Protein AF-G2PHG5-F1 (afdb_monomer)

Solvent-accessible surface area (backbone atoms only — not comparable to full-atom values): 25635 Å² total; per-residue (Å²): 132,86,84,82,72,95,63,92,80,79,92,68,84,72,85,82,79,73,80,70,70,53,15,63,80,49,73,31,52,73,45,79,48,82,84,57,83,51,69,86,28,47,76,48,70,49,76,40,62,56,67,80,79,71,64,86,60,50,88,65,85,71,80,89,68,95,76,78,71,47,42,38,40,36,40,37,44,73,57,60,76,47,76,95,77,80,67,75,68,56,78,60,88,79,82,64,101,77,73,62,36,24,29,33,27,42,44,31,25,28,57,64,47,84,80,53,63,94,77,62,32,43,31,37,27,50,70,92,53,62,76,32,78,38,70,70,26,41,68,65,54,37,53,50,27,60,76,70,70,64,44,46,74,55,47,36,40,43,51,92,42,79,43,46,31,44,38,29,41,68,76,94,53,68,75,47,78,43,82,41,52,62,83,50,98,52,51,77,49,78,41,75,49,75,81,55,62,59,66,59,54,40,50,70,57,83,78,80,75,77,83,57,59,74,43,66,14,66,51,47,76,50,72,36,67,29,72,47,70,62,52,100,59,40,80,75,46,24,52,63,48,6,45,52,49,35,75,70,44,46,66,42,55,52,36,31,50,49,46,52,51,51,24,71,63,70,47,46,67,53,91,51,98,78,44,92,78,68,73,84,67,92,62,79,77,62,45,61,62,58,47,52,51,49,43,52,51,52,39,32,70,53,35,75,44,73,33,34,36,45,36,25,45,87,53,49,65,58,40,42,76,71,64,52,32,50,71,65,98,62,34,37,23,32,89,87,63,37,42,43,23,44,22,85,28,41,61,35,57,62,46,38,81,89,45,92,57,52,88,57,26,36,36,35,38,29,32,17,53,40,40,34,42,34,45,60,80,48,73,50,73,49,73,43,79,89,79,54,28,38,35,13,37,20,35,32,46,35,30,52,35,58,41,60,58,53,34,30,38,76,22,48,48,63,82,80,53,72,78,76,76,64,81,80,73,56,76,79,67,79,72,78,80,77,85,77,135

Organism: Streptomyces violaceusniger (strain Tu 4113) (NCBI:txid653045)

Radius of gyration: 40.37 Å; Cα contacts (8 Å, |Δi|>4): 803; chains: 1; bounding box: 112×62×119 Å

Nearest PDB structures (foldseek):
  8e16-assembly1_I  TM=4.177E-01  e=1.264E-05  Mycobacterium virus Che8
  8f2n-assembly1_AK  TM=4.919E-01  e=1.113E-03  Bacillus phage phi29
  8tew-assembly1_1  TM=6.245E-01  e=6.193E-02  Human herpesvirus 5 strain AD169
  8hey-assembly1_A  TM=6.138E-01  e=6.947E-02  Human betaherpesvirus 5
  6pph-assembly1_S  TM=5.798E-01  e=6.559E-02  Human herpesvirus 8 strain GK18

pLDDT: mean 80.51, std 14.41, range [37.5, 98.0]

Secondary structure (DSSP, 8-state):
------SPPPP-PPPPPPPPSSSGGGTSEEEE-SS-TTTT-EEEE-SSS-----PSSP--------PPPPEEEEEEEEEEEPPSSSPPB--PSSPPTT--EEEEEEEEEEETGGGS-TT--EEEEETTS--EEEPEEPHHHHHHHHHTT-PEEEEEEETTS-EEEEEEETTT--EEEEEE-TTSS-EEEEEE--S-HHHHHHHH--PPPPPPPEEEE-EEEEEEEEEE---TTHHHHHHHHHHHHHHHHHHHHHHHHHHHHHHHS-PEESS-TT-TTS------TT-HHHHHHHHHHHHHHHHSS--EEEEEGGGHHHHHHTTS-EE-SS-EE-TT--EEEEESS--TT---TTS---TTEEEEEEES-EEEEE---EEEEEEETTTTEEEEEEEEEEEEEEPS-EEEEEEE-GGGSPPPP-TTS------PPP---

Structure (mmCIF, N/CA/C/O backbone):
data_AF-G2PHG5-F1
#
_entry.id   AF-G2PHG5-F1
#
loop_
_atom_site.group_PDB
_atom_site.id
_atom_site.type_symbol
_atom_site.label_atom_id
_atom_site.label_alt_id
_atom_site.label_comp_id
_atom_site.label_asym_id
_atom_site.label_entity_id
_atom_site.label_seq_id
_atom_site.pdbx_PDB_ins_code
_atom_site.Cartn_x
_atom_site.Cartn_y
_atom_site.Cartn_z
_atom_site.occupancy
_atom_site.B_iso_or_equiv
_atom_site.auth_seq_id
_atom_site.auth_comp_id
_atom_site.auth_asym_id
_atom_site.auth_atom_id
_atom_site.pdbx_PDB_model_num
ATOM 1 N N . MET A 1 1 ? 33.806 11.564 -27.398 1.00 37.59 1 MET A N 1
ATOM 2 C CA . MET A 1 1 ? 35.126 11.072 -27.854 1.00 37.59 1 MET A CA 1
ATOM 3 C C . MET A 1 1 ? 34.897 10.100 -28.999 1.00 37.59 1 MET A C 1
ATOM 5 O O . MET A 1 1 ? 34.222 9.101 -28.792 1.00 37.59 1 MET A O 1
ATOM 9 N N . VAL A 1 2 ? 35.372 10.404 -30.207 1.00 39.50 2 VAL A N 1
ATOM 10 C CA . VAL A 1 2 ? 35.265 9.484 -31.351 1.00 39.50 2 VAL A CA 1
ATOM 11 C C . VAL A 1 2 ? 36.387 8.458 -31.210 1.00 39.50 2 VAL A C 1
ATOM 13 O O . VAL A 1 2 ? 37.556 8.792 -31.360 1.00 39.50 2 VAL A O 1
ATOM 16 N N . SER A 1 3 ? 36.043 7.227 -30.832 1.00 44.28 3 SER A N 1
ATOM 17 C CA . SER A 1 3 ? 37.006 6.132 -30.698 1.00 44.28 3 SER A CA 1
ATOM 18 C C . SER A 1 3 ? 37.469 5.674 -32.087 1.00 44.28 3 SER A C 1
ATOM 20 O O . SER A 1 3 ? 36.765 4.955 -32.801 1.00 44.28 3 SER A O 1
ATOM 22 N N . THR A 1 4 ? 38.658 6.115 -32.495 1.00 53.31 4 THR A N 1
ATOM 23 C CA . THR A 1 4 ? 39.342 5.654 -33.709 1.00 53.31 4 THR A CA 1
ATOM 24 C C . THR A 1 4 ? 40.198 4.432 -33.388 1.00 53.31 4 THR A C 1
ATOM 26 O O . THR A 1 4 ? 41.410 4.537 -33.230 1.00 53.31 4 THR A O 1
ATOM 29 N N . CYS A 1 5 ? 39.572 3.261 -33.275 1.00 44.88 5 CYS A N 1
ATOM 30 C CA . CYS A 1 5 ? 40.294 1.984 -33.296 1.00 44.88 5 CYS A CA 1
ATOM 31 C C . CYS A 1 5 ? 40.610 1.597 -34.760 1.00 44.88 5 CYS A C 1
ATOM 33 O O . CYS A 1 5 ? 39.657 1.387 -35.517 1.00 44.88 5 CYS A O 1
ATOM 35 N N . PRO A 1 6 ? 41.893 1.497 -35.173 1.00 59.59 6 PRO A N 1
ATOM 36 C CA . PRO A 1 6 ? 42.312 1.425 -36.580 1.00 59.59 6 PRO A CA 1
ATOM 37 C C . PRO A 1 6 ? 42.378 -0.000 -37.178 1.00 59.59 6 PRO A C 1
ATOM 39 O O . PRO A 1 6 ? 43.135 -0.234 -38.114 1.00 59.59 6 PRO A O 1
ATOM 42 N N . GLY A 1 7 ? 41.609 -0.966 -36.665 1.00 65.25 7 GLY A N 1
ATOM 43 C CA . GLY A 1 7 ? 41.652 -2.366 -37.122 1.00 65.25 7 GLY A CA 1
ATOM 44 C C . GLY A 1 7 ? 40.301 -2.923 -37.596 1.00 65.25 7 GLY A C 1
ATOM 45 O O . GLY A 1 7 ? 39.259 -2.358 -37.246 1.00 65.25 7 GLY A O 1
ATOM 46 N N . PRO A 1 8 ? 40.299 -4.036 -38.365 1.00 63.03 8 PRO A N 1
ATOM 47 C CA . PRO A 1 8 ? 39.083 -4.782 -38.687 1.00 63.03 8 PRO A CA 1
ATOM 48 C C . PRO A 1 8 ? 38.378 -5.207 -37.394 1.00 63.03 8 PRO A C 1
ATOM 50 O O . PRO A 1 8 ? 39.015 -5.682 -36.453 1.00 63.03 8 PRO A O 1
ATOM 53 N N . ARG A 1 9 ? 37.063 -4.987 -37.330 1.00 71.06 9 ARG A N 1
ATOM 54 C CA . ARG A 1 9 ? 36.259 -5.216 -36.125 1.00 71.06 9 ARG A CA 1
ATOM 55 C C . ARG A 1 9 ? 35.535 -6.551 -36.238 1.00 71.06 9 ARG A C 1
ATOM 57 O O . ARG A 1 9 ? 34.919 -6.827 -37.261 1.00 71.06 9 ARG A O 1
ATOM 64 N N . VAL A 1 10 ? 35.597 -7.345 -35.175 1.00 76.94 10 VAL A N 1
ATOM 65 C CA . VAL A 1 10 ? 34.716 -8.498 -34.981 1.00 76.94 10 VAL A CA 1
ATOM 66 C C . VAL A 1 10 ? 33.582 -8.033 -34.084 1.00 76.94 10 VAL A C 1
ATOM 68 O O . VAL A 1 10 ? 33.828 -7.517 -32.993 1.00 76.94 10 VAL A O 1
ATOM 71 N N . GLU A 1 11 ? 32.351 -8.175 -34.557 1.00 72.44 11 GLU A N 1
ATOM 72 C CA . GLU A 1 11 ? 31.181 -7.957 -33.720 1.00 72.44 11 GLU A CA 1
ATOM 73 C C . GLU A 1 11 ? 31.101 -9.082 -32.684 1.00 72.44 11 GLU A C 1
ATOM 75 O O . GLU A 1 11 ? 31.099 -10.265 -33.022 1.00 72.44 11 GLU A O 1
ATOM 80 N N . VAL A 1 12 ? 31.096 -8.710 -31.406 1.00 82.50 12 VAL A N 1
ATOM 81 C CA . VAL A 1 12 ? 30.922 -9.639 -30.287 1.00 82.50 12 VAL A CA 1
ATOM 82 C C . VAL A 1 12 ? 29.611 -9.320 -29.589 1.00 82.50 12 VAL A C 1
ATOM 84 O O . VAL A 1 12 ? 29.216 -8.157 -29.491 1.00 82.50 12 VAL A O 1
ATOM 87 N N . THR A 1 13 ? 28.930 -10.345 -29.079 1.00 77.50 13 THR A N 1
ATOM 88 C CA . THR A 1 13 ? 27.711 -10.137 -28.296 1.00 77.50 13 THR A CA 1
ATOM 89 C C . THR A 1 13 ? 28.033 -9.286 -27.068 1.00 77.50 13 THR A C 1
ATOM 91 O O . THR A 1 13 ? 28.943 -9.611 -26.303 1.00 77.50 13 THR A O 1
ATOM 94 N N . GLY A 1 14 ? 27.280 -8.200 -26.873 1.00 80.25 14 GLY A N 1
ATOM 95 C CA . GLY A 1 14 ? 27.412 -7.363 -25.685 1.00 80.25 14 GLY A CA 1
ATOM 96 C C . GLY A 1 14 ? 27.190 -8.161 -24.390 1.00 80.25 14 GLY A C 1
ATOM 97 O O . GLY A 1 14 ? 26.506 -9.192 -24.402 1.00 80.25 14 GLY A O 1
ATOM 98 N N . PRO A 1 15 ? 27.753 -7.708 -23.257 1.00 85.25 15 PRO A N 1
ATOM 99 C CA . PRO A 1 15 ? 27.531 -8.360 -21.973 1.00 85.25 15 PRO A CA 1
ATOM 100 C C . PRO A 1 15 ? 26.033 -8.393 -21.647 1.00 85.25 15 PRO A C 1
ATOM 102 O O . PRO A 1 15 ? 25.316 -7.414 -21.854 1.00 85.25 15 PRO A O 1
ATOM 105 N N . ARG A 1 16 ? 25.553 -9.524 -21.119 1.00 82.12 16 ARG A N 1
ATOM 106 C CA . ARG A 1 16 ? 24.167 -9.637 -20.652 1.00 82.12 16 ARG A CA 1
ATOM 107 C C . ARG A 1 16 ? 24.016 -8.850 -19.355 1.00 82.12 16 ARG A C 1
ATOM 109 O O . ARG A 1 16 ? 24.663 -9.182 -18.360 1.00 82.12 16 ARG A O 1
ATOM 116 N N . ILE A 1 17 ? 23.158 -7.835 -19.364 1.00 83.75 17 ILE A N 1
ATOM 117 C CA . ILE A 1 17 ? 22.737 -7.156 -18.139 1.00 83.75 17 ILE A CA 1
ATOM 118 C C . ILE A 1 17 ? 21.904 -8.164 -17.348 1.00 83.75 17 ILE A C 1
ATOM 120 O O . ILE A 1 17 ? 20.949 -8.740 -17.865 1.00 83.75 17 ILE A O 1
ATOM 124 N N . ARG A 1 18 ? 22.323 -8.451 -16.114 1.00 84.25 18 ARG A N 1
ATOM 125 C CA . ARG A 1 18 ? 21.536 -9.303 -15.222 1.00 84.25 18 ARG A CA 1
ATOM 126 C C . ARG A 1 18 ? 20.337 -8.492 -14.727 1.00 84.25 18 ARG A C 1
ATOM 128 O O . ARG A 1 18 ? 20.539 -7.319 -14.408 1.00 84.25 18 ARG A O 1
ATOM 135 N N . PRO A 1 19 ? 19.141 -9.096 -14.616 1.00 81.50 19 PRO A N 1
ATOM 136 C CA . PRO A 1 19 ? 18.024 -8.458 -13.935 1.00 81.50 19 PRO A CA 1
ATOM 137 C C . PRO A 1 19 ? 18.459 -7.974 -12.552 1.00 81.50 19 PRO A C 1
ATOM 139 O O . PRO A 1 19 ? 19.256 -8.641 -11.876 1.00 81.50 19 PRO A O 1
ATOM 142 N N . ALA A 1 20 ? 17.969 -6.804 -12.150 1.00 84.56 20 ALA A N 1
ATOM 143 C CA . ALA A 1 20 ? 18.219 -6.305 -10.812 1.00 84.56 20 ALA A CA 1
ATOM 144 C C . ALA A 1 20 ? 17.655 -7.315 -9.801 1.00 84.56 20 ALA A C 1
ATOM 146 O O . ALA A 1 20 ? 16.546 -7.815 -9.953 1.00 84.56 20 ALA A O 1
ATOM 147 N N . ARG A 1 21 ? 18.430 -7.630 -8.758 1.00 87.50 21 ARG A N 1
ATOM 148 C CA . ARG A 1 21 ? 17.946 -8.448 -7.626 1.00 87.50 21 ARG A CA 1
ATOM 149 C C . ARG A 1 21 ? 17.003 -7.670 -6.703 1.00 87.50 21 ARG A C 1
ATOM 151 O O . ARG A 1 21 ? 16.581 -8.179 -5.677 1.00 87.50 21 ARG A O 1
ATOM 158 N N . PHE A 1 22 ? 16.767 -6.414 -7.044 1.00 89.12 22 PHE A N 1
ATOM 159 C CA . PHE A 1 22 ? 15.978 -5.452 -6.311 1.00 89.12 22 PHE A CA 1
ATOM 160 C C . PHE A 1 22 ? 15.019 -4.774 -7.288 1.00 89.12 22 PHE A C 1
ATOM 162 O O . PHE A 1 22 ? 15.276 -4.712 -8.494 1.00 89.12 22 PHE A O 1
ATOM 169 N N . GLY A 1 23 ? 13.929 -4.250 -6.746 1.00 93.94 23 GLY A N 1
ATOM 170 C CA . GLY A 1 23 ? 12.897 -3.555 -7.501 1.00 93.94 23 GLY A CA 1
ATOM 171 C C . GLY A 1 23 ? 11.597 -4.357 -7.549 1.00 93.94 23 GLY A C 1
ATOM 172 O O . GLY A 1 23 ? 11.412 -5.302 -6.788 1.00 93.94 23 GLY A O 1
ATOM 173 N N . LEU A 1 24 ? 10.635 -3.925 -8.357 1.00 96.75 24 LEU A N 1
ATOM 174 C CA . LEU A 1 24 ? 9.248 -4.354 -8.175 1.00 96.75 24 LEU A CA 1
ATOM 175 C C . LEU A 1 24 ? 9.058 -5.862 -8.384 1.00 96.75 24 LEU A C 1
ATOM 177 O O . LEU A 1 24 ? 8.359 -6.512 -7.614 1.00 96.75 24 LEU A O 1
ATOM 181 N N . PHE A 1 25 ? 9.724 -6.438 -9.385 1.00 95.94 25 PHE A N 1
ATOM 182 C CA . PHE A 1 25 ? 9.590 -7.862 -9.705 1.00 95.94 25 PHE A CA 1
ATOM 183 C C . PHE A 1 25 ? 10.239 -8.792 -8.675 1.00 95.94 25 PHE A C 1
ATOM 185 O O . PHE A 1 25 ? 9.988 -9.992 -8.729 1.00 95.94 25 PHE A O 1
ATOM 192 N N . SER A 1 26 ? 11.054 -8.278 -7.744 1.00 94.25 26 SER A N 1
ATOM 193 C CA . SER A 1 26 ? 11.590 -9.099 -6.651 1.00 94.25 26 SER A CA 1
ATOM 194 C C . SER A 1 26 ? 10.610 -9.254 -5.487 1.00 94.25 26 SER A C 1
ATOM 196 O O . SER A 1 26 ? 10.830 -10.109 -4.639 1.00 94.25 26 SER A O 1
ATOM 198 N N . VAL A 1 27 ? 9.557 -8.430 -5.419 1.00 95.94 27 VAL A N 1
ATOM 199 C CA . VAL A 1 27 ? 8.577 -8.470 -4.317 1.00 95.94 27 VAL A CA 1
ATOM 200 C C . VAL A 1 27 ? 7.152 -8.753 -4.780 1.00 95.94 27 VAL A C 1
ATOM 202 O O . VAL A 1 27 ? 6.351 -9.245 -3.993 1.00 95.94 27 VAL A O 1
ATOM 205 N N . ALA A 1 28 ? 6.820 -8.408 -6.026 1.00 96.19 28 ALA A N 1
ATOM 206 C CA . ALA A 1 28 ? 5.480 -8.574 -6.560 1.00 96.19 28 ALA A CA 1
ATOM 207 C C . ALA A 1 28 ? 5.208 -10.031 -6.943 1.00 96.19 28 ALA A C 1
ATOM 209 O O . ALA A 1 28 ? 6.098 -10.755 -7.397 1.00 96.19 28 ALA A O 1
ATOM 210 N N . GLU A 1 29 ? 3.946 -10.434 -6.851 1.00 96.44 29 GLU A N 1
ATOM 211 C CA . GLU A 1 29 ? 3.483 -11.680 -7.451 1.00 96.44 29 GLU A CA 1
ATOM 212 C C . GLU A 1 29 ? 3.372 -11.485 -8.968 1.00 96.44 29 GLU A C 1
ATOM 214 O O . GLU A 1 29 ? 2.415 -10.891 -9.470 1.00 96.44 29 GLU A O 1
ATOM 219 N N . VAL A 1 30 ? 4.394 -11.928 -9.705 1.00 96.12 30 VAL A N 1
ATOM 220 C CA . VAL A 1 30 ? 4.435 -11.811 -11.167 1.00 96.12 30 VAL A CA 1
ATOM 221 C C . VAL A 1 30 ? 3.875 -13.077 -11.807 1.00 96.12 30 VAL A C 1
ATOM 223 O O . VAL A 1 30 ? 4.534 -14.117 -11.823 1.00 96.12 30 VAL A O 1
ATOM 226 N N . GLU A 1 31 ? 2.699 -12.973 -12.419 1.00 96.31 31 GLU A N 1
ATOM 227 C CA . GLU A 1 31 ? 2.103 -14.056 -13.199 1.00 96.31 31 GLU A CA 1
ATOM 228 C C . GLU A 1 31 ? 2.220 -13.755 -14.695 1.00 96.31 31 GLU A C 1
ATOM 230 O O . GLU A 1 31 ? 1.792 -12.707 -15.183 1.00 96.31 31 GLU A O 1
ATOM 235 N N . THR A 1 32 ? 2.826 -14.681 -15.441 1.00 95.69 32 THR A N 1
ATOM 236 C CA . THR A 1 32 ? 2.882 -14.588 -16.905 1.00 95.69 32 THR A CA 1
ATOM 237 C C . THR A 1 32 ? 1.675 -15.311 -17.484 1.00 95.69 32 THR A C 1
ATOM 239 O O . THR A 1 32 ? 1.516 -16.505 -17.247 1.00 95.69 32 THR A O 1
ATOM 242 N N . VAL A 1 33 ? 0.835 -14.590 -18.224 1.00 94.50 33 VAL A N 1
ATOM 243 C CA . VAL A 1 33 ? -0.440 -15.102 -18.735 1.00 94.50 33 VAL A CA 1
ATOM 244 C C . VAL A 1 33 ? -0.471 -14.942 -20.251 1.00 94.50 33 VAL A C 1
ATOM 246 O O . VAL A 1 33 ? -0.435 -13.826 -20.769 1.00 94.50 33 VAL A O 1
ATOM 249 N N . GLU A 1 34 ? -0.511 -16.069 -20.961 1.00 94.12 34 GLU A N 1
ATOM 250 C CA . GLU A 1 34 ? -0.387 -16.117 -22.425 1.00 94.12 34 GLU A CA 1
ATOM 251 C C . GLU A 1 34 ? -1.724 -15.978 -23.168 1.00 94.12 34 GLU A C 1
ATOM 253 O O . GLU A 1 34 ? -1.725 -15.671 -24.356 1.00 94.12 34 GLU A O 1
ATOM 258 N N . ASP A 1 35 ? -2.858 -16.191 -22.495 1.00 90.88 35 ASP A N 1
ATOM 259 C CA . ASP A 1 35 ? -4.181 -16.283 -23.134 1.00 90.88 35 ASP A CA 1
ATOM 260 C C . ASP A 1 35 ? -4.874 -14.931 -23.398 1.00 90.88 35 ASP A C 1
ATOM 262 O O . ASP A 1 35 ? -5.943 -14.899 -24.006 1.00 90.88 35 ASP A O 1
ATOM 266 N N . GLY A 1 36 ? -4.279 -13.823 -22.943 1.00 83.62 36 GLY A N 1
ATOM 267 C CA . GLY A 1 36 ? -4.801 -12.464 -23.122 1.00 83.62 36 GLY A CA 1
ATOM 268 C C . GLY A 1 36 ? -6.087 -12.149 -22.342 1.00 83.62 36 GLY A C 1
ATOM 269 O O . GLY A 1 36 ? -6.651 -11.071 -22.504 1.00 83.62 36 GLY A O 1
ATOM 270 N N . THR A 1 37 ? -6.573 -13.040 -21.470 1.00 85.56 37 THR A N 1
ATOM 271 C CA . THR A 1 37 ? -7.870 -12.870 -20.774 1.00 85.56 37 THR A CA 1
ATOM 272 C C . THR A 1 37 ? -7.951 -11.629 -19.882 1.00 85.56 37 THR A C 1
ATOM 274 O O . THR A 1 37 ? -9.037 -11.111 -19.631 1.00 85.56 37 THR A O 1
ATOM 277 N N . TRP A 1 38 ? -6.805 -11.129 -19.435 1.00 86.50 38 TRP A N 1
ATOM 278 C CA . TRP A 1 38 ? -6.656 -9.973 -18.556 1.00 86.50 38 TRP A CA 1
ATOM 279 C C . TRP A 1 38 ? -6.400 -8.657 -19.313 1.00 86.50 38 TRP A C 1
ATOM 281 O O . TRP A 1 38 ? -6.300 -7.608 -18.681 1.00 86.50 38 TRP A O 1
ATOM 291 N N . GLU A 1 39 ? -6.312 -8.669 -20.650 1.00 85.62 39 GLU A N 1
ATOM 292 C CA . GLU A 1 39 ? -6.052 -7.465 -21.467 1.00 85.62 39 GLU A CA 1
ATOM 293 C C . GLU A 1 39 ? -7.175 -6.417 -21.396 1.00 85.62 39 GLU A C 1
ATOM 295 O O . GLU A 1 39 ? -7.002 -5.301 -21.874 1.00 85.62 39 GLU A O 1
ATOM 300 N N . TRP A 1 40 ? -8.311 -6.754 -20.780 1.00 83.44 40 TRP A N 1
ATOM 301 C CA . TRP A 1 40 ? -9.418 -5.837 -20.482 1.00 83.44 40 TRP A CA 1
ATOM 302 C C . TRP A 1 40 ? -9.397 -5.308 -19.041 1.00 83.44 40 TRP A C 1
ATOM 304 O O . TRP A 1 40 ? -10.345 -4.653 -18.613 1.00 83.44 40 TRP A O 1
ATOM 314 N N . GLY A 1 41 ? -8.327 -5.597 -18.301 1.00 83.25 41 GLY A N 1
ATOM 315 C CA . GLY A 1 41 ? -8.148 -5.227 -16.905 1.00 83.25 41 GLY A CA 1
ATOM 316 C C . GLY A 1 41 ? -8.331 -6.391 -15.939 1.00 83.25 41 GLY A C 1
ATOM 317 O O . GLY A 1 41 ? -8.762 -7.493 -16.285 1.00 83.25 41 GLY A O 1
ATOM 318 N N . LEU A 1 42 ? -7.965 -6.122 -14.692 1.00 88.12 42 LEU A N 1
ATOM 319 C CA . LEU A 1 42 ? -8.062 -7.048 -13.574 1.00 88.12 42 LEU A CA 1
ATOM 320 C C . LEU A 1 42 ? -9.029 -6.503 -12.545 1.00 88.12 42 LEU A C 1
ATOM 322 O O . LEU A 1 42 ? -9.031 -5.306 -12.271 1.00 88.12 42 LEU A O 1
ATOM 326 N N . GLN A 1 43 ? -9.803 -7.395 -11.935 1.00 90.06 43 GLN A N 1
ATOM 327 C CA . GLN A 1 43 ? -10.621 -7.059 -10.784 1.00 90.06 43 GLN A CA 1
ATOM 328 C C . GLN A 1 43 ? -10.676 -8.236 -9.811 1.00 90.06 43 GLN A C 1
ATOM 330 O O . GLN A 1 43 ? -10.954 -9.367 -10.211 1.00 90.06 43 GLN A O 1
ATOM 335 N N . TYR A 1 44 ? -10.461 -7.970 -8.524 1.00 89.94 44 TYR A N 1
ATOM 336 C CA . TYR A 1 44 ? -10.664 -8.949 -7.456 1.00 89.94 44 TYR A CA 1
ATOM 337 C C . TYR A 1 44 ? -11.229 -8.286 -6.198 1.00 89.94 44 TYR A C 1
ATOM 339 O O . TYR A 1 44 ? -11.175 -7.068 -6.035 1.00 89.94 44 TYR A O 1
ATOM 347 N N . ARG A 1 45 ? -11.820 -9.093 -5.312 1.00 87.94 45 ARG A N 1
ATOM 348 C CA . ARG A 1 45 ? -12.262 -8.634 -3.989 1.00 87.94 45 ARG A CA 1
ATOM 349 C C . ARG A 1 45 ? -11.087 -8.694 -3.035 1.00 87.94 45 ARG A C 1
ATOM 351 O O . ARG A 1 45 ? -10.524 -9.774 -2.854 1.00 87.94 45 ARG A O 1
ATOM 358 N N . SER A 1 46 ? -10.743 -7.565 -2.432 1.00 87.00 46 SER A N 1
ATOM 359 C CA . SER A 1 46 ? -9.681 -7.556 -1.435 1.00 87.00 46 SER A CA 1
ATOM 360 C C . SER A 1 46 ? -10.119 -8.259 -0.153 1.00 87.00 46 SER A C 1
ATOM 362 O O . SER A 1 46 ? -11.298 -8.276 0.200 1.00 87.00 46 SER A O 1
ATOM 364 N N . GLN A 1 47 ? -9.148 -8.842 0.544 1.00 84.38 47 GLN A N 1
ATOM 365 C CA . GLN A 1 47 ? -9.312 -9.314 1.918 1.00 84.38 47 GLN A CA 1
ATOM 366 C C . GLN A 1 47 ? -8.596 -8.410 2.933 1.00 84.38 47 GLN A C 1
ATOM 368 O O . GLN A 1 47 ? -8.862 -8.533 4.124 1.00 84.38 47 GLN A O 1
ATOM 373 N N . GLY A 1 48 ? -7.700 -7.522 2.482 1.00 80.06 48 GLY A N 1
ATOM 374 C CA . GLY A 1 48 ? -6.904 -6.650 3.350 1.00 80.06 48 GLY A CA 1
ATOM 375 C C . GLY A 1 48 ? -7.584 -5.325 3.702 1.00 80.06 48 GLY A C 1
ATOM 376 O O . GLY A 1 48 ? -7.330 -4.779 4.769 1.00 80.06 48 GLY A O 1
ATOM 377 N N . CYS A 1 49 ? -8.463 -4.806 2.838 1.00 72.38 49 CYS A N 1
ATOM 378 C CA . CYS A 1 49 ? -9.042 -3.454 3.009 1.00 72.38 49 CYS A CA 1
ATOM 379 C C . CYS A 1 49 ? -10.128 -3.394 4.051 1.00 72.38 49 CYS A C 1
ATOM 381 O O . CYS A 1 49 ? -10.337 -2.387 4.722 1.00 72.38 49 CYS A O 1
ATOM 383 N N . ASP A 1 50 ? -10.856 -4.490 4.125 1.00 71.44 50 ASP A N 1
ATOM 384 C CA . ASP A 1 50 ? -12.032 -4.626 4.940 1.00 71.44 50 ASP A CA 1
ATOM 385 C C . ASP A 1 50 ? -11.600 -5.369 6.190 1.00 71.44 50 ASP A C 1
ATOM 387 O O . ASP A 1 50 ? -12.006 -6.512 6.404 1.00 71.44 50 ASP A O 1
ATOM 391 N N . ALA A 1 51 ? -10.708 -4.729 6.964 1.00 63.06 51 ALA A N 1
ATOM 392 C CA . ALA A 1 51 ? -10.172 -5.185 8.246 1.00 63.06 51 ALA A CA 1
ATOM 393 C C . ALA A 1 51 ? -11.297 -5.306 9.294 1.00 63.06 51 ALA A C 1
ATOM 395 O O . ALA A 1 51 ? -11.330 -4.645 10.332 1.00 63.06 51 ALA A O 1
ATOM 396 N N . ASN A 1 52 ? -12.247 -6.187 9.006 1.00 67.06 52 ASN A N 1
ATOM 397 C CA . ASN A 1 52 ? -13.507 -6.399 9.697 1.00 67.06 52 ASN A CA 1
ATOM 398 C C . ASN A 1 52 ? -13.341 -7.435 10.813 1.00 67.06 52 ASN A C 1
ATOM 400 O O . ASN A 1 52 ? -14.258 -8.186 11.151 1.00 67.06 52 ASN A O 1
ATOM 404 N N . VAL A 1 53 ? -12.137 -7.508 11.382 1.00 72.81 53 VAL A N 1
ATOM 405 C CA . VAL A 1 53 ? -11.846 -8.353 12.534 1.00 72.81 53 VAL A CA 1
ATOM 406 C C . VAL A 1 53 ? -11.909 -7.471 13.769 1.00 72.81 53 VAL A C 1
ATOM 408 O O . VAL A 1 53 ? -10.979 -6.736 14.086 1.00 72.81 53 VAL A O 1
ATOM 411 N N . TYR A 1 54 ? -13.032 -7.544 14.476 1.00 72.88 54 TYR A N 1
ATOM 412 C CA . TYR A 1 54 ? -13.255 -6.777 15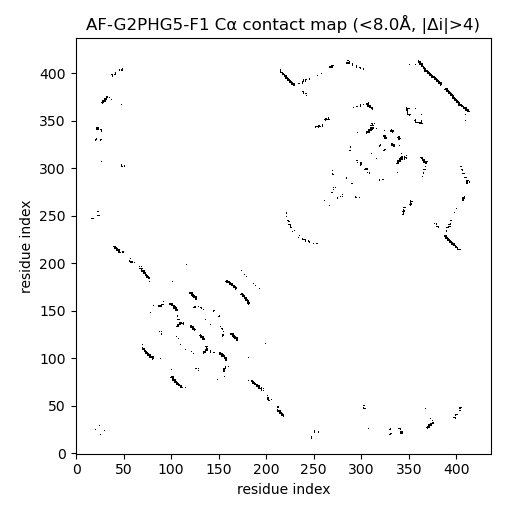.697 1.00 72.88 54 TYR A CA 1
ATOM 413 C C . TYR A 1 54 ? -13.165 -7.682 16.922 1.00 72.88 54 TYR A C 1
ATOM 415 O O . TYR A 1 54 ? -13.716 -8.786 16.939 1.00 72.88 54 TYR A O 1
ATOM 423 N N . SER A 1 55 ? -12.534 -7.188 17.986 1.00 71.12 55 SER A N 1
ATOM 424 C CA . SER A 1 55 ? -12.757 -7.739 19.320 1.00 71.12 55 SER A CA 1
ATOM 425 C C . SER A 1 55 ? -14.204 -7.479 19.729 1.00 71.12 55 SER A C 1
ATOM 427 O O . SER A 1 55 ? -14.733 -6.394 19.485 1.00 71.12 55 SER A O 1
ATOM 429 N N . TRP A 1 56 ? -14.846 -8.453 20.369 1.00 61.75 56 TRP A N 1
ATOM 430 C CA . TRP A 1 56 ? -16.159 -8.239 20.970 1.00 61.75 56 TRP A CA 1
ATOM 431 C C . TRP A 1 56 ? -16.003 -7.748 22.421 1.00 61.75 56 TRP A C 1
ATOM 433 O O . TRP A 1 56 ? -15.237 -8.371 23.163 1.00 61.75 56 TRP A O 1
ATOM 443 N N . PRO A 1 57 ? -16.724 -6.688 22.842 1.00 61.44 57 PRO A N 1
ATOM 444 C CA . PRO A 1 57 ? -17.664 -5.870 22.059 1.00 61.44 57 PRO A CA 1
ATOM 445 C C . PRO A 1 57 ? -16.962 -4.872 21.116 1.00 61.44 57 PRO A C 1
ATOM 447 O O . PRO A 1 57 ? -15.960 -4.263 21.487 1.00 61.44 57 PRO A O 1
ATOM 450 N N . ARG A 1 58 ? -17.493 -4.690 19.890 1.00 54.81 58 ARG A N 1
ATOM 451 C CA . ARG A 1 58 ? -17.022 -3.636 18.970 1.00 54.81 58 ARG A CA 1
ATOM 452 C C . ARG A 1 58 ? -17.455 -2.300 19.584 1.00 54.81 58 ARG A C 1
ATOM 454 O O . ARG A 1 58 ? -18.655 -2.136 19.798 1.00 54.81 58 ARG A O 1
ATOM 461 N N . PRO A 1 59 ? -16.546 -1.351 19.867 1.00 54.97 59 PRO A N 1
ATOM 462 C CA . PRO A 1 59 ? -16.947 -0.013 20.276 1.00 54.97 59 PRO A CA 1
ATOM 463 C C . PRO A 1 59 ? -17.674 0.628 19.090 1.00 54.97 59 PRO A C 1
ATOM 465 O O . PRO A 1 59 ? -17.050 1.062 18.122 1.00 54.97 59 PRO A O 1
ATOM 468 N N . CYS A 1 60 ? -19.003 0.586 19.095 1.00 52.94 60 CYS A N 1
ATOM 469 C CA . CYS A 1 60 ? -19.789 1.183 18.029 1.00 52.94 60 CYS A CA 1
ATOM 470 C C . CYS A 1 60 ? -19.867 2.691 18.267 1.00 52.94 60 CYS A C 1
ATOM 472 O O . CYS A 1 60 ? -20.242 3.133 19.349 1.00 52.94 60 CYS A O 1
ATOM 474 N N . ILE A 1 61 ? -19.591 3.472 17.227 1.00 52.34 61 ILE A N 1
ATOM 475 C CA . ILE A 1 61 ? -20.154 4.814 17.092 1.00 52.34 61 ILE A CA 1
ATOM 476 C C . ILE A 1 61 ? -21.423 4.606 16.269 1.00 52.34 61 ILE A C 1
ATOM 478 O O . ILE A 1 61 ? -21.363 4.571 15.040 1.00 52.34 61 ILE A O 1
ATOM 482 N N . ALA A 1 62 ? -22.550 4.318 16.918 1.00 50.94 62 ALA A N 1
ATOM 483 C CA . ALA A 1 62 ? -23.800 4.192 16.181 1.00 50.94 62 ALA A CA 1
ATOM 484 C C . ALA A 1 62 ? -24.303 5.583 15.766 1.00 50.94 62 ALA A C 1
ATOM 486 O O . ALA A 1 62 ? -24.151 6.539 16.529 1.00 50.94 62 ALA A O 1
ATOM 487 N N . PRO A 1 63 ? -24.903 5.724 14.573 1.00 47.97 63 PRO A N 1
ATOM 488 C CA . PRO A 1 63 ? -25.719 6.891 14.283 1.00 47.97 63 PRO A CA 1
ATOM 489 C C . PRO A 1 63 ? -26.911 6.917 15.257 1.00 47.97 63 PRO A C 1
ATOM 491 O O . PRO A 1 63 ? -27.500 5.855 15.483 1.00 47.97 63 PRO A O 1
ATOM 494 N N . PRO A 1 64 ? -27.282 8.091 15.800 1.00 47.94 64 PRO A N 1
ATOM 495 C CA . PRO A 1 64 ? -28.364 8.194 16.765 1.00 47.94 64 PRO A CA 1
ATOM 496 C C . PRO A 1 64 ? -29.677 7.769 16.104 1.00 47.94 64 PRO A C 1
ATOM 498 O O . PRO A 1 64 ? -30.155 8.398 15.155 1.00 47.94 64 PRO A O 1
ATOM 501 N N . LEU A 1 65 ? -30.250 6.672 16.575 1.00 51.62 65 LEU A N 1
ATOM 502 C CA . LEU A 1 65 ? -31.603 6.258 16.264 1.00 51.62 65 LEU A CA 1
ATOM 503 C C . LEU A 1 65 ? -32.572 7.014 17.189 1.00 51.62 65 LEU A C 1
ATOM 505 O O . LEU A 1 65 ? -32.244 7.341 18.327 1.00 51.62 65 LEU A O 1
ATOM 509 N N . PRO A 1 66 ? -33.803 7.302 16.738 1.00 53.91 66 PRO A N 1
ATOM 510 C CA . PRO A 1 66 ? -34.823 7.857 17.616 1.00 53.91 66 PRO A CA 1
ATOM 511 C C . PRO A 1 66 ? -35.264 6.770 18.599 1.00 53.91 66 PRO A C 1
ATOM 513 O O . PRO A 1 66 ? -36.114 5.943 18.264 1.00 53.91 66 PRO A O 1
ATOM 516 N N . VAL A 1 67 ? -34.675 6.735 19.796 1.00 58.31 67 VAL A N 1
ATOM 517 C CA . VAL A 1 67 ? -35.050 5.739 20.801 1.00 58.31 67 VAL A CA 1
ATOM 518 C C . VAL A 1 67 ? -36.130 6.274 21.731 1.00 58.31 67 VAL A C 1
ATOM 520 O O . VAL A 1 67 ? -36.045 7.393 22.235 1.00 58.31 67 VAL A O 1
ATOM 523 N N . GLN A 1 68 ? -37.178 5.474 21.931 1.00 61.50 68 GLN A N 1
ATOM 524 C CA . GLN A 1 68 ? -38.196 5.762 22.934 1.00 61.50 68 GLN A CA 1
ATOM 525 C C . GLN A 1 68 ? -37.683 5.299 24.305 1.00 61.50 68 GLN A C 1
ATOM 527 O O . GLN A 1 68 ? -37.175 4.178 24.400 1.00 61.50 68 GLN A O 1
ATOM 532 N N . PRO A 1 69 ? -37.785 6.133 25.354 1.00 64.62 69 PRO A N 1
ATOM 533 C CA . PRO A 1 69 ? -37.386 5.741 26.699 1.00 64.62 69 PRO A CA 1
ATOM 534 C C . PRO A 1 69 ? -38.222 4.544 27.162 1.00 64.62 69 PRO A C 1
ATOM 536 O O . PRO A 1 69 ? -39.436 4.515 26.963 1.00 64.62 69 PRO A O 1
ATOM 539 N N . VAL A 1 70 ? -37.564 3.558 27.772 1.00 69.94 70 VAL A N 1
ATOM 540 C CA . VAL A 1 70 ? -38.237 2.406 28.380 1.00 69.94 70 VAL A CA 1
ATOM 541 C C . VAL A 1 70 ? -38.453 2.709 29.851 1.00 69.94 70 VAL A C 1
ATOM 543 O O . VAL A 1 70 ? 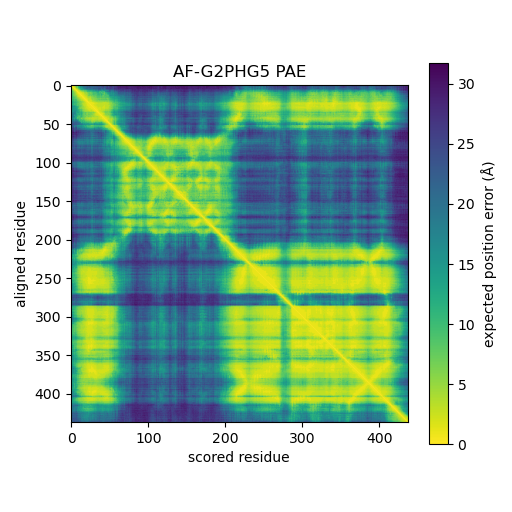-37.501 2.920 30.605 1.00 69.94 70 VAL A O 1
ATOM 546 N N . THR A 1 71 ? -39.712 2.700 30.266 1.00 77.31 71 THR A N 1
ATOM 547 C CA . THR A 1 71 ? -40.083 2.905 31.661 1.00 77.31 71 THR A CA 1
ATOM 548 C C . THR A 1 71 ? -40.295 1.550 32.332 1.00 77.31 71 THR A C 1
ATOM 550 O O . THR A 1 71 ? -41.139 0.761 31.901 1.00 77.31 71 THR A O 1
ATOM 553 N N . ILE A 1 72 ? -39.540 1.276 33.400 1.00 80.62 72 ILE A N 1
ATOM 554 C CA . ILE A 1 72 ? -39.795 0.138 34.290 1.00 80.62 72 ILE A CA 1
ATOM 555 C C . ILE A 1 72 ? -40.676 0.620 35.438 1.00 80.62 72 ILE A C 1
ATOM 557 O O . ILE A 1 72 ? -40.350 1.584 36.132 1.00 80.62 72 ILE A O 1
ATOM 561 N N . ARG A 1 73 ? -41.776 -0.083 35.689 1.00 83.94 73 ARG A N 1
ATOM 562 C CA . ARG A 1 73 ? -42.659 0.150 36.830 1.00 83.94 73 ARG A CA 1
ATOM 563 C C . ARG A 1 73 ? -42.564 -1.024 37.792 1.00 83.94 73 ARG A C 1
ATOM 565 O O . ARG A 1 73 ? -42.845 -2.156 37.413 1.00 83.94 73 ARG A O 1
ATOM 572 N N . VAL A 1 74 ? -42.178 -0.747 39.033 1.00 84.94 74 VAL A N 1
ATOM 573 C CA . VAL A 1 74 ? -42.146 -1.733 40.117 1.00 84.94 74 VAL A CA 1
ATOM 574 C C . VAL A 1 74 ? -43.292 -1.439 41.067 1.00 84.94 74 VAL A C 1
ATOM 576 O O . VAL A 1 74 ? -43.380 -0.344 41.620 1.00 84.94 74 VAL A O 1
ATOM 579 N N . GLU A 1 75 ? -44.176 -2.407 41.243 1.00 85.69 75 GLU A N 1
ATOM 580 C CA . GLU A 1 75 ? -45.332 -2.316 42.124 1.00 85.69 75 GLU A CA 1
ATOM 581 C C . GLU A 1 75 ? -45.117 -3.186 43.352 1.00 85.69 75 GLU A C 1
ATOM 583 O O . GLU A 1 75 ? -44.655 -4.323 43.258 1.00 85.69 75 GLU A O 1
ATOM 588 N N . LEU A 1 76 ? -45.418 -2.610 44.511 1.00 84.50 76 LEU A N 1
ATOM 589 C CA . LEU A 1 76 ? -45.256 -3.210 45.823 1.00 84.50 76 LEU A CA 1
ATOM 590 C C . LEU A 1 76 ? -46.633 -3.383 46.451 1.00 84.50 76 LEU A C 1
ATOM 592 O O . LEU A 1 76 ? -47.390 -2.412 46.562 1.00 84.50 76 LEU A O 1
ATOM 596 N N . PHE A 1 77 ? -46.935 -4.596 46.900 1.00 84.69 77 PHE A N 1
ATOM 597 C CA . PHE A 1 77 ? -48.213 -4.913 47.529 1.00 84.69 77 PHE A CA 1
ATOM 598 C C . PHE A 1 77 ? -48.048 -5.803 48.758 1.00 84.69 77 PHE A C 1
ATOM 600 O O . PHE A 1 77 ? -47.097 -6.575 48.893 1.00 84.69 77 PHE A O 1
ATOM 607 N N . VAL A 1 78 ? -48.996 -5.653 49.682 1.00 82.94 78 VAL A N 1
ATOM 608 C CA . VAL A 1 78 ? -49.035 -6.366 50.959 1.00 82.94 78 VAL A CA 1
ATOM 609 C C . VAL A 1 78 ? -50.014 -7.524 50.855 1.00 82.94 78 VAL A C 1
ATOM 611 O O . VAL A 1 78 ? -51.183 -7.330 50.535 1.00 82.94 78 VAL A O 1
ATOM 614 N N . GLY A 1 79 ? -49.534 -8.727 51.141 1.00 82.06 79 GLY A N 1
ATOM 615 C CA . GLY A 1 79 ? -50.340 -9.940 51.143 1.00 82.06 79 GLY A CA 1
ATOM 616 C C . GLY A 1 79 ? -50.894 -10.328 52.512 1.00 82.06 79 GLY A C 1
ATOM 617 O O . GLY A 1 79 ? -51.093 -9.512 53.417 1.00 82.06 79 GLY A O 1
ATOM 618 N N . ALA A 1 80 ? -51.169 -11.624 52.652 1.00 83.50 80 ALA A N 1
ATOM 619 C CA . ALA A 1 80 ? -51.673 -12.219 53.881 1.00 83.50 80 ALA A CA 1
ATOM 620 C C . ALA A 1 80 ? -50.658 -12.127 55.043 1.00 83.50 80 ALA A C 1
ATOM 622 O O . ALA A 1 80 ? -49.537 -11.629 54.902 1.00 83.50 80 ALA A O 1
ATOM 623 N N . ALA A 1 81 ? -51.076 -12.590 56.223 1.00 82.06 81 ALA A N 1
ATOM 624 C CA . ALA A 1 81 ? -50.182 -12.717 57.369 1.00 82.06 81 ALA A CA 1
ATOM 625 C C . ALA A 1 81 ? -48.994 -13.626 57.010 1.00 82.06 81 ALA A C 1
ATOM 627 O O . ALA A 1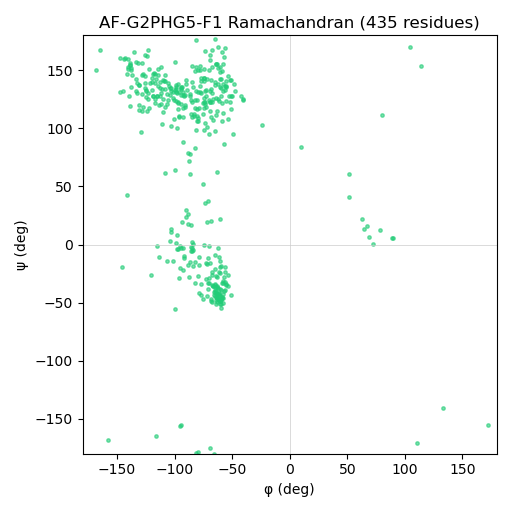 81 ? -49.186 -14.699 56.432 1.00 82.06 81 ALA A O 1
ATOM 628 N N . ALA A 1 82 ? -47.779 -13.183 57.331 1.00 79.75 82 ALA A N 1
ATOM 629 C CA . ALA A 1 82 ? -46.575 -13.955 57.064 1.00 79.75 82 ALA A CA 1
ATOM 630 C C . ALA A 1 82 ? -46.555 -15.216 57.951 1.00 79.75 82 ALA A C 1
ATOM 632 O O . ALA A 1 82 ? -46.774 -15.101 59.162 1.00 79.75 82 ALA A O 1
ATOM 633 N N . PRO A 1 83 ? -46.314 -16.412 57.387 1.00 78.06 83 PRO A N 1
ATOM 634 C CA . PRO A 1 83 ? -46.195 -17.629 58.179 1.00 78.06 83 PRO A CA 1
ATOM 635 C C . PRO A 1 83 ? -45.002 -17.548 59.145 1.00 78.06 83 PRO A C 1
ATOM 637 O O . PRO A 1 83 ? -44.019 -16.850 58.905 1.00 78.06 83 PRO A O 1
ATOM 640 N N . ASP A 1 84 ? -45.094 -18.255 60.271 1.00 79.12 84 ASP A N 1
ATOM 641 C CA . ASP A 1 84 ? -44.026 -18.340 61.275 1.00 79.12 84 ASP A CA 1
ATOM 642 C C . ASP A 1 84 ? -43.034 -19.459 60.923 1.00 79.12 84 ASP A C 1
ATOM 644 O O . ASP A 1 84 ? -42.910 -20.457 61.626 1.00 79.12 84 ASP A O 1
ATOM 648 N N . ASP A 1 85 ? -42.387 -19.338 59.764 1.00 77.31 85 ASP A N 1
ATOM 649 C CA . ASP A 1 85 ? -41.531 -20.370 59.161 1.00 77.31 85 ASP A CA 1
ATOM 650 C C . ASP A 1 85 ? -40.022 -20.099 59.323 1.00 77.31 85 ASP A C 1
ATOM 652 O O . ASP A 1 85 ? -39.191 -20.749 58.689 1.00 77.31 85 ASP A O 1
ATOM 656 N N . GLY A 1 86 ? -39.653 -19.151 60.190 1.00 69.88 86 GLY A N 1
ATOM 657 C CA . GLY A 1 86 ? -38.263 -18.736 60.394 1.00 69.88 86 GLY A CA 1
ATOM 658 C C . GLY A 1 86 ? -37.726 -17.800 59.307 1.00 69.88 86 GLY A C 1
ATOM 659 O O . GLY A 1 86 ? -36.517 -17.562 59.253 1.00 69.88 86 GLY A O 1
ATOM 660 N N . THR A 1 87 ? -38.595 -17.250 58.454 1.00 67.56 87 THR A N 1
ATOM 661 C CA . THR A 1 87 ? -38.224 -16.176 57.531 1.00 67.56 87 THR A CA 1
ATOM 662 C C . THR A 1 87 ? -37.707 -14.942 58.283 1.00 67.56 87 THR A C 1
ATOM 664 O O . THR A 1 87 ? -38.220 -14.600 59.354 1.00 67.56 87 THR A O 1
ATOM 667 N N . PRO A 1 88 ? -36.685 -14.247 57.742 1.00 64.50 88 PRO A N 1
ATOM 668 C CA . PRO A 1 88 ? -36.165 -13.035 58.355 1.00 64.50 88 PRO A CA 1
ATOM 669 C C . PRO A 1 88 ? -37.274 -11.987 58.473 1.00 64.50 88 PRO A C 1
ATOM 671 O O . PRO A 1 88 ? -37.885 -11.589 57.477 1.00 64.50 88 PRO A O 1
ATOM 674 N N . ARG A 1 89 ? -37.524 -11.543 59.704 1.00 74.81 89 ARG A N 1
ATOM 675 C CA . ARG A 1 89 ? -38.491 -10.496 60.024 1.00 74.81 89 ARG A CA 1
ATOM 676 C C . ARG A 1 89 ? -37.768 -9.178 60.194 1.00 74.81 89 ARG A C 1
ATOM 678 O O . ARG A 1 89 ? -36.737 -9.102 60.856 1.00 74.81 89 ARG A O 1
ATOM 685 N N . LEU A 1 90 ? -38.335 -8.136 59.609 1.00 71.50 90 LEU A N 1
ATOM 686 C CA . LEU A 1 90 ? -37.872 -6.780 59.836 1.00 71.50 90 LEU A CA 1
ATOM 687 C C . LEU A 1 90 ? -38.331 -6.298 61.205 1.00 71.50 90 LEU A C 1
ATOM 689 O O . LEU A 1 90 ? -39.519 -6.097 61.431 1.00 71.50 90 LEU A O 1
ATOM 693 N N . GLU A 1 91 ? -37.398 -6.102 62.127 1.00 68.44 91 GLU A N 1
ATOM 694 C CA . GLU A 1 91 ? -37.712 -5.548 63.439 1.00 68.44 91 GLU A CA 1
ATOM 695 C C . GLU A 1 91 ? -37.694 -4.018 63.375 1.00 68.44 91 GLU A C 1
ATOM 697 O O . GLU A 1 91 ? -36.639 -3.402 63.231 1.00 68.44 91 GLU A O 1
ATOM 702 N N . CYS A 1 92 ? -38.849 -3.366 63.531 1.00 66.69 92 CYS A N 1
ATOM 703 C CA . CYS A 1 92 ? -38.831 -1.950 63.901 1.00 66.69 92 CYS A CA 1
ATOM 704 C C . CYS A 1 92 ? -38.441 -1.825 65.371 1.00 66.69 92 CYS A C 1
ATOM 706 O O . CYS A 1 92 ? -39.005 -2.493 66.238 1.00 66.69 92 CYS A O 1
ATOM 708 N N . SER A 1 93 ? -37.504 -0.933 65.661 1.00 66.19 93 SER A N 1
ATOM 709 C CA . SER A 1 93 ? -37.147 -0.616 67.038 1.00 66.19 93 SER A CA 1
ATOM 710 C C . SER A 1 93 ? -38.191 0.324 67.659 1.00 66.19 93 SER A C 1
ATOM 712 O O . SER A 1 93 ? -38.506 1.342 67.035 1.00 66.19 93 SER A O 1
ATOM 714 N N . PRO A 1 94 ? -38.709 0.043 68.873 1.00 57.38 94 PRO A N 1
ATOM 715 C CA . PRO A 1 94 ? -38.480 -1.145 69.710 1.00 57.38 94 PRO A CA 1
ATOM 716 C C . PRO A 1 94 ? -39.415 -2.325 69.350 1.00 57.38 94 PRO A C 1
ATOM 718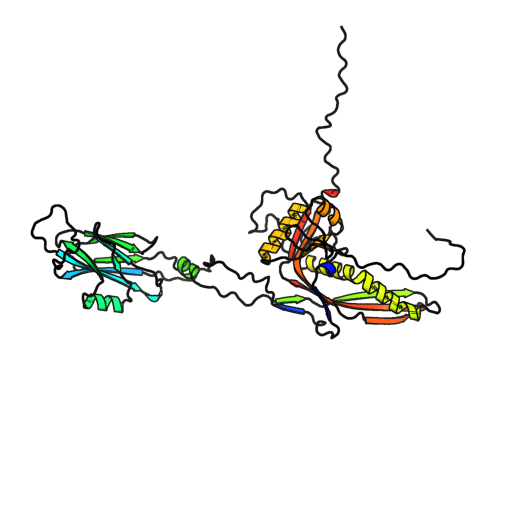 O O . PRO A 1 94 ? -40.516 -2.085 68.849 1.00 57.38 94 PRO A O 1
ATOM 721 N N . PRO A 1 95 ? -39.021 -3.588 69.606 1.00 60.22 95 PRO A N 1
ATOM 722 C CA . PRO A 1 95 ? -39.849 -4.761 69.318 1.00 60.22 95 PRO A CA 1
ATOM 723 C C . PRO A 1 95 ? -41.022 -4.879 70.306 1.00 60.22 95 PRO A C 1
ATOM 725 O O . PRO A 1 95 ? -40.826 -4.869 71.519 1.00 60.22 95 PRO A O 1
ATOM 728 N N . GLU A 1 96 ? -42.245 -5.014 69.790 1.00 63.03 96 GLU A N 1
ATOM 729 C CA . GLU A 1 96 ? -43.419 -5.418 70.576 1.00 63.03 96 GLU A CA 1
ATOM 730 C C . GLU A 1 96 ? -43.674 -6.918 70.384 1.00 63.03 96 GLU A C 1
ATOM 732 O O . GLU A 1 96 ? -43.633 -7.417 69.260 1.00 63.03 96 GLU A O 1
ATOM 737 N N . GLU A 1 97 ? -43.980 -7.630 71.473 1.00 64.50 97 GLU A N 1
ATOM 738 C CA . GLU A 1 97 ? -44.133 -9.098 71.526 1.00 64.50 97 GLU A CA 1
ATOM 739 C C . GLU A 1 97 ? -45.271 -9.680 70.654 1.00 64.50 97 GLU A C 1
ATOM 741 O O . GLU A 1 97 ? -45.421 -10.895 70.596 1.00 64.50 97 GLU A O 1
ATOM 746 N N . HIS A 1 98 ? -46.076 -8.862 69.964 1.00 63.62 98 HIS A N 1
ATOM 747 C CA . HIS A 1 98 ? -47.288 -9.311 69.255 1.00 63.62 98 HIS A CA 1
ATOM 748 C C . HIS A 1 98 ? -47.510 -8.617 67.898 1.00 63.62 98 HIS A C 1
ATOM 750 O O . HIS A 1 98 ? -48.631 -8.222 67.573 1.00 63.62 98 HIS A O 1
ATOM 756 N N . ARG A 1 99 ? -46.463 -8.426 67.086 1.00 68.50 99 ARG A N 1
ATOM 757 C CA . ARG A 1 99 ? -46.633 -7.755 65.785 1.00 68.50 99 ARG A CA 1
ATOM 758 C C . ARG A 1 99 ? -47.258 -8.655 64.718 1.00 68.50 99 ARG A C 1
ATOM 760 O O . ARG A 1 99 ? -46.786 -9.759 64.461 1.00 68.50 99 ARG A O 1
ATOM 767 N N . ASP A 1 100 ? -48.290 -8.123 64.063 1.00 79.94 100 ASP A N 1
ATOM 768 C CA . ASP A 1 100 ? -48.884 -8.666 62.837 1.00 79.94 100 ASP A CA 1
ATOM 769 C C . ASP A 1 100 ? -47.924 -8.385 61.666 1.00 79.94 100 ASP A C 1
ATOM 771 O O . ASP A 1 100 ? -47.778 -7.242 61.219 1.00 79.94 100 ASP A O 1
ATOM 775 N N . TYR A 1 101 ? -47.212 -9.421 61.215 1.00 79.81 101 TYR A N 1
ATOM 776 C CA . TYR A 1 101 ? -46.329 -9.350 60.051 1.00 79.81 101 TYR A CA 1
ATOM 777 C C . TYR A 1 101 ? -47.097 -9.696 58.783 1.00 79.81 101 TYR A C 1
ATOM 779 O O . TYR A 1 101 ? -47.864 -10.658 58.738 1.00 79.81 101 TYR A O 1
ATOM 787 N N . ARG A 1 102 ? -46.835 -8.944 57.717 1.00 82.38 102 ARG A N 1
ATOM 788 C CA . ARG A 1 102 ? -47.440 -9.150 56.404 1.00 82.38 102 ARG A CA 1
ATOM 789 C C . ARG A 1 102 ? -46.380 -9.472 55.366 1.00 82.38 102 ARG A C 1
ATOM 791 O O . ARG A 1 102 ? -45.254 -8.986 55.448 1.00 82.38 102 ARG A O 1
ATOM 798 N N . THR A 1 103 ? -46.735 -10.293 54.385 1.00 81.38 103 THR A N 1
ATOM 799 C CA . THR A 1 103 ? -45.845 -10.592 53.259 1.00 81.38 103 THR A CA 1
ATOM 800 C C . THR A 1 103 ? -45.786 -9.401 52.308 1.00 81.38 103 THR A C 1
ATOM 802 O O . THR A 1 103 ? -46.826 -8.943 51.839 1.00 81.38 103 THR A O 1
ATOM 805 N N . LEU A 1 104 ? -44.587 -8.9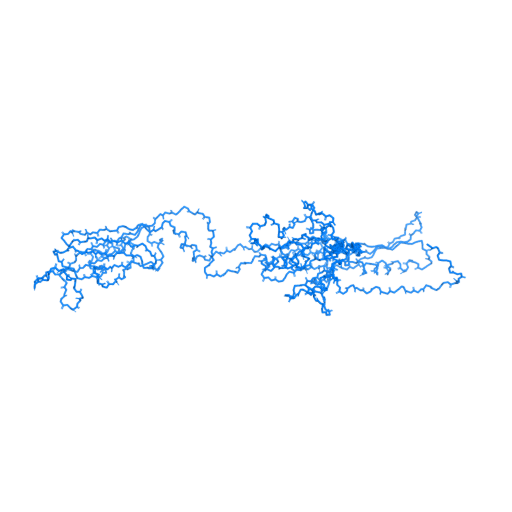12 52.002 1.00 82.38 104 LEU A N 1
ATOM 806 C CA . LEU A 1 104 ? -44.352 -7.928 50.950 1.00 82.38 104 LEU A CA 1
ATOM 807 C C . LEU A 1 104 ? -44.041 -8.651 49.639 1.00 82.38 104 LEU A C 1
ATOM 809 O O . LEU A 1 104 ? -43.119 -9.469 49.585 1.00 82.38 104 LEU A O 1
ATOM 813 N N . PHE A 1 105 ? -44.767 -8.296 48.588 1.00 83.38 105 PHE A N 1
ATOM 814 C CA . PHE A 1 105 ? -44.532 -8.765 47.231 1.00 83.38 105 PHE A CA 1
ATOM 815 C C . PHE A 1 105 ? -44.099 -7.613 46.331 1.00 83.38 105 PHE A C 1
ATOM 817 O O . PHE A 1 105 ? -44.483 -6.461 46.553 1.00 83.38 105 PHE A O 1
ATOM 824 N N . ALA A 1 106 ? -43.312 -7.939 45.309 1.00 84.25 106 ALA A N 1
ATOM 825 C CA . ALA A 1 106 ? -42.938 -7.001 44.264 1.00 84.25 106 ALA A CA 1
ATOM 826 C C . ALA A 1 106 ? -43.153 -7.608 42.877 1.00 84.25 106 ALA A C 1
ATOM 828 O O . ALA A 1 106 ? -42.778 -8.756 42.622 1.00 84.25 106 ALA A O 1
ATOM 829 N N . VAL A 1 107 ? -43.707 -6.801 41.974 1.00 85.19 107 VAL A N 1
ATOM 830 C CA . VAL A 1 107 ? -43.854 -7.117 40.551 1.00 85.19 107 VAL A CA 1
ATOM 831 C C . VAL A 1 107 ? -43.204 -6.001 39.747 1.00 85.19 107 VAL A C 1
ATOM 833 O O . VAL A 1 107 ? -43.495 -4.824 39.948 1.00 85.19 107 VAL A O 1
ATOM 836 N N . ALA A 1 108 ? -42.297 -6.360 38.842 1.00 84.94 108 ALA A N 1
ATOM 837 C CA . ALA A 1 108 ? -41.700 -5.417 37.908 1.00 84.94 108 ALA A CA 1
ATOM 838 C C . ALA A 1 108 ? -42.332 -5.598 36.527 1.00 84.94 108 ALA A C 1
ATOM 840 O O . ALA A 1 108 ? -42.420 -6.713 36.019 1.00 84.94 108 ALA A O 1
ATOM 841 N N . SER A 1 109 ? -42.727 -4.497 35.899 1.00 84.62 109 SER A N 1
ATOM 842 C CA . SER A 1 109 ? -43.244 -4.461 34.534 1.00 84.62 109 SER A CA 1
ATOM 843 C C . SER A 1 109 ? -42.508 -3.420 33.699 1.00 84.62 109 SER A C 1
ATOM 845 O O . SER A 1 109 ? -41.927 -2.477 34.236 1.00 84.62 109 SER A O 1
ATOM 847 N N . ALA A 1 110 ? -42.510 -3.593 32.380 1.00 81.81 110 ALA A N 1
ATOM 848 C CA . ALA A 1 110 ? -41.955 -2.611 31.455 1.00 81.81 110 ALA A CA 1
ATOM 849 C C . ALA A 1 110 ? -42.802 -2.491 30.192 1.00 81.81 110 ALA A C 1
ATOM 851 O O . ALA A 1 110 ? -43.355 -3.485 29.711 1.00 81.81 110 ALA A O 1
ATOM 852 N N . ASP A 1 111 ? -42.857 -1.280 29.641 1.00 74.31 111 ASP A N 1
ATOM 853 C CA . ASP A 1 111 ? -43.554 -0.992 28.392 1.00 74.31 111 ASP A CA 1
ATOM 854 C C . ASP A 1 111 ? -42.655 -0.189 27.428 1.00 74.31 111 ASP A C 1
ATOM 856 O O . ASP A 1 111 ? -42.279 0.938 27.757 1.00 74.31 111 ASP A O 1
ATOM 860 N N . PRO A 1 112 ? -42.276 -0.749 26.261 1.00 73.50 112 PRO A N 1
ATOM 861 C CA . PRO A 1 112 ? -42.471 -2.142 25.860 1.00 73.50 112 PRO A CA 1
ATOM 862 C C . PRO A 1 112 ? -41.461 -3.100 26.520 1.00 73.50 112 PRO A C 1
ATOM 864 O O . PRO A 1 112 ? -40.254 -2.870 26.503 1.00 73.50 112 PRO A O 1
ATOM 867 N N . CYS A 1 113 ? -41.922 -4.255 27.012 1.00 63.72 113 CYS A N 1
ATOM 868 C CA . CYS A 1 113 ? -41.061 -5.237 27.690 1.00 63.72 113 CYS A CA 1
ATOM 869 C C . CYS A 1 113 ? -39.984 -5.882 26.793 1.00 63.72 113 CYS A C 1
ATOM 871 O O . CYS A 1 113 ? -38.982 -6.378 27.301 1.00 63.72 113 CYS A O 1
ATOM 873 N N . TRP A 1 114 ? -40.157 -5.874 25.463 1.00 65.50 114 TRP A N 1
ATOM 874 C CA . TRP A 1 114 ? -39.153 -6.384 24.515 1.00 65.50 114 TRP A CA 1
ATOM 875 C C . TRP A 1 114 ? -37.935 -5.466 24.372 1.00 65.50 114 TRP A C 1
ATOM 877 O O . TRP A 1 114 ? -36.911 -5.899 23.848 1.00 65.50 114 TRP A O 1
ATOM 887 N N . ALA A 1 115 ? -38.034 -4.216 24.827 1.00 63.47 115 ALA A N 1
ATOM 888 C CA . ALA A 1 115 ? -36.939 -3.257 24.773 1.00 63.47 115 ALA A CA 1
ATOM 889 C C . ALA A 1 115 ? -35.966 -3.395 25.957 1.00 63.47 115 ALA A C 1
ATOM 891 O O . ALA A 1 115 ? -34.987 -2.659 26.029 1.00 63.47 115 ALA A O 1
ATOM 892 N N . LEU A 1 116 ? -36.204 -4.347 26.869 1.00 65.31 116 LEU A N 1
ATOM 893 C CA . LEU A 1 116 ? -35.295 -4.638 27.971 1.00 65.31 116 LEU A CA 1
ATOM 894 C C . LEU A 1 116 ? -34.252 -5.708 27.610 1.00 65.31 116 LEU A C 1
ATOM 896 O O . LEU A 1 116 ? -34.579 -6.718 26.979 1.00 65.31 116 LEU A O 1
ATOM 900 N N . PRO A 1 117 ? -33.002 -5.559 28.078 1.00 61.06 117 PRO A N 1
ATOM 901 C CA . PRO A 1 117 ? -32.011 -6.623 28.019 1.00 61.06 117 PRO A CA 1
ATOM 902 C C . PRO A 1 117 ? -32.508 -7.928 28.687 1.00 61.06 117 PRO A C 1
ATOM 904 O O . PRO A 1 117 ? -33.056 -7.891 29.789 1.00 61.06 117 PRO A O 1
ATOM 907 N N . PRO A 1 118 ? -32.209 -9.122 28.130 1.00 58.84 118 PRO A N 1
ATOM 908 C CA . PRO A 1 118 ? -32.570 -10.413 28.744 1.00 58.84 118 PRO A CA 1
ATOM 909 C C . PRO A 1 118 ? -31.963 -10.644 30.138 1.00 58.84 118 PRO A C 1
ATOM 911 O O . PRO A 1 118 ? -32.399 -11.523 30.884 1.00 58.84 118 PRO A O 1
ATOM 914 N N . SER A 1 119 ? -30.920 -9.880 30.477 1.00 63.41 119 SER A N 1
ATOM 915 C CA . SER A 1 119 ? -30.227 -9.900 31.766 1.00 63.41 119 SER A CA 1
ATOM 916 C C . SER A 1 119 ? -30.695 -8.813 32.731 1.00 63.41 119 SER A C 1
ATOM 918 O O . SER A 1 119 ? -30.207 -8.803 33.856 1.00 63.41 119 SER A O 1
ATOM 920 N N . THR A 1 120 ? -31.606 -7.915 32.335 1.00 70.50 120 THR A N 1
ATOM 921 C CA . THR A 1 120 ? -32.134 -6.910 33.262 1.00 70.50 120 THR A CA 1
ATOM 922 C C . THR A 1 120 ? -32.887 -7.632 34.363 1.00 70.50 120 THR A C 1
ATOM 924 O O . THR A 1 120 ? -33.738 -8.497 34.125 1.00 70.50 120 THR A O 1
ATOM 927 N N . ARG A 1 121 ? -32.498 -7.329 35.593 1.00 79.06 121 ARG A N 1
ATOM 928 C CA . ARG A 1 121 ? -33.140 -7.835 36.793 1.00 79.06 121 ARG A CA 1
ATOM 929 C C . ARG A 1 121 ? -33.363 -6.659 37.715 1.00 79.06 121 ARG A C 1
ATOM 931 O O . ARG A 1 121 ? -32.475 -5.819 37.853 1.00 79.06 121 ARG A O 1
ATOM 938 N N . ILE A 1 122 ? -34.520 -6.628 38.355 1.00 82.75 122 ILE A N 1
ATOM 939 C CA . ILE A 1 122 ? -34.759 -5.696 39.445 1.00 82.75 122 ILE A CA 1
ATOM 940 C C . ILE A 1 122 ? -34.433 -6.418 40.741 1.00 82.75 122 ILE A C 1
ATOM 942 O O . ILE A 1 122 ? -34.777 -7.583 40.928 1.00 82.75 122 ILE A O 1
ATOM 946 N N . GLN A 1 123 ? -33.709 -5.733 41.611 1.00 83.56 123 GLN A N 1
ATOM 947 C CA . GLN A 1 123 ? -33.381 -6.208 42.937 1.00 83.56 123 GLN A CA 1
ATOM 948 C C . GLN A 1 123 ? -34.100 -5.337 43.954 1.00 83.56 123 GLN A C 1
ATOM 950 O O . GLN A 1 123 ? -33.999 -4.112 43.895 1.00 83.56 123 GLN A O 1
ATOM 955 N N . VAL A 1 124 ? -34.830 -5.976 44.863 1.00 81.69 124 VAL A N 1
ATOM 956 C CA . VAL A 1 124 ? -35.615 -5.317 45.907 1.00 81.69 124 VAL A CA 1
ATOM 957 C C . VAL A 1 124 ? -35.108 -5.775 47.266 1.00 81.69 124 VAL A C 1
ATOM 959 O O . VAL A 1 124 ? -34.899 -6.966 47.491 1.00 81.69 124 VAL A O 1
ATOM 962 N N . GLN A 1 125 ? -34.898 -4.829 48.171 1.00 84.50 125 GLN A N 1
ATOM 963 C CA . GLN A 1 125 ? -34.436 -5.085 49.529 1.00 84.50 125 GLN A CA 1
ATOM 964 C C . GLN A 1 125 ? -35.191 -4.182 50.498 1.00 84.50 125 GLN A C 1
ATOM 966 O O . GLN A 1 125 ? -35.210 -2.970 50.316 1.00 84.50 125 GLN A O 1
ATOM 971 N N . ALA A 1 126 ? -35.785 -4.759 51.539 1.00 81.62 126 ALA A N 1
ATOM 972 C CA . ALA A 1 126 ? -36.392 -4.008 52.637 1.00 81.62 126 ALA A CA 1
ATOM 973 C C . ALA A 1 126 ? -35.404 -3.922 53.816 1.00 81.62 126 ALA A C 1
ATOM 975 O O . ALA A 1 126 ? -34.828 -4.946 54.172 1.00 81.62 126 ALA A O 1
ATOM 976 N N . ASP A 1 127 ? -35.178 -2.718 54.359 1.00 75.00 127 ASP A N 1
ATOM 977 C CA . ASP A 1 127 ? -34.285 -2.352 55.486 1.00 75.00 127 ASP A CA 1
ATOM 978 C C . ASP A 1 127 ? -33.319 -3.442 55.998 1.00 75.00 127 ASP A C 1
ATOM 980 O O . ASP A 1 127 ? -33.573 -4.142 56.977 1.00 75.00 127 ASP A O 1
ATOM 984 N N . GLY A 1 128 ? -32.160 -3.577 55.346 1.00 68.50 128 GLY A N 1
ATOM 985 C CA . GLY A 1 128 ? -31.098 -4.494 55.787 1.00 68.50 128 GLY A CA 1
ATOM 986 C C . GLY A 1 128 ? -31.386 -5.989 55.578 1.00 68.50 128 GLY A C 1
ATOM 987 O O . GLY A 1 128 ? -30.529 -6.813 55.887 1.00 68.50 128 GLY A O 1
ATOM 988 N N . GLY A 1 129 ? -32.548 -6.342 55.022 1.00 73.38 129 GLY A N 1
ATOM 989 C CA . GLY A 1 129 ? -32.919 -7.700 54.629 1.00 73.38 129 GLY A CA 1
ATOM 990 C C . GLY A 1 129 ? -32.133 -8.224 53.424 1.00 73.38 129 GLY A C 1
ATOM 991 O O . GLY A 1 129 ? -31.216 -7.579 52.916 1.00 73.38 129 GLY A O 1
ATOM 992 N N . HIS A 1 130 ? -32.481 -9.415 52.940 1.00 77.75 130 HIS A N 1
ATOM 993 C CA . HIS A 1 130 ? -31.840 -9.975 51.751 1.00 77.75 130 HIS A CA 1
ATOM 994 C C . HIS A 1 130 ? -32.321 -9.293 50.473 1.00 77.75 130 HIS A C 1
ATOM 996 O O . HIS A 1 130 ? -33.446 -8.812 50.367 1.00 77.75 130 HIS A O 1
ATOM 1002 N N . LEU A 1 131 ? -31.432 -9.270 49.490 1.00 81.38 131 LEU A N 1
ATOM 1003 C CA . LEU A 1 131 ? -31.690 -8.680 48.195 1.00 81.38 131 LEU A CA 1
ATOM 1004 C C . LEU A 1 131 ? -32.388 -9.716 47.302 1.00 81.38 131 LEU A C 1
ATOM 1006 O O . LEU A 1 131 ? -31.776 -10.708 46.901 1.00 81.38 131 LEU A O 1
ATOM 1010 N N . VAL A 1 132 ? -33.667 -9.501 47.006 1.00 82.56 132 VAL A N 1
ATOM 1011 C CA . VAL A 1 132 ? -34.477 -10.417 46.196 1.00 82.56 132 VAL A CA 1
ATOM 1012 C C . VAL A 1 132 ? -34.462 -9.966 44.747 1.00 82.56 132 VAL A C 1
ATOM 1014 O O . VAL A 1 132 ? -34.717 -8.806 44.441 1.00 82.56 132 VAL A O 1
ATOM 1017 N N . THR A 1 133 ? -34.143 -10.889 43.842 1.00 83.12 133 THR A N 1
ATOM 1018 C CA . THR A 1 133 ? -34.124 -10.624 42.402 1.00 83.12 133 THR A CA 1
ATOM 1019 C C . THR A 1 133 ? -35.478 -10.986 41.806 1.00 83.12 133 THR A C 1
ATOM 1021 O O . THR A 1 133 ? -35.851 -12.155 41.837 1.00 83.12 133 THR A O 1
ATOM 1024 N N . ILE A 1 134 ? -36.186 -10.005 41.245 1.00 81.62 134 ILE A N 1
ATOM 1025 C CA . ILE A 1 134 ? -37.503 -10.194 40.628 1.00 81.62 134 ILE A CA 1
ATOM 1026 C C . ILE A 1 134 ? -37.402 -10.154 39.090 1.00 81.62 134 ILE A C 1
ATOM 1028 O O . ILE A 1 134 ? -36.662 -9.323 38.538 1.00 81.62 134 ILE A O 1
ATOM 1032 N N . PRO A 1 135 ? -38.089 -11.066 38.373 1.00 77.56 135 PRO A N 1
ATOM 1033 C CA . PRO A 1 135 ? -38.200 -11.008 36.921 1.00 77.56 135 PRO A CA 1
ATOM 1034 C C . PRO A 1 135 ? -39.025 -9.788 36.494 1.00 77.56 135 PRO A C 1
ATOM 1036 O O . PRO A 1 135 ? -39.881 -9.310 37.234 1.00 77.56 135 PRO A O 1
ATOM 1039 N N . ILE A 1 136 ? -38.766 -9.289 35.285 1.00 79.69 136 ILE A N 1
ATOM 1040 C CA . ILE A 1 136 ? -39.560 -8.214 34.687 1.00 79.69 136 ILE A CA 1
ATOM 1041 C C . ILE A 1 136 ? -40.567 -8.842 33.732 1.00 79.69 136 ILE A C 1
ATOM 1043 O O . ILE A 1 136 ? -40.190 -9.577 32.818 1.00 79.69 136 ILE A O 1
ATOM 1047 N N . LEU A 1 137 ? -41.842 -8.555 33.956 1.00 79.56 137 LEU A N 1
ATOM 1048 C CA . LEU A 1 137 ? -42.962 -9.101 33.208 1.00 79.56 137 LEU A CA 1
ATOM 1049 C C . LEU A 1 137 ? -43.457 -8.099 32.159 1.00 79.56 137 LEU A C 1
ATOM 1051 O O . LEU A 1 137 ? -43.272 -6.885 32.267 1.00 79.56 137 LEU A O 1
ATOM 1055 N N . GLY A 1 138 ? -44.124 -8.608 31.123 1.00 75.00 138 GLY A N 1
ATOM 1056 C CA . GLY A 1 138 ? -44.947 -7.754 30.266 1.00 75.00 138 GLY A CA 1
ATOM 1057 C C . GLY A 1 138 ? -46.190 -7.256 31.020 1.00 75.00 138 GLY A C 1
ATOM 1058 O O . GLY A 1 138 ? -46.580 -7.884 32.007 1.00 75.00 138 GLY A O 1
ATOM 1059 N N . PRO A 1 139 ? -46.879 -6.202 30.541 1.00 72.69 139 PRO A N 1
ATOM 1060 C CA . PRO A 1 139 ? -48.033 -5.614 31.234 1.00 72.69 139 PRO A CA 1
ATOM 1061 C C . PRO A 1 139 ? -49.133 -6.626 31.592 1.00 72.69 139 PRO A C 1
ATOM 1063 O O . PRO A 1 139 ? -49.748 -6.532 32.647 1.00 72.69 139 PRO A O 1
ATOM 1066 N N . LYS A 1 140 ? -49.356 -7.629 30.729 1.00 75.19 140 LYS A N 1
ATOM 1067 C CA . LYS A 1 140 ? -50.320 -8.711 30.985 1.00 75.19 140 LYS A CA 1
ATOM 1068 C C . LYS A 1 140 ? -49.855 -9.685 32.068 1.00 75.19 140 LYS A C 1
ATOM 1070 O O . LYS A 1 140 ? -50.643 -10.014 32.938 1.00 75.19 140 LYS A O 1
ATOM 1075 N N . GLY A 1 141 ? -48.587 -10.104 32.033 1.00 75.31 141 GLY A N 1
ATOM 1076 C CA . GLY A 1 141 ? -48.044 -11.029 33.032 1.00 75.31 141 GLY A CA 1
ATOM 1077 C C . GLY A 1 141 ? -47.976 -10.401 34.424 1.00 75.31 141 GLY A C 1
ATOM 1078 O O . GLY A 1 141 ? -48.256 -11.071 35.407 1.00 75.31 141 GLY A O 1
ATOM 1079 N N . ALA A 1 142 ? -47.683 -9.099 34.499 1.00 73.19 142 ALA A N 1
ATOM 1080 C CA . ALA A 1 142 ? -47.726 -8.354 35.755 1.00 73.19 142 ALA A CA 1
ATOM 1081 C C . ALA A 1 142 ? -49.139 -8.306 36.357 1.00 73.19 142 ALA A C 1
ATOM 1083 O O . ALA A 1 142 ? -49.302 -8.592 37.538 1.00 73.19 142 ALA A O 1
ATOM 1084 N N . ALA A 1 143 ? -50.157 -8.014 35.539 1.00 75.12 143 ALA A N 1
ATOM 1085 C CA . ALA A 1 143 ? -51.547 -7.997 35.994 1.00 75.12 143 ALA A CA 1
ATOM 1086 C C . ALA A 1 143 ? -52.052 -9.389 36.427 1.00 75.12 143 ALA A C 1
ATOM 1088 O O . ALA A 1 143 ? -52.858 -9.489 37.349 1.00 75.12 143 ALA A O 1
ATOM 1089 N N . GLU A 1 144 ? -51.587 -10.459 35.774 1.00 78.31 144 GLU A N 1
ATOM 1090 C CA . GLU A 1 144 ? -51.902 -11.843 36.155 1.00 78.31 144 GLU A CA 1
ATOM 1091 C C . GLU A 1 144 ? -51.250 -12.227 37.499 1.00 78.31 144 GLU A C 1
ATOM 1093 O O . GLU A 1 144 ? -51.948 -12.721 38.383 1.00 78.31 144 GLU A O 1
ATOM 1098 N N . GLU A 1 145 ? -49.958 -11.931 37.715 1.00 74.69 145 GLU A N 1
ATOM 1099 C CA . GLU A 1 145 ? -49.298 -12.193 39.011 1.00 74.69 145 GLU A CA 1
ATOM 1100 C C . GLU A 1 145 ? -49.905 -11.383 40.166 1.00 74.69 145 GLU A C 1
ATOM 1102 O O . GLU A 1 145 ? -50.006 -11.889 41.287 1.00 74.69 145 GLU A O 1
ATOM 1107 N N . GLU A 1 146 ? -50.317 -10.139 39.908 1.00 70.12 146 GLU A N 1
ATOM 1108 C CA . GLU A 1 146 ? -50.996 -9.300 40.898 1.00 70.12 146 GLU A CA 1
ATOM 1109 C C . GLU A 1 146 ? -52.353 -9.899 41.302 1.00 70.12 146 GLU A C 1
ATOM 1111 O O . GLU A 1 146 ? -52.638 -10.034 42.494 1.00 70.12 146 GLU A O 1
ATOM 1116 N N . ALA A 1 147 ? -53.173 -10.303 40.324 1.00 73.75 147 ALA A N 1
ATOM 1117 C CA . ALA A 1 147 ? -54.507 -10.853 40.565 1.00 73.75 147 ALA A CA 1
ATOM 1118 C C . ALA A 1 147 ? -54.477 -12.172 41.354 1.00 73.75 147 ALA A C 1
ATOM 1120 O O . ALA A 1 147 ? -55.341 -12.402 42.204 1.00 73.75 147 ALA A O 1
ATOM 1121 N N . ASP A 1 148 ? -53.466 -13.007 41.107 1.00 72.38 148 ASP A N 1
ATOM 1122 C CA . ASP A 1 148 ? -53.300 -14.297 41.778 1.00 72.38 148 ASP A CA 1
ATOM 1123 C C . ASP A 1 148 ? -52.582 -14.180 43.137 1.00 72.38 148 ASP A C 1
ATOM 1125 O O . ASP A 1 148 ? -52.456 -15.170 43.864 1.00 72.38 148 ASP A O 1
ATOM 1129 N N . GLY A 1 149 ? -52.093 -12.986 43.504 1.00 65.69 149 GLY A N 1
ATOM 1130 C CA . GLY A 1 149 ? -51.231 -12.795 44.675 1.00 65.69 149 GLY A CA 1
ATOM 1131 C C . GLY A 1 149 ? -49.903 -13.556 44.566 1.00 65.69 149 GLY A C 1
ATOM 1132 O O . GLY A 1 149 ? -49.271 -13.847 45.581 1.00 65.69 149 GLY A O 1
ATOM 1133 N N . ALA A 1 150 ? -49.494 -13.892 43.340 1.00 67.44 150 ALA A N 1
ATOM 1134 C CA . ALA A 1 150 ? -48.352 -14.738 43.000 1.00 67.44 150 ALA A CA 1
ATOM 1135 C C . ALA A 1 150 ? -47.064 -13.937 42.749 1.00 67.44 150 ALA A C 1
ATOM 1137 O O . ALA A 1 150 ? -46.130 -14.441 42.127 1.00 67.44 150 ALA A O 1
ATOM 1138 N N . GLY A 1 151 ? -47.007 -12.692 43.232 1.00 68.75 151 GLY A N 1
ATOM 1139 C CA . GLY A 1 151 ? -45.815 -11.862 43.131 1.00 68.75 151 GLY A CA 1
ATOM 1140 C C . GLY A 1 151 ? -44.598 -12.491 43.809 1.00 68.75 151 GLY A C 1
ATOM 1141 O O . GLY A 1 151 ? -44.684 -13.408 44.630 1.00 68.75 151 GLY A O 1
ATOM 1142 N N . ASN A 1 152 ? -43.425 -11.948 43.502 1.00 76.69 152 ASN A N 1
ATOM 1143 C CA . ASN A 1 152 ? -42.190 -12.439 44.092 1.00 76.69 152 ASN A CA 1
ATOM 1144 C C . ASN A 1 152 ? -42.096 -11.954 45.541 1.00 76.69 152 ASN A C 1
ATOM 1146 O O . ASN A 1 152 ? -42.143 -10.751 45.810 1.00 76.69 152 ASN A O 1
ATOM 1150 N N . TRP A 1 153 ? -41.990 -12.898 46.475 1.00 79.31 153 TRP A N 1
ATOM 1151 C CA . TRP A 1 153 ? -41.884 -12.599 47.900 1.00 79.31 153 TRP A CA 1
ATOM 1152 C C . TRP A 1 153 ? -40.565 -11.884 48.196 1.00 79.31 153 TRP A C 1
ATOM 1154 O O . TRP A 1 153 ? -39.493 -12.388 47.865 1.00 79.31 153 TRP A O 1
ATOM 1164 N N . VAL A 1 154 ? -40.650 -10.714 48.826 1.00 77.81 154 VAL A N 1
ATOM 1165 C CA . VAL A 1 154 ? -39.486 -9.880 49.148 1.00 77.81 154 VAL A CA 1
ATOM 1166 C C . VAL A 1 154 ? -39.076 -10.056 50.606 1.00 77.81 154 VAL A C 1
ATOM 1168 O O . VAL A 1 154 ? -37.918 -10.348 50.892 1.00 77.81 154 VAL A O 1
ATOM 1171 N N . ALA A 1 155 ? -40.013 -9.839 51.533 1.00 80.44 155 ALA A N 1
ATOM 1172 C CA . ALA A 1 155 ? -39.763 -9.880 52.972 1.00 80.44 155 ALA A CA 1
ATOM 1173 C C . ALA A 1 155 ? -41.071 -9.968 53.777 1.00 80.44 155 ALA A C 1
ATOM 1175 O O . ALA A 1 155 ? -42.156 -9.697 53.259 1.00 80.44 155 ALA A O 1
ATOM 1176 N N . ALA A 1 156 ? -40.965 -10.278 55.071 1.00 80.75 156 ALA A N 1
ATOM 1177 C CA . ALA A 1 156 ? -42.038 -10.065 56.040 1.00 80.75 156 ALA A CA 1
ATOM 1178 C C . ALA A 1 156 ? -41.886 -8.677 56.685 1.00 80.75 156 ALA A C 1
ATOM 1180 O O . ALA A 1 156 ? -40.883 -8.410 57.354 1.00 80.75 156 ALA A O 1
ATOM 1181 N N . ILE A 1 157 ? -42.878 -7.803 56.497 1.00 82.12 157 ILE A N 1
ATOM 1182 C CA . ILE A 1 157 ? -42.869 -6.428 57.010 1.00 82.12 157 ILE A CA 1
ATOM 1183 C C . ILE A 1 157 ? -43.888 -6.240 58.151 1.00 82.12 157 ILE A C 1
ATOM 1185 O O . ILE A 1 157 ? -44.981 -6.811 58.100 1.00 82.12 157 ILE A O 1
ATOM 1189 N N . PRO A 1 158 ? -43.565 -5.458 59.193 1.00 80.94 158 PRO A N 1
ATOM 1190 C CA . PRO A 1 158 ? -44.494 -5.127 60.276 1.00 80.94 158 PRO A CA 1
ATOM 1191 C C . PRO A 1 158 ? -45.606 -4.208 59.782 1.00 80.94 158 PRO A C 1
ATOM 1193 O O . PRO A 1 158 ? -45.300 -3.179 59.188 1.00 80.94 158 PRO A O 1
ATOM 1196 N N . LYS A 1 159 ? -46.870 -4.518 60.095 1.00 80.38 159 LYS A N 1
ATOM 1197 C CA . LYS A 1 159 ? -48.044 -3.743 59.652 1.00 80.38 159 LYS A CA 1
ATOM 1198 C C . LYS A 1 159 ? -48.001 -2.248 60.010 1.00 80.38 159 LYS A C 1
ATOM 1200 O O . LYS A 1 159 ? -48.472 -1.427 59.230 1.00 80.38 159 LYS A O 1
ATOM 1205 N N . ASP A 1 160 ? -47.426 -1.904 61.159 1.00 80.25 160 ASP A N 1
ATOM 1206 C CA . ASP A 1 160 ? -47.501 -0.550 61.726 1.00 80.25 160 ASP A CA 1
ATOM 1207 C C . ASP A 1 160 ? -46.214 0.272 61.531 1.00 80.25 160 ASP A C 1
ATOM 1209 O O . ASP A 1 160 ? -46.051 1.336 62.130 1.00 80.25 160 ASP A O 1
ATOM 1213 N N . CYS A 1 161 ? -45.281 -0.207 60.701 1.00 78.44 161 CYS A N 1
ATOM 1214 C CA . CYS A 1 161 ? -43.982 0.430 60.510 1.00 78.44 161 CYS A CA 1
ATOM 1215 C C . CYS A 1 161 ? -43.749 0.865 59.068 1.00 78.44 161 CYS A C 1
ATOM 1217 O O . CYS A 1 161 ? -44.111 0.179 58.117 1.00 78.44 161 CYS A O 1
ATOM 1219 N N . VAL A 1 162 ? -43.085 2.012 58.919 1.00 80.81 162 VAL A N 1
ATOM 1220 C CA . VAL A 1 162 ? -42.524 2.433 57.635 1.00 80.81 162 VAL A CA 1
ATOM 1221 C C . VAL A 1 162 ? -41.296 1.567 57.366 1.00 80.81 162 VAL A C 1
ATOM 1223 O O . VAL A 1 162 ? -40.374 1.568 58.180 1.00 80.81 162 VAL A O 1
ATOM 1226 N N . SER A 1 163 ? -41.278 0.856 56.244 1.00 80.62 163 SER A N 1
ATOM 1227 C CA . SER A 1 163 ? -40.099 0.127 55.769 1.00 80.62 163 SER A CA 1
ATOM 1228 C C . SER A 1 163 ? -39.501 0.861 54.581 1.00 80.62 163 SER A C 1
ATOM 1230 O O . SER A 1 163 ? -40.213 1.176 53.629 1.00 80.62 163 SER A O 1
ATOM 1232 N N . ARG A 1 164 ? -38.198 1.126 54.600 1.00 83.31 164 ARG A N 1
ATOM 1233 C CA . ARG A 1 164 ? -37.497 1.661 53.438 1.00 83.31 164 ARG A CA 1
ATOM 1234 C C . ARG A 1 164 ? -37.071 0.516 52.533 1.00 83.31 164 ARG A C 1
ATOM 1236 O O . ARG A 1 164 ? -36.391 -0.428 52.936 1.00 83.31 164 ARG A O 1
ATOM 1243 N N . ILE A 1 165 ? -37.493 0.617 51.282 1.00 81.88 165 ILE A N 1
ATOM 1244 C CA . ILE A 1 165 ? -37.245 -0.373 50.245 1.00 81.88 165 ILE A CA 1
ATOM 1245 C C . ILE A 1 165 ? -36.233 0.214 49.268 1.00 81.88 165 ILE A C 1
ATOM 1247 O O . ILE A 1 165 ? -36.495 1.236 48.632 1.00 81.88 165 ILE A O 1
ATOM 1251 N N . LEU A 1 166 ? -35.073 -0.430 49.159 1.00 82.62 166 LEU A N 1
ATOM 1252 C CA . LEU A 1 166 ? -34.120 -0.205 48.083 1.00 82.62 166 LEU A CA 1
ATOM 1253 C C . LEU A 1 166 ? -34.570 -1.017 46.873 1.00 82.62 166 LEU A C 1
ATOM 1255 O O . LEU A 1 166 ? -34.707 -2.238 46.944 1.00 82.62 166 LEU A O 1
ATOM 1259 N N . ILE A 1 167 ? -34.754 -0.331 45.757 1.00 80.44 167 ILE A N 1
ATOM 1260 C CA . ILE A 1 167 ? -34.964 -0.948 44.458 1.00 80.44 167 ILE A CA 1
ATOM 1261 C C . ILE A 1 167 ? -33.816 -0.503 43.561 1.00 80.44 167 ILE A C 1
ATOM 1263 O O . ILE A 1 167 ? -33.543 0.694 43.435 1.00 80.44 167 ILE A O 1
ATOM 1267 N N . ARG A 1 168 ? -33.147 -1.466 42.933 1.00 80.31 168 ARG A N 1
ATOM 1268 C CA . ARG A 1 168 ? -32.058 -1.191 41.997 1.00 80.31 168 ARG A CA 1
ATOM 1269 C C . ARG A 1 168 ? -32.094 -2.122 40.801 1.00 80.31 168 ARG A C 1
ATOM 1271 O O . ARG A 1 168 ? -32.545 -3.264 40.895 1.00 80.31 168 ARG A O 1
ATOM 1278 N N . GLU A 1 169 ? -31.564 -1.652 39.687 1.00 75.12 169 GLU A N 1
ATOM 1279 C CA . GLU A 1 169 ? -31.222 -2.520 38.567 1.00 75.12 169 GLU A CA 1
ATOM 1280 C C . GLU A 1 169 ? -29.967 -3.339 38.918 1.00 75.12 169 GLU A C 1
ATOM 1282 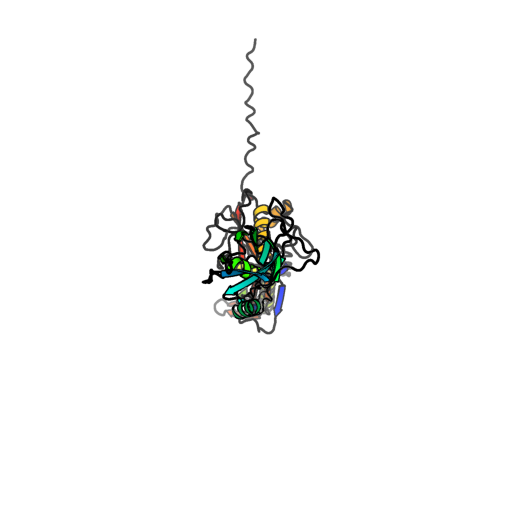O O . GLU A 1 169 ? -28.984 -2.810 39.438 1.00 75.12 169 GLU A O 1
ATOM 1287 N N . ALA A 1 170 ? -29.993 -4.651 38.672 1.00 65.00 170 ALA A N 1
ATOM 1288 C CA . ALA A 1 170 ? -28.858 -5.521 38.961 1.00 65.00 170 ALA A CA 1
ATOM 1289 C C . ALA A 1 170 ? -27.639 -5.143 38.097 1.00 65.00 170 ALA A C 1
ATOM 1291 O O . ALA A 1 170 ? -27.639 -5.367 36.888 1.00 65.00 170 ALA A O 1
ATOM 1292 N N . GLY A 1 171 ? -26.588 -4.604 38.724 1.00 66.12 171 GLY A N 1
ATOM 1293 C CA . GLY A 1 171 ? -25.367 -4.144 38.054 1.00 66.12 171 GLY A CA 1
ATOM 1294 C C . GLY A 1 171 ? -24.929 -2.760 38.542 1.00 66.12 171 GLY A C 1
ATOM 1295 O O . GLY A 1 171 ? -25.015 -2.475 39.732 1.00 66.12 171 GLY A O 1
ATOM 1296 N N . LEU A 1 172 ? -24.458 -1.911 37.622 1.00 53.12 172 LEU A N 1
ATOM 1297 C CA . LEU A 1 172 ? -24.075 -0.504 37.858 1.00 53.12 172 LEU A CA 1
ATOM 1298 C C . LEU A 1 172 ? -25.255 0.477 37.657 1.00 53.12 172 LEU A C 1
ATOM 1300 O O . LEU A 1 172 ? -25.045 1.635 37.302 1.00 53.12 172 LEU A O 1
ATOM 1304 N N . GLY A 1 173 ? -26.493 -0.002 37.794 1.00 63.22 173 GLY A N 1
ATOM 1305 C CA . GLY A 1 173 ? -27.692 0.767 37.457 1.00 63.22 173 GLY A CA 1
ATOM 1306 C C . GLY A 1 173 ? -28.137 1.753 38.542 1.00 63.22 173 GLY A C 1
ATOM 1307 O O . GLY A 1 173 ? -27.522 1.880 39.600 1.00 63.22 173 GLY A O 1
ATOM 1308 N N . ALA A 1 174 ? -29.231 2.467 38.268 1.00 69.00 174 ALA A N 1
ATOM 1309 C CA . ALA A 1 174 ? -29.807 3.444 39.189 1.00 69.00 174 ALA A CA 1
ATOM 1310 C C . ALA A 1 174 ? -30.402 2.776 40.443 1.00 69.00 174 ALA A C 1
ATOM 1312 O O . ALA A 1 174 ? -31.043 1.725 40.365 1.00 69.00 174 ALA A O 1
ATOM 1313 N N . GLU A 1 175 ? -30.233 3.427 41.595 1.00 82.25 175 GLU A N 1
ATOM 1314 C CA . GLU A 1 175 ? -30.826 3.025 42.872 1.00 82.25 175 GLU A CA 1
ATOM 1315 C C . GLU A 1 175 ? -31.923 4.014 43.280 1.00 82.25 175 GLU A C 1
ATOM 1317 O O . GLU A 1 175 ? -31.775 5.230 43.120 1.00 82.25 175 GLU A O 1
ATOM 1322 N N . LYS A 1 176 ? -33.028 3.510 43.837 1.00 84.31 176 LYS A N 1
ATOM 1323 C CA . LYS A 1 176 ? -34.107 4.343 44.379 1.00 84.31 176 LYS A CA 1
ATOM 1324 C C . LYS A 1 176 ? -34.599 3.773 45.699 1.00 84.31 176 LYS A C 1
ATOM 1326 O O . LYS A 1 176 ? -34.823 2.572 45.826 1.00 84.31 176 LYS A O 1
ATOM 1331 N N . TYR A 1 177 ? -34.783 4.663 46.666 1.00 84.38 177 TYR A N 1
ATOM 1332 C CA . TYR A 1 177 ? -35.321 4.338 47.981 1.00 84.38 177 TYR A CA 1
ATOM 1333 C C . TYR A 1 177 ? -36.771 4.782 48.068 1.00 84.38 177 TYR A C 1
ATOM 1335 O O . TYR A 1 177 ? -37.108 5.895 47.658 1.00 84.38 177 TYR A O 1
ATOM 1343 N N . VAL A 1 178 ? -37.620 3.906 48.593 1.00 84.38 178 VAL A N 1
ATOM 1344 C CA . VAL A 1 178 ? -39.057 4.144 48.727 1.00 84.38 178 VAL A CA 1
ATOM 1345 C C . VAL A 1 178 ? -39.459 3.801 50.146 1.00 84.38 178 VAL A C 1
ATOM 1347 O O . VAL A 1 178 ? -39.291 2.669 50.587 1.00 84.38 178 VAL A O 1
ATOM 1350 N N . ASP A 1 179 ? -39.984 4.787 50.860 1.00 83.94 179 ASP A N 1
ATOM 1351 C CA . ASP A 1 179 ? -40.543 4.575 52.188 1.00 83.94 179 ASP A CA 1
ATOM 1352 C C . ASP A 1 179 ? -41.967 4.015 52.017 1.00 83.94 179 ASP A C 1
ATOM 1354 O O . ASP A 1 179 ? -42.870 4.694 51.525 1.00 83.94 179 ASP A O 1
ATOM 1358 N N . PHE A 1 180 ? -42.154 2.747 52.376 1.00 82.94 180 PHE A N 1
ATOM 1359 C CA . PHE A 1 180 ? -43.387 1.990 52.191 1.00 82.94 180 PHE A CA 1
ATOM 1360 C C . PHE A 1 180 ? -44.143 1.849 53.508 1.00 82.94 180 PHE A C 1
ATOM 1362 O O . PHE A 1 180 ? -43.552 1.508 54.534 1.00 82.94 180 PHE A O 1
ATOM 1369 N N . ARG A 1 181 ? -45.460 2.085 53.479 1.00 81.81 181 ARG A N 1
ATOM 1370 C CA . ARG A 1 181 ? -46.344 1.842 54.622 1.00 81.81 181 ARG A CA 1
ATOM 1371 C C . ARG A 1 181 ? -47.357 0.741 54.297 1.00 81.81 181 ARG A C 1
ATOM 1373 O O . ARG A 1 181 ? -48.043 0.865 53.283 1.00 81.81 181 ARG A O 1
ATOM 1380 N N . PRO A 1 182 ? -47.484 -0.302 55.134 1.00 74.81 182 PRO A N 1
ATOM 1381 C CA . PRO A 1 182 ? -48.365 -1.434 54.848 1.00 74.81 182 PRO A CA 1
ATOM 1382 C C . PRO A 1 182 ? -49.864 -1.126 54.903 1.00 74.81 182 PRO A C 1
ATOM 1384 O O . PRO A 1 182 ? -50.663 -1.935 54.439 1.00 74.81 182 PRO A O 1
ATOM 1387 N N . ASP A 1 183 ? -50.259 0.002 55.498 1.00 76.50 183 ASP A N 1
ATOM 1388 C CA . ASP A 1 183 ? -51.648 0.465 55.568 1.00 76.50 183 ASP A CA 1
ATOM 1389 C C . ASP A 1 183 ? -52.127 1.132 54.266 1.00 76.50 183 ASP A C 1
ATOM 1391 O O . ASP A 1 183 ? -53.327 1.353 54.088 1.00 76.50 183 ASP A O 1
ATOM 1395 N N . LEU A 1 184 ? -51.211 1.417 53.338 1.00 70.50 184 LEU A N 1
ATOM 1396 C CA . LEU A 1 184 ? -51.525 1.931 52.011 1.00 70.50 184 LEU A CA 1
ATOM 1397 C C . LEU A 1 184 ? -51.849 0.775 51.056 1.00 70.50 184 LEU A C 1
ATOM 1399 O O . LEU A 1 184 ? -51.177 -0.255 51.049 1.00 70.50 184 LEU A O 1
ATOM 1403 N N . THR A 1 185 ? -52.860 0.962 50.205 1.00 64.06 185 THR A N 1
ATOM 1404 C CA . THR A 1 185 ? -53.354 -0.001 49.199 1.00 64.06 185 THR A CA 1
ATOM 1405 C C . THR A 1 185 ? -52.399 -0.221 48.009 1.00 64.06 185 THR A C 1
ATOM 1407 O O . THR A 1 185 ? -52.834 -0.406 46.878 1.00 64.06 185 THR A O 1
ATOM 1410 N N . GLY A 1 186 ? -51.091 -0.236 48.265 1.00 66.19 186 GLY A N 1
ATOM 1411 C CA . GLY A 1 186 ? -50.028 -0.416 47.281 1.00 66.19 186 GLY A CA 1
ATOM 1412 C C . GLY A 1 186 ? -49.154 0.828 47.124 1.00 66.19 186 GLY A C 1
ATOM 1413 O O . GLY A 1 186 ? -49.584 1.959 47.360 1.00 66.19 186 GLY A O 1
ATOM 1414 N N . ALA A 1 187 ? -47.907 0.615 46.713 1.00 73.88 187 ALA A N 1
ATOM 1415 C CA . ALA A 1 187 ? -47.002 1.680 46.295 1.00 73.88 187 ALA A CA 1
ATOM 1416 C C . ALA A 1 187 ? -46.372 1.305 44.955 1.00 73.88 187 ALA A C 1
ATOM 1418 O O . ALA A 1 187 ? -45.951 0.168 44.760 1.00 73.88 187 ALA A O 1
ATOM 1419 N N . ALA A 1 188 ? -46.286 2.265 44.038 1.00 75.19 188 ALA A N 1
ATOM 1420 C CA . ALA A 1 188 ? -45.655 2.071 42.740 1.00 75.19 188 ALA A CA 1
ATOM 1421 C C . ALA A 1 188 ? -44.437 2.982 42.606 1.00 75.19 188 ALA A C 1
ATOM 1423 O O . ALA A 1 188 ? -44.458 4.152 42.997 1.00 75.19 188 ALA A O 1
ATOM 1424 N N . VAL A 1 189 ? -43.374 2.433 42.032 1.00 75.00 189 VAL A N 1
ATOM 1425 C CA . VAL A 1 189 ? -42.093 3.101 41.858 1.00 75.00 189 VAL A CA 1
ATOM 1426 C C . VAL A 1 189 ? -41.703 2.979 40.403 1.00 75.00 189 VAL A C 1
ATOM 1428 O O . VAL A 1 189 ? -41.455 1.889 39.891 1.00 75.00 189 VAL A O 1
ATOM 1431 N N . THR A 1 190 ? -41.650 4.122 39.738 1.00 77.00 190 THR A N 1
ATOM 1432 C CA . THR A 1 190 ? -41.252 4.197 38.338 1.00 77.00 190 THR A CA 1
ATOM 1433 C C . THR A 1 190 ? -39.760 4.499 38.235 1.00 77.00 190 THR A C 1
ATOM 1435 O O . THR A 1 190 ? -39.254 5.395 38.929 1.00 77.00 190 THR A O 1
ATOM 1438 N N . PHE A 1 191 ? -39.082 3.745 37.375 1.00 68.19 191 PHE A N 1
ATOM 1439 C CA . PHE A 1 191 ? -37.706 3.938 36.944 1.00 68.19 191 PHE A CA 1
ATOM 1440 C C . PHE A 1 191 ? -37.729 4.305 35.471 1.00 68.19 191 PHE A C 1
ATOM 1442 O O . PHE A 1 191 ? -38.179 3.520 34.633 1.00 68.19 191 PHE A O 1
ATOM 1449 N N . ASP A 1 192 ? -37.202 5.479 35.164 1.00 65.94 192 ASP A N 1
ATOM 1450 C CA . ASP A 1 192 ? -36.733 5.745 33.817 1.00 65.94 192 ASP A CA 1
ATOM 1451 C C . ASP A 1 192 ? -35.359 5.089 33.730 1.00 65.94 192 ASP A C 1
ATOM 1453 O O . ASP A 1 192 ? -34.415 5.512 34.406 1.00 65.94 192 ASP A O 1
ATOM 1457 N N . LEU A 1 193 ? -35.259 3.992 32.977 1.00 61.91 193 LEU A N 1
ATOM 1458 C CA . LEU A 1 193 ? -33.941 3.481 32.631 1.00 61.91 193 LEU A CA 1
ATOM 1459 C C . LEU A 1 193 ? -33.216 4.564 31.840 1.00 61.91 193 LEU A C 1
ATOM 1461 O O . LEU A 1 193 ? -33.842 5.286 31.059 1.00 61.91 193 LEU A O 1
ATOM 1465 N N . SER A 1 194 ? -31.905 4.683 32.074 1.00 52.97 194 SER A N 1
ATOM 1466 C CA . SER A 1 194 ? -31.054 5.655 31.389 1.00 52.97 194 SER A CA 1
ATOM 1467 C C . SER A 1 194 ? -31.419 5.706 29.897 1.00 52.97 194 SER A C 1
ATOM 1469 O O . SER A 1 194 ? -31.464 4.650 29.259 1.00 52.97 194 SER A O 1
ATOM 1471 N N . PRO A 1 195 ? -31.693 6.897 29.333 1.00 52.56 195 PRO A N 1
ATOM 1472 C CA . PRO A 1 195 ? -32.209 7.080 27.977 1.00 52.56 195 PRO A CA 1
ATOM 1473 C C . PRO A 1 195 ? -31.171 6.782 26.893 1.00 52.56 195 PRO A C 1
ATOM 1475 O O . PRO A 1 195 ? -31.354 7.202 25.756 1.00 52.56 195 PRO A O 1
ATOM 1478 N N . ASP A 1 196 ? -30.106 6.050 27.225 1.00 56.00 196 ASP A N 1
ATOM 1479 C CA . ASP A 1 196 ? -29.137 5.532 26.271 1.00 56.00 196 ASP A CA 1
ATOM 1480 C C . ASP A 1 196 ? -29.269 3.999 26.108 1.00 56.00 196 ASP A C 1
ATOM 1482 O O . ASP A 1 196 ? -28.348 3.234 26.405 1.00 56.00 196 ASP A O 1
ATOM 1486 N N . PRO A 1 197 ? -30.429 3.495 25.640 1.00 54.12 197 PRO A N 1
ATOM 1487 C CA . PRO A 1 197 ? -30.543 2.126 25.148 1.00 54.12 197 PRO A CA 1
ATOM 1488 C C . PRO A 1 197 ? -29.618 1.872 23.944 1.00 54.12 197 PRO A C 1
ATOM 1490 O O . PRO A 1 197 ? -29.372 0.719 23.588 1.00 54.12 197 PRO A O 1
ATOM 1493 N N . GLU A 1 198 ? -29.075 2.927 23.331 1.00 54.41 198 GLU A N 1
ATOM 1494 C CA . GLU A 1 198 ? -28.033 2.831 22.320 1.00 54.41 198 GLU A CA 1
ATOM 1495 C C . GLU A 1 198 ? -26.753 2.229 22.893 1.00 54.41 198 GLU A C 1
ATOM 1497 O O . GLU A 1 198 ? -26.284 1.247 22.327 1.00 54.41 198 GLU A O 1
ATOM 1502 N N . ALA A 1 199 ? -26.237 2.698 24.033 1.00 55.34 199 ALA A N 1
ATOM 1503 C CA . ALA A 1 199 ? -25.054 2.121 24.680 1.00 55.34 199 ALA A CA 1
ATOM 1504 C C . ALA A 1 199 ? -25.173 0.594 24.849 1.00 55.34 199 ALA A C 1
ATOM 1506 O O . ALA A 1 199 ? -24.260 -0.155 24.504 1.00 55.34 199 ALA A O 1
ATOM 1507 N N . TRP A 1 200 ? -26.344 0.109 25.268 1.00 55.72 200 TRP A N 1
ATOM 1508 C CA . TRP A 1 200 ? -26.595 -1.321 25.472 1.00 55.72 200 TRP A CA 1
ATOM 1509 C C . TRP A 1 200 ? -26.775 -2.117 24.162 1.00 55.72 200 TRP A C 1
ATOM 1511 O O . TRP A 1 200 ? -26.196 -3.201 24.013 1.00 55.72 200 TRP A O 1
ATOM 1521 N N . LEU A 1 201 ? -27.581 -1.628 23.209 1.00 54.53 201 LEU A N 1
ATOM 1522 C CA . LEU A 1 201 ? -27.798 -2.319 21.928 1.00 54.53 201 LEU A CA 1
ATOM 1523 C C . LEU A 1 201 ? -26.513 -2.371 21.101 1.00 54.53 201 LEU A C 1
ATOM 1525 O O . LEU A 1 201 ? -26.241 -3.373 20.430 1.00 54.53 201 LEU A O 1
ATOM 1529 N N . ASN A 1 202 ? -25.709 -1.317 21.196 1.00 54.38 202 ASN A N 1
ATOM 1530 C CA . ASN A 1 202 ? -24.438 -1.178 20.508 1.00 54.38 202 ASN A CA 1
ATOM 1531 C C . ASN A 1 202 ? -23.358 -2.110 21.068 1.00 54.38 202 ASN A C 1
ATOM 1533 O O . ASN A 1 202 ? -22.556 -2.632 20.297 1.00 54.38 202 ASN A O 1
ATOM 1537 N N . GLU A 1 203 ? -23.365 -2.412 22.369 1.00 54.09 203 GLU A N 1
ATOM 1538 C CA . GLU A 1 203 ? -22.412 -3.362 22.961 1.00 54.09 203 GLU A CA 1
ATOM 1539 C C . GLU A 1 203 ? -22.627 -4.815 22.497 1.00 54.09 203 GLU A C 1
ATOM 1541 O O . GLU A 1 203 ? -21.692 -5.622 22.487 1.00 54.09 203 GLU A O 1
ATOM 1546 N N . ARG A 1 204 ? -23.850 -5.198 22.101 1.00 53.94 204 ARG A N 1
ATOM 1547 C CA . ARG A 1 204 ? -24.180 -6.612 21.822 1.00 53.94 204 ARG A CA 1
ATOM 1548 C C . ARG A 1 204 ? -24.509 -6.929 20.373 1.00 53.94 204 ARG A C 1
ATOM 1550 O O . ARG A 1 204 ? -24.570 -8.111 20.021 1.00 53.94 204 ARG A O 1
ATOM 1557 N N . ARG A 1 205 ? -24.702 -5.931 19.511 1.00 59.41 205 ARG A N 1
ATOM 1558 C CA . ARG A 1 205 ? -25.015 -6.193 18.107 1.00 59.41 205 ARG A CA 1
ATOM 1559 C C . ARG A 1 205 ? -23.740 -6.486 17.321 1.00 59.41 205 ARG A C 1
ATOM 1561 O O . ARG A 1 205 ? -22.875 -5.634 17.158 1.00 59.41 205 ARG A O 1
ATOM 1568 N N . LYS A 1 206 ? -23.652 -7.698 16.766 1.00 58.38 206 LYS A N 1
ATOM 1569 C CA . LYS A 1 206 ? -22.720 -7.968 15.667 1.00 58.38 206 LYS A CA 1
ATOM 1570 C C . LYS A 1 206 ? -23.207 -7.171 14.463 1.00 58.38 206 LYS A C 1
ATOM 1572 O O . LYS A 1 206 ? -24.250 -7.487 13.891 1.00 58.38 206 LYS A O 1
ATOM 1577 N N . VAL A 1 207 ? -22.495 -6.103 14.135 1.00 64.12 207 VAL A N 1
ATOM 1578 C CA . VAL A 1 207 ? -22.704 -5.380 12.884 1.00 64.12 207 VAL A CA 1
ATOM 1579 C C . VAL A 1 207 ? -22.113 -6.246 11.780 1.00 64.12 207 VAL A C 1
ATOM 1581 O O . VAL A 1 207 ? -20.957 -6.648 11.872 1.00 64.12 207 VAL A O 1
ATOM 1584 N N . LEU A 1 208 ? -22.935 -6.600 10.793 1.00 66.06 208 LEU A N 1
ATOM 1585 C CA . LEU A 1 208 ? -22.441 -7.206 9.563 1.00 66.06 208 LEU A CA 1
ATOM 1586 C C . LEU A 1 208 ? -21.890 -6.071 8.713 1.00 66.06 208 LEU A C 1
ATOM 1588 O O . LEU A 1 208 ? -22.643 -5.165 8.350 1.00 66.06 208 LEU A O 1
ATOM 1592 N N . ASP A 1 209 ? -20.598 -6.105 8.428 1.00 72.44 209 ASP A N 1
ATOM 1593 C CA . ASP A 1 209 ? -20.021 -5.173 7.472 1.00 72.44 209 ASP A CA 1
ATOM 1594 C C . ASP A 1 209 ? -20.523 -5.493 6.057 1.00 72.44 209 ASP A C 1
ATOM 1596 O O . ASP A 1 209 ? -21.009 -6.593 5.766 1.00 72.44 209 ASP A O 1
ATOM 1600 N N . GLY A 1 210 ? -20.448 -4.494 5.178 1.00 73.12 210 GLY A N 1
ATOM 1601 C CA . GLY A 1 210 ? -20.758 -4.675 3.765 1.00 73.12 210 GLY A CA 1
ATOM 1602 C C . GLY A 1 210 ? -19.810 -5.675 3.086 1.00 73.12 210 GLY A C 1
ATOM 1603 O O . GLY A 1 210 ? -18.803 -6.085 3.668 1.00 73.12 210 GLY A O 1
ATOM 1604 N N . PRO A 1 211 ? -20.117 -6.092 1.844 1.00 75.62 211 PRO A N 1
ATOM 1605 C CA . PRO A 1 211 ? -19.170 -6.868 1.054 1.00 75.62 211 PRO A CA 1
ATOM 1606 C C . PRO A 1 211 ? -17.867 -6.075 0.867 1.00 75.62 211 PRO A C 1
ATOM 1608 O O . PRO A 1 211 ? -17.926 -4.845 0.793 1.00 75.62 211 PRO A O 1
ATOM 1611 N N . PRO A 1 212 ? -16.722 -6.765 0.746 1.00 78.94 212 PRO A N 1
ATOM 1612 C CA . PRO A 1 212 ? -15.450 -6.091 0.608 1.00 78.94 212 PRO A CA 1
ATOM 1613 C C . PRO A 1 212 ? -15.358 -5.267 -0.676 1.00 78.94 212 PRO A C 1
ATOM 1615 O O . PRO A 1 212 ? -16.027 -5.563 -1.677 1.00 78.94 212 PRO A O 1
ATOM 1618 N N . GLY A 1 213 ? -14.496 -4.254 -0.641 1.00 80.94 213 GLY A N 1
ATOM 1619 C CA . GLY A 1 213 ? -14.159 -3.436 -1.797 1.00 80.94 213 GLY A CA 1
ATOM 1620 C C . GLY A 1 213 ? -13.540 -4.260 -2.931 1.00 80.94 213 GLY A C 1
ATOM 1621 O O . GLY A 1 213 ? -12.905 -5.299 -2.719 1.00 80.94 213 GLY A O 1
ATOM 1622 N N . TYR A 1 214 ? -13.721 -3.785 -4.163 1.00 86.38 214 TYR A N 1
ATOM 1623 C CA . TYR A 1 214 ? -13.019 -4.331 -5.322 1.00 86.38 214 TYR A CA 1
ATOM 1624 C C . TYR A 1 214 ? -11.747 -3.532 -5.587 1.00 86.38 214 TYR A C 1
ATOM 1626 O O . TYR A 1 214 ? -11.776 -2.303 -5.592 1.00 86.38 214 TYR A O 1
ATOM 1634 N N . VAL A 1 215 ? -10.660 -4.247 -5.860 1.00 88.69 215 VAL A N 1
ATOM 1635 C CA . VAL A 1 215 ? -9.416 -3.692 -6.394 1.00 88.69 215 VAL A CA 1
ATOM 1636 C C . VAL A 1 215 ? -9.410 -3.936 -7.895 1.00 88.69 215 VAL A C 1
ATOM 1638 O O . VAL A 1 215 ? -9.726 -5.043 -8.338 1.00 88.69 215 VAL A O 1
ATOM 1641 N N . CYS A 1 216 ? -9.063 -2.903 -8.662 1.00 90.25 216 CYS A N 1
ATOM 1642 C CA . CYS A 1 216 ? -8.985 -2.953 -10.117 1.00 90.25 216 CYS A CA 1
ATOM 1643 C C . CYS A 1 216 ? -7.583 -2.564 -10.599 1.00 90.25 216 CYS A C 1
ATOM 1645 O O . CYS A 1 216 ? -6.906 -1.770 -9.949 1.00 90.25 216 CYS A O 1
ATOM 1647 N N . GLY A 1 217 ? -7.166 -3.103 -11.743 1.00 89.94 217 GLY A N 1
ATOM 1648 C CA . GLY A 1 217 ? -5.925 -2.726 -12.417 1.00 89.94 217 GLY A CA 1
ATOM 1649 C C . GLY A 1 217 ? -6.143 -2.628 -13.917 1.00 89.94 217 GLY A C 1
ATOM 1650 O O . GLY A 1 217 ? -6.505 -3.624 -14.548 1.00 89.94 217 GLY A O 1
ATOM 1651 N N . ASP A 1 218 ? -5.927 -1.439 -14.473 1.00 92.19 218 ASP A N 1
ATOM 1652 C CA . ASP A 1 218 ? -6.063 -1.202 -15.907 1.00 92.19 218 ASP A CA 1
ATOM 1653 C C . ASP A 1 218 ? -4.844 -1.742 -16.672 1.00 92.19 218 ASP A C 1
ATOM 1655 O O . ASP A 1 218 ? -3.707 -1.663 -16.187 1.00 92.19 218 ASP A O 1
ATOM 1659 N N . PRO A 1 219 ? -5.057 -2.292 -17.877 1.00 93.94 219 PRO A N 1
ATOM 1660 C CA . PRO A 1 219 ? -3.976 -2.754 -18.725 1.00 93.94 219 PRO A CA 1
ATOM 1661 C C . PRO A 1 219 ? -3.203 -1.557 -19.299 1.00 93.94 219 PRO A C 1
ATOM 1663 O O . PRO A 1 219 ? -3.778 -0.537 -19.681 1.00 93.94 219 PRO A O 1
ATOM 1666 N N . PHE A 1 220 ? -1.886 -1.695 -19.409 1.00 96.44 220 PHE A N 1
ATOM 1667 C CA . PHE A 1 220 ? -1.010 -0.738 -20.076 1.00 96.44 220 PHE A CA 1
ATOM 1668 C C . PHE A 1 220 ? 0.050 -1.455 -20.911 1.00 96.44 220 PHE A C 1
ATOM 1670 O O . PHE A 1 220 ? 0.408 -2.605 -20.657 1.00 96.44 220 PHE A O 1
ATOM 1677 N N . TRP A 1 221 ? 0.577 -0.762 -21.916 1.00 96.75 221 TRP A N 1
ATOM 1678 C CA . TRP A 1 221 ? 1.562 -1.309 -22.841 1.00 96.75 221 TRP A CA 1
ATOM 1679 C C . TRP A 1 221 ? 2.895 -0.617 -22.639 1.00 96.75 221 TRP A C 1
ATOM 1681 O O . TRP A 1 221 ? 2.976 0.611 -22.567 1.00 96.75 221 TRP A O 1
ATOM 1691 N N . ILE A 1 222 ? 3.951 -1.417 -22.586 1.00 97.31 222 ILE A N 1
ATOM 1692 C CA . ILE A 1 222 ? 5.313 -0.926 -22.737 1.00 97.31 222 ILE A CA 1
ATOM 1693 C C . ILE A 1 222 ? 5.839 -1.391 -24.086 1.00 97.31 222 ILE A C 1
ATOM 1695 O O . ILE A 1 222 ? 5.520 -2.484 -24.559 1.00 97.31 222 ILE A O 1
ATOM 1699 N N . TYR A 1 223 ? 6.671 -0.564 -24.705 1.00 97.62 223 TYR A N 1
ATOM 1700 C CA . TYR A 1 223 ? 7.317 -0.898 -25.962 1.00 97.62 223 TYR A CA 1
ATOM 1701 C C . TYR A 1 223 ? 8.771 -0.439 -25.957 1.00 97.62 223 TYR A C 1
ATOM 1703 O O . TYR A 1 223 ? 9.171 0.494 -25.262 1.00 97.62 223 TYR A O 1
ATOM 1711 N N . THR A 1 224 ? 9.581 -1.106 -26.763 1.00 95.56 224 THR A N 1
ATOM 1712 C CA . THR A 1 224 ? 10.941 -0.692 -27.090 1.00 95.56 224 THR A CA 1
ATOM 1713 C C . THR A 1 224 ? 11.188 -0.966 -28.561 1.00 95.56 224 THR A C 1
ATOM 1715 O O . THR A 1 224 ? 10.505 -1.783 -29.175 1.00 95.56 224 THR A O 1
ATOM 1718 N N . SER A 1 225 ? 12.176 -0.305 -29.143 1.00 94.00 225 SER A N 1
ATOM 1719 C CA . SER A 1 225 ? 12.520 -0.506 -30.542 1.00 94.00 225 SER A CA 1
ATOM 1720 C C . SER A 1 225 ? 14.018 -0.674 -30.742 1.00 94.00 225 SER A C 1
ATOM 1722 O O . SER A 1 225 ? 14.848 -0.257 -29.927 1.00 94.00 225 SER A O 1
ATOM 1724 N N . ALA A 1 226 ? 14.368 -1.307 -31.852 1.00 91.56 226 ALA A N 1
ATOM 1725 C CA . ALA A 1 226 ? 15.704 -1.351 -32.414 1.00 91.56 226 ALA A CA 1
ATOM 1726 C C . ALA A 1 226 ? 15.602 -0.911 -33.875 1.00 91.56 226 ALA A C 1
ATOM 1728 O O . ALA A 1 226 ? 14.914 -1.558 -34.656 1.00 91.56 226 ALA A O 1
ATOM 1729 N N . ALA A 1 227 ? 16.265 0.188 -34.234 1.00 89.12 227 ALA A N 1
ATOM 1730 C CA . ALA A 1 227 ? 16.286 0.712 -35.595 1.00 89.12 227 ALA A CA 1
ATOM 1731 C C . ALA A 1 227 ? 17.722 1.055 -36.000 1.00 89.12 227 ALA A C 1
ATOM 1733 O O . ALA A 1 227 ? 18.416 1.746 -35.253 1.00 89.12 227 ALA A O 1
ATOM 1734 N N . CYS A 1 228 ? 18.148 0.578 -37.170 1.00 82.62 228 CYS A N 1
ATOM 1735 C CA . CYS A 1 228 ? 19.422 0.925 -37.803 1.00 82.62 228 CYS A CA 1
ATOM 1736 C C . CYS A 1 228 ? 19.284 0.904 -39.331 1.00 82.62 228 CYS A C 1
ATOM 1738 O O . CYS A 1 228 ? 18.399 0.248 -39.890 1.00 82.62 228 CYS A O 1
ATOM 1740 N N . MET A 1 229 ? 20.225 1.572 -40.004 1.00 78.75 229 MET A N 1
ATOM 1741 C CA . MET A 1 229 ? 20.431 1.388 -41.438 1.00 78.75 229 MET A CA 1
ATOM 1742 C C . MET A 1 229 ? 20.844 -0.079 -41.671 1.00 78.75 229 MET A C 1
ATOM 1744 O O . MET A 1 229 ? 21.777 -0.551 -41.013 1.00 78.75 229 MET A O 1
ATOM 1748 N N . PRO A 1 230 ? 20.148 -0.829 -42.540 1.00 67.75 230 PRO A N 1
ATOM 1749 C CA . PRO A 1 230 ? 20.325 -2.263 -42.649 1.00 67.75 230 PRO A CA 1
ATOM 1750 C C . PRO A 1 230 ? 21.702 -2.580 -43.233 1.00 67.75 230 PRO A C 1
ATOM 1752 O O . PRO A 1 230 ? 21.971 -2.358 -44.412 1.00 67.75 230 PRO A O 1
ATOM 1755 N N . GLY A 1 231 ? 22.581 -3.129 -42.394 1.00 74.69 231 GLY A N 1
ATOM 1756 C CA . GLY A 1 231 ? 23.653 -4.001 -42.868 1.00 74.69 231 GLY A CA 1
ATOM 1757 C C . GLY A 1 231 ? 23.064 -5.310 -43.403 1.00 74.69 231 GLY A C 1
ATOM 1758 O O . GLY A 1 231 ? 21.894 -5.607 -43.158 1.00 74.69 231 GLY A O 1
ATOM 1759 N N . ALA A 1 232 ? 23.871 -6.111 -44.106 1.00 73.94 232 ALA A N 1
ATOM 1760 C CA . ALA A 1 232 ? 23.412 -7.336 -44.775 1.00 73.94 232 ALA A CA 1
ATOM 1761 C C . ALA A 1 232 ? 22.652 -8.324 -43.859 1.00 73.94 232 ALA A C 1
ATOM 1763 O O . ALA A 1 232 ? 21.797 -9.056 -44.350 1.00 73.94 232 ALA A O 1
ATOM 1764 N N . ASP A 1 233 ? 22.917 -8.310 -42.547 1.00 82.75 233 ASP A N 1
ATOM 1765 C CA . ASP A 1 233 ? 22.296 -9.214 -41.570 1.00 82.75 233 ASP A CA 1
ATOM 1766 C C . ASP A 1 233 ? 21.402 -8.522 -40.525 1.00 82.75 233 ASP A C 1
ATOM 1768 O O . ASP A 1 233 ? 20.756 -9.205 -39.732 1.00 82.75 233 ASP A O 1
ATOM 1772 N N . PHE A 1 234 ? 21.272 -7.188 -40.540 1.00 82.94 234 PHE A N 1
ATOM 1773 C CA . PHE A 1 234 ? 20.544 -6.476 -39.476 1.00 82.94 234 PHE A CA 1
ATOM 1774 C C . PHE A 1 234 ? 19.055 -6.855 -39.404 1.00 82.94 234 PHE A C 1
ATOM 1776 O O . PHE A 1 234 ? 18.467 -6.839 -38.325 1.00 82.94 234 PHE A O 1
ATOM 1783 N N . THR A 1 235 ? 18.449 -7.256 -40.523 1.00 80.81 235 THR A N 1
ATOM 1784 C CA . THR A 1 235 ? 17.063 -7.754 -40.554 1.00 80.81 235 THR A CA 1
ATOM 1785 C C . THR A 1 235 ? 16.861 -8.981 -39.662 1.00 80.81 235 THR A C 1
ATOM 1787 O O . THR A 1 235 ? 15.812 -9.114 -39.045 1.00 80.81 235 THR A O 1
ATOM 1790 N N . LYS A 1 236 ? 17.880 -9.842 -39.521 1.00 87.31 236 LYS A N 1
ATOM 1791 C CA . LYS A 1 236 ? 17.843 -11.027 -38.645 1.00 87.31 236 LYS A CA 1
ATOM 1792 C C . LYS A 1 236 ? 18.081 -10.679 -37.174 1.00 87.31 236 LYS A C 1
ATOM 1794 O O . LYS A 1 236 ? 17.621 -11.398 -36.291 1.00 87.31 236 LYS A O 1
ATOM 1799 N N . ASP A 1 237 ? 18.797 -9.587 -36.910 1.00 89.56 237 ASP A N 1
ATOM 1800 C CA . ASP A 1 237 ? 19.219 -9.197 -35.561 1.00 89.56 237 ASP A CA 1
ATOM 1801 C C . ASP A 1 237 ? 18.284 -8.191 -34.885 1.00 89.56 237 ASP A C 1
ATOM 1803 O O . ASP A 1 237 ? 18.289 -8.084 -33.652 1.00 89.56 237 ASP A O 1
ATOM 1807 N N . ALA A 1 238 ? 17.467 -7.471 -35.658 1.00 90.56 238 ALA A N 1
ATOM 1808 C CA . ALA A 1 238 ? 16.578 -6.434 -35.148 1.00 90.56 238 ALA A CA 1
ATOM 1809 C C . ALA A 1 238 ? 15.559 -6.986 -34.138 1.00 90.56 238 ALA A C 1
ATOM 1811 O O . ALA A 1 238 ? 15.444 -6.440 -33.037 1.00 90.56 238 ALA A O 1
ATOM 1812 N N . GLU A 1 239 ? 14.875 -8.092 -34.454 1.00 94.44 239 GLU A N 1
ATOM 1813 C CA . GLU A 1 239 ? 13.893 -8.693 -33.542 1.00 94.44 239 GLU A CA 1
ATOM 1814 C C . GLU A 1 239 ? 14.533 -9.213 -32.239 1.00 94.44 239 GLU A C 1
ATOM 1816 O O . GLU A 1 239 ? 14.081 -8.805 -31.161 1.00 94.44 239 GLU A O 1
ATOM 1821 N N . PRO A 1 240 ? 15.613 -10.037 -32.258 1.00 92.94 240 PRO A N 1
ATOM 1822 C CA . PRO A 1 240 ? 16.303 -10.422 -31.027 1.00 92.94 240 PRO A CA 1
ATOM 1823 C C . PRO A 1 240 ? 16.823 -9.224 -30.230 1.00 92.94 240 PRO A C 1
ATOM 1825 O O . PRO A 1 240 ? 16.871 -9.275 -29.002 1.00 92.94 240 PRO A O 1
ATOM 1828 N N . MET A 1 241 ? 17.239 -8.147 -30.901 1.00 91.94 241 MET A N 1
ATOM 1829 C CA . MET A 1 241 ? 17.706 -6.934 -30.237 1.00 91.94 241 MET A CA 1
ATOM 1830 C C . MET A 1 241 ? 16.568 -6.203 -29.522 1.00 91.94 241 MET A C 1
ATOM 1832 O O . MET A 1 241 ? 16.730 -5.870 -28.347 1.00 91.94 241 MET A O 1
ATOM 1836 N N . ALA A 1 242 ? 15.432 -5.985 -30.187 1.00 94.69 242 ALA A N 1
ATOM 1837 C CA . ALA A 1 242 ? 14.254 -5.364 -29.584 1.00 94.69 242 ALA A CA 1
ATOM 1838 C C . ALA A 1 242 ? 13.737 -6.196 -28.399 1.00 94.69 242 ALA A C 1
ATOM 1840 O O . ALA A 1 242 ? 13.521 -5.658 -27.314 1.00 94.69 242 ALA A O 1
ATOM 1841 N N . ARG A 1 243 ? 13.658 -7.525 -28.554 1.00 95.62 243 ARG A N 1
ATOM 1842 C CA . ARG A 1 243 ? 13.260 -8.444 -27.476 1.00 95.62 243 ARG A CA 1
ATOM 1843 C C . ARG A 1 243 ? 14.199 -8.368 -26.267 1.00 95.62 243 ARG A C 1
ATOM 1845 O O . ARG A 1 243 ? 13.734 -8.184 -25.149 1.00 95.62 243 ARG A O 1
ATOM 1852 N N . ARG A 1 244 ? 15.520 -8.412 -26.477 1.00 93.44 244 ARG A N 1
ATOM 1853 C CA . ARG A 1 244 ? 16.503 -8.278 -25.383 1.00 93.44 244 ARG A CA 1
ATOM 1854 C C . ARG A 1 244 ? 16.427 -6.919 -24.683 1.00 93.44 244 ARG A C 1
ATOM 1856 O O . ARG A 1 244 ? 16.613 -6.849 -23.469 1.00 93.44 244 ARG A O 1
ATOM 1863 N N . ARG A 1 245 ? 16.171 -5.835 -25.429 1.00 94.19 245 ARG A N 1
ATOM 1864 C CA . ARG A 1 245 ? 15.959 -4.497 -24.847 1.00 94.19 245 ARG A CA 1
ATOM 1865 C C . ARG A 1 245 ? 14.720 -4.476 -23.956 1.00 94.19 245 ARG A C 1
ATOM 1867 O O . ARG A 1 245 ? 14.802 -3.923 -22.864 1.00 94.19 245 ARG A O 1
ATOM 1874 N N . MET A 1 246 ? 13.631 -5.117 -24.390 1.00 95.38 246 MET A N 1
ATOM 1875 C CA . MET A 1 246 ? 12.396 -5.232 -23.612 1.00 95.38 246 MET A CA 1
ATOM 1876 C C . MET A 1 246 ? 12.683 -5.952 -22.297 1.00 95.38 246 MET A C 1
ATOM 1878 O O . MET A 1 246 ? 12.496 -5.380 -21.232 1.00 95.38 246 MET A O 1
ATOM 1882 N N . GLU A 1 247 ? 13.265 -7.149 -22.376 1.00 93.75 247 GLU A N 1
ATOM 1883 C CA . GLU A 1 247 ? 13.590 -7.978 -21.207 1.00 93.75 247 GLU A CA 1
ATOM 1884 C C . GLU A 1 247 ? 14.522 -7.273 -20.207 1.00 93.75 247 GLU A C 1
ATOM 1886 O O . GLU A 1 247 ? 14.444 -7.514 -19.007 1.00 93.75 247 GLU A O 1
ATOM 1891 N N . THR A 1 248 ? 15.404 -6.392 -20.686 1.00 93.00 248 THR A N 1
ATOM 1892 C CA . THR A 1 248 ? 16.339 -5.651 -19.825 1.00 93.00 248 THR A CA 1
ATOM 1893 C C . THR A 1 248 ? 15.703 -4.410 -19.190 1.00 93.00 248 THR A C 1
ATOM 1895 O O . THR A 1 248 ? 16.082 -4.025 -18.086 1.00 93.00 248 THR A O 1
ATOM 1898 N N . GLY A 1 249 ? 14.780 -3.747 -19.893 1.00 94.62 249 GLY A N 1
ATOM 1899 C CA . GLY A 1 249 ? 14.209 -2.457 -19.491 1.00 94.62 249 GLY A CA 1
ATOM 1900 C C . GLY A 1 249 ? 12.819 -2.530 -18.860 1.00 94.62 249 GLY A C 1
ATOM 1901 O O . GLY A 1 249 ? 12.390 -1.550 -18.253 1.00 94.62 249 GLY A O 1
ATOM 1902 N N . GLU A 1 250 ? 12.121 -3.661 -18.984 1.00 96.00 250 GLU A N 1
ATOM 1903 C CA . GLU A 1 250 ? 10.703 -3.770 -18.632 1.00 96.00 250 GLU A CA 1
ATOM 1904 C C . GLU A 1 250 ? 10.403 -3.412 -17.181 1.00 96.00 250 GLU A C 1
ATOM 1906 O O . GLU A 1 250 ? 9.464 -2.668 -16.916 1.00 96.00 250 GLU A O 1
ATOM 1911 N N . GLN A 1 251 ? 11.234 -3.869 -16.242 1.00 95.75 251 GLN A N 1
ATOM 1912 C CA . GLN A 1 251 ? 11.001 -3.622 -14.823 1.00 95.75 251 GLN A CA 1
ATOM 1913 C C . GLN A 1 251 ? 11.019 -2.123 -14.509 1.00 95.75 251 GLN A C 1
ATOM 1915 O O . GLN A 1 251 ? 10.136 -1.634 -13.812 1.00 95.75 251 GLN A O 1
ATOM 1920 N N . ARG A 1 252 ? 11.978 -1.375 -15.072 1.00 95.88 252 ARG A N 1
ATOM 1921 C CA . ARG A 1 252 ? 12.058 0.079 -14.888 1.00 95.88 252 ARG A CA 1
ATOM 1922 C C . ARG A 1 252 ? 10.832 0.781 -15.472 1.00 95.88 252 ARG A C 1
ATOM 1924 O O . ARG A 1 252 ? 10.312 1.692 -14.841 1.00 95.88 252 ARG A O 1
ATOM 1931 N N . ALA A 1 253 ? 10.383 0.369 -16.658 1.00 96.81 253 ALA A N 1
ATOM 1932 C CA . ALA A 1 253 ? 9.212 0.964 -17.302 1.00 96.81 253 ALA A CA 1
ATOM 1933 C C . ALA A 1 253 ? 7.925 0.714 -16.493 1.00 96.81 253 ALA A C 1
ATOM 1935 O O . ALA A 1 253 ? 7.122 1.628 -16.321 1.00 96.81 253 ALA A O 1
ATOM 1936 N N . VAL A 1 254 ? 7.758 -0.497 -15.949 1.00 97.06 254 VAL A N 1
ATOM 1937 C CA . VAL A 1 254 ? 6.632 -0.844 -15.067 1.00 97.06 254 VAL A CA 1
ATOM 1938 C C . VAL A 1 254 ? 6.698 -0.069 -13.747 1.00 97.06 254 VAL A C 1
ATOM 1940 O O . VAL A 1 254 ? 5.683 0.459 -13.301 1.00 97.06 254 VAL A O 1
ATOM 1943 N N . GLU A 1 255 ? 7.879 0.051 -13.134 1.00 97.19 255 GLU A N 1
ATOM 1944 C CA . GLU A 1 255 ? 8.085 0.857 -11.922 1.00 97.19 255 GLU A CA 1
ATOM 1945 C C . GLU A 1 255 ? 7.767 2.340 -12.147 1.00 97.19 255 GLU A C 1
ATOM 1947 O O . GLU A 1 255 ? 7.136 2.960 -11.298 1.00 97.19 255 GLU A O 1
ATOM 1952 N N . GLU A 1 256 ? 8.179 2.908 -13.283 1.00 96.06 256 GLU A N 1
ATOM 1953 C CA . GLU A 1 256 ? 7.899 4.305 -13.635 1.00 96.06 256 GLU A CA 1
ATOM 1954 C C . GLU A 1 256 ? 6.397 4.543 -13.850 1.00 96.06 256 GLU A C 1
ATOM 1956 O O . GLU A 1 256 ? 5.853 5.548 -13.383 1.00 96.06 256 GLU A O 1
ATOM 1961 N N . TRP A 1 257 ? 5.710 3.604 -14.513 1.00 96.69 257 TRP A N 1
ATOM 1962 C CA . TRP A 1 257 ? 4.253 3.642 -14.657 1.00 96.69 257 TRP A CA 1
ATOM 1963 C C . TRP A 1 257 ? 3.558 3.571 -13.293 1.00 96.69 257 TRP A C 1
ATOM 1965 O O . TRP A 1 257 ? 2.708 4.413 -13.001 1.00 96.69 257 TRP A O 1
ATOM 1975 N N . LEU A 1 258 ? 3.969 2.634 -12.429 1.00 96.31 258 LEU A N 1
ATOM 1976 C CA . LEU A 1 258 ? 3.425 2.497 -11.077 1.00 96.31 258 LEU A CA 1
ATOM 1977 C C . LEU A 1 258 ? 3.641 3.774 -10.262 1.00 96.31 258 LEU A C 1
ATOM 1979 O O . LEU A 1 258 ? 2.710 4.270 -9.637 1.00 96.31 258 LEU A O 1
ATOM 1983 N N . TRP A 1 259 ? 4.850 4.339 -10.290 1.00 95.44 259 TRP A N 1
ATOM 1984 C CA . TRP A 1 259 ? 5.173 5.575 -9.576 1.00 95.44 259 TRP A CA 1
ATOM 1985 C C . TRP A 1 259 ? 4.276 6.732 -10.006 1.00 95.44 259 TRP A C 1
ATOM 1987 O O . TRP A 1 259 ? 3.723 7.438 -9.165 1.00 95.44 259 TRP A O 1
ATOM 1997 N N . ARG A 1 260 ? 4.085 6.907 -11.318 1.00 95.25 260 ARG A N 1
ATOM 1998 C CA . ARG A 1 260 ? 3.173 7.916 -11.865 1.00 95.25 260 ARG A CA 1
ATOM 1999 C C . ARG A 1 260 ? 1.733 7.681 -11.407 1.00 95.25 260 ARG A C 1
ATOM 2001 O O . ARG A 1 260 ? 1.114 8.608 -10.896 1.00 95.25 260 ARG A O 1
ATOM 2008 N N . SER A 1 261 ? 1.244 6.447 -11.517 1.00 94.50 261 SER A N 1
ATOM 2009 C CA . SER A 1 261 ? -0.109 6.074 -11.093 1.00 94.50 261 SER A CA 1
ATOM 2010 C C . SER A 1 261 ? -0.338 6.347 -9.600 1.00 94.50 261 SER A C 1
ATOM 2012 O O . SER A 1 261 ? -1.326 6.984 -9.238 1.00 94.50 261 SER A O 1
ATOM 2014 N N . MET A 1 262 ? 0.609 5.977 -8.729 1.00 95.00 262 MET A N 1
ATOM 2015 C CA . MET A 1 262 ? 0.539 6.261 -7.289 1.00 95.00 262 MET A CA 1
ATOM 2016 C C . MET A 1 262 ? 0.486 7.765 -6.992 1.00 95.00 262 MET A C 1
ATOM 2018 O O . MET A 1 262 ? -0.255 8.187 -6.107 1.00 95.00 262 MET A O 1
ATOM 2022 N N . ARG A 1 263 ? 1.234 8.587 -7.739 1.00 94.00 263 ARG A N 1
ATOM 2023 C CA . ARG A 1 263 ? 1.234 10.052 -7.579 1.00 94.00 263 ARG A CA 1
ATOM 2024 C C . ARG A 1 263 ? -0.093 10.700 -7.968 1.00 94.00 263 ARG A C 1
ATOM 2026 O O . ARG A 1 263 ? -0.476 11.699 -7.362 1.00 94.00 263 ARG A O 1
ATOM 2033 N N . GLU A 1 264 ? -0.754 10.163 -8.988 1.00 93.88 264 GLU A N 1
ATOM 2034 C CA . GLU A 1 264 ? -2.029 10.660 -9.525 1.00 93.88 264 GLU A CA 1
ATOM 2035 C C . GLU A 1 264 ? -3.244 10.124 -8.742 1.00 93.88 264 GLU A C 1
ATOM 2037 O O . GLU A 1 264 ? -4.325 10.708 -8.777 1.00 93.88 264 GLU A O 1
ATOM 2042 N N . SER A 1 265 ? -3.070 9.046 -7.973 1.00 89.06 265 SER A N 1
ATOM 2043 C CA . SER A 1 265 ? -4.143 8.353 -7.241 1.00 89.06 265 SER A CA 1
ATOM 2044 C C . SER A 1 265 ? -4.466 8.942 -5.858 1.00 89.06 265 SER A C 1
ATOM 2046 O O . SER A 1 265 ? -5.121 8.284 -5.056 1.00 89.06 265 SER A O 1
ATOM 2048 N N . HIS A 1 266 ? -4.040 10.178 -5.574 1.00 89.12 266 HIS A N 1
ATOM 2049 C CA . HIS A 1 266 ? -4.334 10.902 -4.323 1.00 89.12 266 HIS A CA 1
ATOM 2050 C C . HIS A 1 266 ? -4.005 10.084 -3.049 1.00 89.12 266 HIS A C 1
ATOM 2052 O O . HIS A 1 266 ? -4.888 9.793 -2.238 1.00 89.12 266 HIS A O 1
ATOM 2058 N N . PRO A 1 267 ? -2.730 9.698 -2.860 1.00 90.88 267 PRO A N 1
ATOM 2059 C CA . PRO A 1 267 ? -2.281 8.888 -1.732 1.00 90.88 267 PRO A CA 1
ATOM 2060 C C . PRO A 1 267 ? -2.541 9.597 -0.394 1.00 90.88 267 PRO A C 1
ATOM 2062 O O . PRO A 1 267 ? -2.466 10.824 -0.288 1.00 90.88 267 PRO A O 1
ATOM 2065 N N . ILE A 1 268 ? -2.795 8.823 0.660 1.00 87.88 268 ILE A N 1
ATOM 2066 C CA . ILE A 1 268 ? -3.062 9.364 1.996 1.00 87.88 268 ILE A CA 1
ATOM 2067 C C . ILE A 1 268 ? -1.725 9.723 2.672 1.00 87.88 268 ILE A C 1
ATOM 2069 O O . ILE A 1 268 ? -0.859 8.850 2.804 1.00 87.88 268 ILE A O 1
ATOM 2073 N N . PRO A 1 269 ? -1.528 10.977 3.127 1.00 89.44 269 PRO A N 1
ATOM 2074 C CA . PRO A 1 269 ? -0.304 11.374 3.814 1.00 89.44 269 PRO A CA 1
ATOM 2075 C C . PRO A 1 269 ? -0.187 10.712 5.184 1.00 89.44 269 PRO A C 1
ATOM 2077 O O . PRO A 1 269 ? -1.109 10.767 6.000 1.00 89.44 269 PRO A O 1
ATOM 2080 N N . VAL A 1 270 ? 0.993 10.176 5.480 1.00 84.81 270 VAL A N 1
ATOM 2081 C CA . VAL A 1 270 ? 1.361 9.667 6.803 1.00 84.81 270 VAL A CA 1
ATOM 2082 C C . VAL A 1 270 ? 2.233 10.701 7.515 1.00 84.81 270 VAL A C 1
ATOM 2084 O O . VAL A 1 270 ? 3.261 11.129 6.999 1.00 84.81 270 VAL A O 1
ATOM 2087 N N . GLY A 1 271 ? 1.845 11.099 8.731 1.00 65.06 271 GLY A N 1
ATOM 2088 C CA . GLY A 1 271 ? 2.677 11.946 9.598 1.00 65.06 271 GLY A CA 1
ATOM 2089 C C . GLY A 1 271 ? 2.523 13.463 9.427 1.00 65.06 271 GLY A C 1
ATOM 2090 O O . GLY A 1 271 ? 3.251 14.201 10.087 1.00 65.06 271 GLY A O 1
ATOM 2091 N N . GLY A 1 272 ? 1.578 13.936 8.609 1.00 58.69 272 GLY A N 1
ATOM 2092 C CA . GLY A 1 272 ? 1.187 15.351 8.565 1.00 58.69 272 GLY A CA 1
ATOM 2093 C C . GLY A 1 272 ? 0.265 15.753 9.727 1.00 58.69 272 GLY A C 1
ATOM 2094 O O . GLY A 1 272 ? -0.496 14.922 10.237 1.00 58.69 272 GLY A O 1
ATOM 2095 N N . GLU A 1 273 ? 0.283 17.040 10.109 1.00 47.19 273 GLU A N 1
ATOM 2096 C CA . GLU A 1 273 ? -0.547 17.621 11.188 1.00 47.19 273 GLU A CA 1
ATOM 2097 C C . GLU A 1 273 ? -2.062 17.403 11.002 1.00 47.19 273 GLU A C 1
ATOM 2099 O O . GLU A 1 273 ? -2.813 17.474 11.976 1.00 47.19 273 GLU A O 1
ATOM 2104 N N . CYS A 1 274 ? -2.503 17.095 9.777 1.00 37.50 274 CYS A N 1
ATOM 2105 C CA . CYS A 1 274 ? -3.907 16.913 9.405 1.00 37.50 274 CYS A CA 1
ATOM 2106 C C . CYS A 1 274 ? -4.386 15.447 9.346 1.00 37.50 274 CYS A C 1
ATOM 2108 O O . CYS A 1 274 ? -5.555 15.217 9.039 1.00 37.50 274 CYS A O 1
ATOM 2110 N N . SER A 1 275 ? -3.549 14.443 9.646 1.00 44.66 275 SER A N 1
ATOM 2111 C CA . SER A 1 275 ? -3.994 13.034 9.670 1.00 44.66 275 SER A CA 1
ATOM 2112 C C . SER A 1 275 ? -4.676 12.700 11.011 1.00 44.66 275 SER A C 1
ATOM 2114 O O . SER A 1 275 ? -4.059 12.224 11.959 1.00 44.66 275 SER A O 1
ATOM 2116 N N . GLY A 1 276 ? -5.970 13.025 11.113 1.00 39.09 276 GLY A N 1
ATOM 2117 C CA . GLY A 1 276 ? -6.791 13.066 12.338 1.00 39.09 276 GLY A CA 1
ATOM 2118 C C . GLY A 1 276 ? -6.992 11.778 13.158 1.00 39.09 276 GLY A C 1
ATOM 2119 O O . GLY A 1 276 ? -7.946 11.709 13.927 1.00 39.09 276 GLY A O 1
ATOM 2120 N N . SER A 1 277 ? -6.131 10.769 13.056 1.00 42.03 277 SER A N 1
ATOM 2121 C CA . SER A 1 277 ? -6.218 9.545 13.874 1.00 42.03 277 SER A CA 1
ATOM 2122 C C . SER A 1 277 ? -4.868 8.928 14.248 1.00 42.03 277 SER A C 1
ATOM 2124 O O . SER A 1 277 ? -4.787 8.204 15.244 1.00 42.03 277 SER A O 1
ATOM 2126 N N . PHE A 1 278 ? -3.783 9.255 13.541 1.00 47.34 278 PHE A N 1
ATOM 2127 C CA . PHE A 1 278 ? -2.449 8.805 13.924 1.00 47.34 278 PHE A CA 1
ATOM 2128 C C . PHE A 1 278 ? -1.937 9.740 15.016 1.00 47.34 278 PHE A C 1
ATOM 2130 O O . PHE A 1 278 ? -1.514 10.863 14.745 1.00 47.34 278 PHE A O 1
ATOM 2137 N N . ARG A 1 279 ? -2.054 9.305 16.282 1.00 42.59 279 ARG A N 1
ATOM 2138 C CA . ARG A 1 279 ? -1.580 10.058 17.456 1.00 42.59 279 ARG A CA 1
ATOM 2139 C C . ARG A 1 279 ? -0.233 10.701 17.137 1.00 42.59 279 ARG A C 1
ATOM 2141 O O . ARG A 1 279 ? 0.699 9.989 16.767 1.00 42.59 279 ARG A O 1
ATOM 2148 N N . ARG A 1 280 ? -0.143 12.026 17.313 1.00 48.56 280 ARG A N 1
ATOM 2149 C CA . ARG A 1 280 ? 1.103 12.801 17.237 1.00 48.56 280 ARG A CA 1
ATOM 2150 C C . ARG A 1 280 ? 2.158 12.114 18.101 1.00 48.56 280 ARG A C 1
ATOM 2152 O O . ARG A 1 280 ? 2.197 12.320 19.311 1.00 48.56 280 ARG A O 1
ATOM 2159 N N . MET A 1 281 ? 2.995 11.276 17.502 1.00 49.38 281 MET A N 1
ATOM 2160 C CA . MET A 1 281 ? 4.221 10.853 18.150 1.00 49.38 281 MET A CA 1
ATOM 2161 C C . MET A 1 281 ? 5.157 12.064 18.092 1.00 49.38 281 MET A C 1
ATOM 2163 O O . MET A 1 281 ? 5.432 12.534 16.987 1.00 49.38 281 MET A O 1
ATOM 2167 N N . PRO A 1 282 ? 5.627 12.593 19.238 1.00 52.38 282 PRO A N 1
ATOM 2168 C CA . PRO A 1 282 ? 6.416 13.828 19.324 1.00 52.38 282 PRO A CA 1
ATOM 2169 C C . PRO A 1 282 ? 7.865 13.648 18.831 1.00 52.38 282 PRO A C 1
ATOM 2171 O O . PRO A 1 282 ? 8.802 14.206 19.390 1.00 52.38 282 PRO A O 1
ATOM 2174 N N . TRP A 1 283 ? 8.069 12.826 17.805 1.00 53.09 283 TRP A N 1
ATOM 2175 C CA . TRP A 1 283 ? 9.381 12.547 17.244 1.00 53.09 283 TRP A CA 1
ATOM 2176 C C . TRP A 1 283 ? 9.679 13.618 16.196 1.00 53.09 283 TRP A C 1
ATOM 2178 O O . TRP A 1 283 ? 8.823 13.836 15.326 1.00 53.09 283 TRP A O 1
ATOM 2188 N N . PRO A 1 284 ? 10.853 14.272 16.242 1.00 56.59 284 PRO A N 1
ATOM 2189 C CA . PRO A 1 284 ? 11.242 15.205 15.197 1.00 56.59 284 PRO A CA 1
ATOM 2190 C C . PRO A 1 284 ? 11.169 14.468 13.858 1.00 56.59 284 PRO A C 1
ATOM 2192 O O . PRO A 1 284 ? 11.765 13.404 13.689 1.00 56.59 284 PRO A O 1
ATOM 2195 N N . ALA A 1 285 ? 10.391 15.005 12.917 1.00 55.34 285 ALA A N 1
ATOM 2196 C CA . ALA A 1 285 ? 10.115 14.406 11.608 1.00 55.34 285 ALA A CA 1
ATOM 2197 C C . ALA A 1 285 ? 11.347 14.373 10.673 1.00 55.34 285 ALA A C 1
ATOM 2199 O O . ALA A 1 285 ? 11.202 14.275 9.461 1.00 55.34 285 ALA A O 1
ATOM 2200 N N . ALA A 1 286 ? 12.555 14.475 11.227 1.00 65.75 286 ALA A N 1
ATOM 2201 C CA . ALA A 1 286 ? 13.764 14.806 10.491 1.00 65.75 286 ALA A CA 1
ATOM 2202 C C . ALA A 1 286 ? 14.546 13.598 9.964 1.00 65.75 286 ALA A C 1
ATOM 2204 O O . ALA A 1 286 ? 15.460 13.782 9.174 1.00 65.75 286 ALA A O 1
ATOM 2205 N N . ARG A 1 287 ? 14.224 12.371 10.395 1.00 84.44 287 ARG A N 1
ATOM 2206 C CA . ARG A 1 287 ? 15.061 11.192 10.119 1.00 84.44 287 ARG A CA 1
ATOM 2207 C C . ARG A 1 287 ? 14.393 10.215 9.155 1.00 84.44 287 ARG A C 1
ATOM 2209 O O . ARG A 1 287 ? 13.225 9.854 9.321 1.00 84.44 287 ARG A O 1
ATOM 2216 N N . LEU A 1 288 ? 15.160 9.751 8.173 1.00 89.50 288 LEU A N 1
ATOM 2217 C CA . LEU A 1 288 ? 14.717 8.860 7.098 1.00 89.50 288 LEU A CA 1
ATOM 2218 C C . LEU A 1 288 ? 14.089 7.548 7.615 1.00 89.50 288 LEU A C 1
ATOM 2220 O O . LEU A 1 288 ? 13.070 7.084 7.107 1.00 89.50 288 LEU A O 1
ATOM 2224 N N . GLU A 1 289 ? 14.651 6.972 8.672 1.00 91.69 289 GLU A N 1
ATOM 2225 C CA . GLU A 1 289 ? 14.166 5.760 9.337 1.00 91.69 289 GLU A CA 1
ATOM 2226 C C . GLU A 1 289 ? 12.852 5.975 10.107 1.00 91.69 289 GLU A C 1
ATOM 2228 O O . GLU A 1 289 ? 12.024 5.066 10.218 1.00 91.69 289 GLU A O 1
ATOM 2233 N N . VAL A 1 290 ? 12.608 7.195 10.599 1.00 90.06 290 VAL A N 1
ATOM 2234 C CA . VAL A 1 290 ? 11.343 7.556 11.259 1.00 90.06 290 VAL A CA 1
ATOM 2235 C C . VAL A 1 290 ? 10.229 7.625 10.221 1.00 90.06 290 VAL A C 1
ATOM 2237 O O . VAL A 1 290 ? 9.117 7.166 10.462 1.00 90.06 290 VAL A O 1
ATOM 2240 N N . CYS A 1 291 ? 10.534 8.142 9.037 1.00 91.44 291 CYS A N 1
ATOM 2241 C CA . CYS A 1 291 ? 9.616 8.108 7.911 1.00 91.44 291 CYS A CA 1
ATOM 2242 C C . CYS A 1 291 ? 9.248 6.686 7.484 1.00 91.44 291 CYS A C 1
ATOM 2244 O O . CYS A 1 291 ? 8.065 6.366 7.366 1.00 91.44 291 CYS A O 1
ATOM 2246 N N . LEU A 1 292 ? 10.259 5.836 7.277 1.00 94.81 292 LEU A N 1
ATOM 2247 C CA . LEU A 1 292 ? 10.049 4.451 6.866 1.00 94.81 292 LEU A CA 1
ATOM 2248 C C . LEU A 1 292 ? 9.194 3.698 7.897 1.00 94.81 292 LEU A C 1
ATOM 2250 O O . LEU A 1 292 ? 8.211 3.061 7.528 1.00 94.81 292 LEU A O 1
ATOM 2254 N N . SER A 1 293 ? 9.504 3.842 9.191 1.00 93.75 293 SER A N 1
ATOM 2255 C CA . SER A 1 293 ? 8.741 3.192 10.267 1.00 93.75 293 SER A CA 1
ATOM 2256 C C . SER A 1 293 ? 7.315 3.732 10.415 1.00 93.75 293 SER A C 1
ATOM 2258 O O . SER A 1 293 ? 6.398 2.960 10.697 1.00 93.75 293 SER A O 1
ATOM 2260 N N . ARG A 1 294 ? 7.080 5.034 10.188 1.00 91.12 294 ARG A N 1
ATOM 2261 C CA . ARG A 1 294 ? 5.723 5.612 10.149 1.00 91.12 294 ARG A CA 1
ATOM 2262 C C . ARG A 1 294 ? 4.897 5.010 9.023 1.00 91.12 294 ARG A C 1
ATOM 2264 O O . ARG A 1 294 ? 3.755 4.622 9.256 1.00 91.12 294 ARG A O 1
ATOM 2271 N N . LEU A 1 295 ? 5.479 4.924 7.831 1.00 94.06 295 LEU A N 1
ATOM 2272 C CA . LEU A 1 295 ? 4.819 4.359 6.663 1.00 94.06 295 LEU A CA 1
ATOM 2273 C C . LEU A 1 295 ? 4.504 2.870 6.866 1.00 94.06 295 LEU A C 1
ATOM 2275 O O . LEU A 1 295 ? 3.376 2.449 6.632 1.00 94.06 295 LEU A O 1
ATOM 2279 N N . GLU A 1 296 ? 5.456 2.096 7.389 1.00 96.06 296 GLU A N 1
ATOM 2280 C CA . GLU A 1 296 ? 5.267 0.684 7.743 1.00 96.06 296 GLU A CA 1
ATOM 2281 C C . GLU A 1 296 ? 4.191 0.478 8.821 1.00 96.06 296 GLU A C 1
ATOM 2283 O O . GLU A 1 296 ? 3.338 -0.405 8.703 1.00 96.06 296 GLU A O 1
ATOM 2288 N N . THR A 1 297 ? 4.185 1.320 9.858 1.00 93.50 297 THR A N 1
ATOM 2289 C CA . THR A 1 297 ? 3.168 1.272 10.918 1.00 93.50 297 THR A CA 1
ATOM 2290 C C . THR A 1 297 ? 1.785 1.575 10.353 1.00 93.50 297 THR A C 1
ATOM 2292 O O . THR A 1 297 ? 0.829 0.858 10.646 1.00 93.50 297 THR A O 1
ATOM 2295 N N . ALA A 1 298 ? 1.671 2.618 9.529 1.00 92.06 298 ALA A N 1
ATOM 2296 C CA . ALA A 1 298 ? 0.410 2.998 8.909 1.00 92.06 298 ALA A CA 1
ATOM 2297 C C . ALA A 1 298 ? -0.094 1.910 7.947 1.00 92.06 298 ALA A C 1
ATOM 2299 O O . ALA A 1 298 ? -1.284 1.595 7.964 1.00 92.06 298 ALA A O 1
ATOM 2300 N N . LEU A 1 299 ? 0.799 1.269 7.183 1.00 93.19 299 LEU A N 1
ATOM 2301 C CA . LEU A 1 299 ? 0.467 0.103 6.358 1.00 93.19 299 LEU A CA 1
ATOM 2302 C C . LEU A 1 299 ? -0.068 -1.052 7.200 1.00 93.19 299 LEU A C 1
ATOM 2304 O O . LEU A 1 299 ? -1.158 -1.546 6.928 1.00 93.19 299 LEU A O 1
ATOM 2308 N N . THR A 1 300 ? 0.653 -1.433 8.254 1.00 92.19 300 THR A N 1
ATOM 2309 C CA . THR A 1 300 ? 0.262 -2.543 9.134 1.00 92.19 300 THR A CA 1
ATOM 2310 C C . THR A 1 300 ? -1.102 -2.293 9.779 1.00 92.19 300 THR A C 1
ATOM 2312 O O . THR A 1 300 ? -1.921 -3.202 9.881 1.00 92.19 300 THR A O 1
ATOM 2315 N N . GLN A 1 301 ? -1.379 -1.050 10.183 1.00 88.69 301 GLN A N 1
ATOM 2316 C CA . GLN A 1 301 ? -2.672 -0.657 10.752 1.00 88.69 301 GLN A CA 1
ATOM 2317 C C . GLN A 1 301 ? -3.803 -0.643 9.719 1.00 88.69 301 GLN A C 1
ATOM 2319 O O . GLN A 1 301 ? -4.939 -0.939 10.075 1.00 88.69 301 GLN A O 1
ATOM 2324 N N . THR A 1 302 ? -3.500 -0.303 8.465 1.00 88.31 302 THR A N 1
ATOM 2325 C CA . THR A 1 302 ? -4.496 -0.247 7.384 1.00 88.31 302 THR A CA 1
ATOM 2326 C C . THR A 1 302 ? -4.851 -1.644 6.880 1.00 88.31 302 THR A C 1
ATOM 2328 O O . THR A 1 302 ? -6.021 -1.937 6.674 1.00 88.31 302 THR A O 1
ATOM 2331 N N . LEU A 1 303 ? -3.848 -2.506 6.701 1.00 90.12 303 LEU A N 1
ATOM 2332 C CA . LEU A 1 303 ? -3.989 -3.826 6.080 1.00 90.12 303 LEU A CA 1
ATOM 2333 C C . LEU A 1 303 ? -4.240 -4.961 7.079 1.00 90.12 303 LEU A C 1
ATOM 2335 O O . LEU A 1 303 ? -4.657 -6.046 6.686 1.00 90.12 303 LEU A O 1
ATOM 2339 N N . GLY A 1 304 ? -3.874 -4.776 8.352 1.00 87.88 304 GLY A N 1
ATOM 2340 C CA . GLY A 1 304 ? -3.763 -5.884 9.307 1.00 87.88 304 GLY A CA 1
ATOM 2341 C C . GLY A 1 304 ? -2.665 -6.901 8.949 1.00 87.88 304 GLY A C 1
ATOM 2342 O O . GLY A 1 304 ? -2.627 -7.990 9.519 1.00 87.88 304 GLY A O 1
ATOM 2343 N N . GLY A 1 305 ? -1.777 -6.558 8.010 1.00 90.25 305 GLY A N 1
ATOM 2344 C CA . GLY A 1 305 ? -0.729 -7.417 7.464 1.00 90.25 305 GLY A CA 1
ATOM 2345 C C . GLY A 1 305 ? 0.415 -6.615 6.840 1.00 90.25 305 GLY A C 1
ATOM 2346 O O . GLY A 1 305 ? 0.515 -5.404 7.033 1.00 90.25 305 GLY A O 1
ATOM 2347 N N . MET A 1 306 ? 1.293 -7.298 6.102 1.00 94.38 306 MET A N 1
ATOM 2348 C CA . MET A 1 306 ? 2.443 -6.672 5.440 1.00 94.38 306 MET A CA 1
ATOM 2349 C C . MET A 1 306 ? 2.050 -6.130 4.062 1.00 94.38 306 MET A C 1
ATOM 2351 O O . MET A 1 306 ? 1.493 -6.856 3.240 1.00 94.38 306 MET A O 1
ATOM 2355 N N . GLY A 1 307 ? 2.362 -4.858 3.821 1.00 96.12 307 GLY A N 1
ATOM 2356 C CA . GLY A 1 307 ? 2.285 -4.230 2.502 1.00 96.12 307 GLY A CA 1
ATOM 2357 C C . GLY A 1 307 ? 3.629 -4.253 1.772 1.00 96.12 307 GLY A C 1
ATOM 2358 O O . GLY A 1 307 ? 4.502 -5.063 2.079 1.00 96.12 307 GLY A O 1
ATOM 2359 N N . VAL A 1 308 ? 3.814 -3.328 0.833 1.00 97.94 308 VAL A N 1
ATOM 2360 C CA . VAL A 1 308 ? 5.070 -3.106 0.109 1.00 97.94 308 VAL A CA 1
ATOM 2361 C C . VAL A 1 308 ? 5.507 -1.652 0.260 1.00 97.94 308 VAL A C 1
ATOM 2363 O O . VAL A 1 308 ? 4.721 -0.723 0.071 1.00 97.94 308 VAL A O 1
ATOM 2366 N N . LEU A 1 309 ? 6.781 -1.439 0.594 1.00 98.00 309 LEU A N 1
ATOM 2367 C CA . LEU A 1 309 ? 7.379 -0.108 0.696 1.00 98.00 309 LEU A CA 1
ATOM 2368 C C . LEU A 1 309 ? 8.110 0.230 -0.606 1.00 98.00 309 LEU A C 1
ATOM 2370 O O . LEU A 1 309 ? 9.093 -0.413 -0.960 1.00 98.00 309 LEU A O 1
ATOM 2374 N N . HIS A 1 310 ? 7.657 1.257 -1.315 1.00 97.75 310 HIS A N 1
ATOM 2375 C CA . HIS A 1 310 ? 8.260 1.765 -2.545 1.00 97.75 310 HIS A CA 1
ATOM 2376 C C . HIS A 1 310 ? 9.177 2.938 -2.216 1.00 97.75 310 HIS A C 1
ATOM 2378 O O . HIS A 1 310 ? 8.725 4.023 -1.839 1.00 97.75 310 HIS A O 1
ATOM 2384 N N . VAL A 1 311 ? 10.480 2.705 -2.353 1.00 96.56 311 VAL A N 1
ATOM 2385 C CA . VAL A 1 311 ? 11.513 3.612 -1.866 1.00 96.56 311 VAL A CA 1
ATOM 2386 C C . VAL A 1 311 ? 12.499 3.926 -2.996 1.00 96.56 311 VAL A C 1
ATOM 2388 O O . VAL A 1 311 ? 12.998 3.003 -3.641 1.00 96.56 311 VAL A O 1
ATOM 2391 N N . PRO A 1 312 ? 12.819 5.202 -3.270 1.00 95.62 312 PRO A N 1
ATOM 2392 C CA . PRO A 1 312 ? 13.796 5.553 -4.296 1.00 95.62 312 PRO A CA 1
ATOM 2393 C C . PRO A 1 312 ? 15.147 4.867 -4.070 1.00 95.62 312 PRO A C 1
ATOM 2395 O O . PRO A 1 312 ? 15.677 4.868 -2.958 1.00 95.62 312 PRO A O 1
ATOM 2398 N N . SER A 1 313 ? 15.751 4.312 -5.125 1.00 95.06 313 SER A N 1
ATOM 2399 C CA . SER A 1 313 ? 17.011 3.562 -4.994 1.00 95.06 313 SER A CA 1
ATOM 2400 C C . SER A 1 313 ? 18.163 4.396 -4.432 1.00 95.06 313 SER A C 1
ATOM 2402 O O . SER A 1 313 ? 19.087 3.837 -3.842 1.00 95.06 313 SER A O 1
ATOM 2404 N N . VAL A 1 314 ? 18.101 5.727 -4.591 1.00 93.12 314 VAL A N 1
ATOM 2405 C CA . VAL A 1 314 ? 19.093 6.649 -4.031 1.00 93.12 314 VAL A CA 1
ATOM 2406 C C . VAL A 1 314 ? 19.223 6.455 -2.523 1.00 93.12 314 VAL A C 1
ATOM 2408 O O . VAL A 1 314 ? 20.353 6.470 -2.059 1.00 93.12 314 VAL A O 1
ATOM 2411 N N . VAL A 1 315 ? 18.136 6.122 -1.798 1.00 93.75 315 VAL A N 1
ATOM 2412 C CA . VAL A 1 315 ? 18.147 5.973 -0.332 1.00 93.75 315 VAL A CA 1
ATOM 2413 C C . VAL A 1 315 ? 18.563 4.632 0.256 1.00 93.75 315 VAL A C 1
ATOM 2415 O O . VAL A 1 315 ? 18.750 4.517 1.471 1.00 93.75 315 VAL A O 1
ATOM 2418 N N . ALA A 1 316 ? 18.783 3.632 -0.595 1.00 94.69 316 ALA A N 1
ATOM 2419 C CA . ALA A 1 316 ? 19.024 2.260 -0.163 1.00 94.69 316 ALA A CA 1
ATOM 2420 C C . ALA A 1 316 ? 20.238 2.129 0.772 1.00 94.69 316 ALA A C 1
ATOM 2422 O O . ALA A 1 316 ? 20.132 1.565 1.860 1.00 94.69 316 ALA A O 1
ATOM 2423 N N . MET A 1 317 ? 21.393 2.686 0.386 1.00 93.94 317 MET A N 1
ATOM 2424 C CA . MET A 1 317 ? 22.630 2.511 1.161 1.00 93.94 317 MET A CA 1
ATOM 2425 C C . MET A 1 317 ? 22.559 3.150 2.549 1.00 93.94 317 MET A C 1
ATOM 2427 O O . MET A 1 317 ? 23.074 2.578 3.508 1.00 93.94 317 MET A O 1
ATOM 2431 N N . ARG A 1 318 ? 21.899 4.305 2.681 1.00 92.94 318 ARG A N 1
ATOM 2432 C CA . ARG A 1 318 ? 21.733 4.967 3.980 1.00 92.94 318 ARG A CA 1
ATOM 2433 C C . ARG A 1 318 ? 20.832 4.155 4.893 1.00 92.94 318 ARG A C 1
ATOM 2435 O O . ARG A 1 318 ? 21.226 3.887 6.022 1.00 92.94 318 ARG A O 1
ATOM 2442 N N . LEU A 1 319 ? 19.664 3.737 4.406 1.00 94.81 319 LEU A N 1
ATOM 2443 C CA . LEU A 1 319 ? 18.743 2.904 5.180 1.00 94.81 319 LEU A CA 1
ATOM 2444 C C . LEU A 1 319 ? 19.426 1.612 5.644 1.00 94.81 319 LEU A C 1
ATOM 2446 O O . LEU A 1 319 ? 19.265 1.215 6.797 1.00 94.81 319 LEU A O 1
ATOM 2450 N N . ALA A 1 320 ? 20.244 0.998 4.782 1.00 96.06 320 ALA A N 1
ATOM 2451 C CA . ALA A 1 320 ? 21.040 -0.172 5.141 1.00 96.06 320 ALA A CA 1
ATOM 2452 C C . ALA A 1 320 ? 22.089 0.159 6.217 1.00 96.06 320 ALA A C 1
ATOM 2454 O O . ALA A 1 320 ? 22.216 -0.572 7.194 1.00 96.06 320 ALA A O 1
ATOM 2455 N N . SER A 1 321 ? 22.801 1.287 6.090 1.00 94.81 321 SER A N 1
ATOM 2456 C CA . SER A 1 321 ? 23.796 1.724 7.086 1.00 94.81 321 SER A CA 1
ATOM 2457 C C . SER A 1 321 ? 23.193 2.036 8.461 1.00 94.81 321 SER A C 1
ATOM 2459 O O . SER A 1 321 ? 23.870 1.893 9.474 1.00 94.81 321 SER A O 1
ATOM 2461 N N . LEU A 1 322 ? 21.917 2.429 8.496 1.00 93.88 322 LEU A N 1
ATOM 2462 C CA . LEU A 1 322 ? 21.157 2.702 9.716 1.00 93.88 322 LEU A CA 1
ATOM 2463 C C . LEU A 1 322 ? 20.531 1.435 10.322 1.00 93.88 322 LEU A C 1
ATOM 2465 O O . LEU A 1 322 ? 19.875 1.515 11.357 1.00 93.88 322 LEU A O 1
ATOM 2469 N N . GLY A 1 323 ? 20.676 0.273 9.674 1.00 96.19 323 GLY A N 1
ATOM 2470 C CA . GLY A 1 323 ? 20.022 -0.971 10.090 1.00 96.19 323 GLY A CA 1
ATOM 2471 C C . GLY A 1 323 ? 18.495 -0.946 9.949 1.00 96.19 323 GLY A C 1
ATOM 2472 O O . GLY A 1 323 ? 17.811 -1.781 10.535 1.00 96.19 323 GLY A O 1
ATOM 2473 N N . SER A 1 324 ? 17.944 0.009 9.191 1.00 96.50 324 SER A N 1
ATOM 2474 C CA . SER A 1 324 ? 16.496 0.137 8.956 1.00 96.50 324 SER A CA 1
ATOM 2475 C C . SER A 1 324 ? 15.974 -0.851 7.919 1.00 96.50 324 SER A C 1
ATOM 2477 O O . SER A 1 324 ? 14.772 -1.084 7.831 1.00 96.50 324 SER A O 1
ATOM 2479 N N . ILE A 1 325 ? 16.880 -1.418 7.129 1.00 97.25 325 ILE A N 1
ATOM 2480 C CA . ILE A 1 325 ? 16.614 -2.483 6.172 1.00 97.25 325 ILE A CA 1
ATOM 2481 C C . ILE A 1 325 ? 17.744 -3.504 6.237 1.00 97.25 325 ILE A C 1
ATOM 2483 O O . ILE A 1 325 ? 18.888 -3.180 6.565 1.00 97.25 325 ILE A O 1
ATOM 2487 N N . TRP A 1 326 ? 17.428 -4.725 5.851 1.00 96.12 326 TRP A N 1
ATOM 2488 C CA . TRP A 1 326 ? 18.376 -5.801 5.631 1.00 96.12 326 TRP A CA 1
ATOM 2489 C C . TRP A 1 326 ? 18.021 -6.506 4.320 1.00 96.12 326 TRP A C 1
ATOM 2491 O O . TRP A 1 326 ? 16.962 -6.273 3.737 1.00 96.12 326 TRP A O 1
ATOM 2501 N N . THR A 1 327 ? 18.934 -7.323 3.811 1.00 94.38 327 THR A N 1
ATOM 2502 C CA . THR A 1 327 ? 18.729 -8.074 2.571 1.00 94.38 327 THR A CA 1
ATOM 2503 C C . THR A 1 327 ? 18.957 -9.554 2.814 1.00 94.38 327 THR A C 1
ATOM 2505 O O . THR A 1 327 ? 19.830 -9.937 3.597 1.00 94.38 327 THR A O 1
ATOM 2508 N N . ASP A 1 328 ? 18.182 -10.378 2.122 1.00 88.94 328 ASP A N 1
ATOM 2509 C CA . ASP A 1 328 ? 18.448 -11.798 1.949 1.00 88.94 328 ASP A CA 1
ATOM 2510 C C . ASP A 1 328 ? 18.689 -12.115 0.461 1.00 88.94 328 ASP A C 1
ATOM 2512 O O . ASP A 1 328 ? 18.969 -11.237 -0.356 1.00 88.94 328 ASP A O 1
ATOM 2516 N N . LEU A 1 329 ? 18.639 -13.395 0.087 1.00 87.00 329 LEU A N 1
ATOM 2517 C CA . LEU A 1 329 ? 18.801 -13.801 -1.311 1.00 87.00 329 LEU A CA 1
ATOM 2518 C C . LEU A 1 329 ? 17.590 -13.447 -2.198 1.00 87.00 329 LEU A C 1
ATOM 2520 O O . LEU A 1 329 ? 17.740 -13.464 -3.421 1.00 87.00 329 LEU A O 1
ATOM 2524 N N . SER A 1 330 ? 16.431 -13.150 -1.606 1.00 87.88 330 SER A N 1
ATOM 2525 C CA . SER A 1 330 ? 15.164 -12.833 -2.277 1.00 87.88 330 SER A CA 1
ATOM 2526 C C . SER A 1 330 ? 14.905 -11.336 -2.440 1.00 87.88 330 SER A C 1
ATOM 2528 O O . SER A 1 330 ? 14.256 -10.956 -3.411 1.00 87.88 330 SER A O 1
ATOM 2530 N N . GLY A 1 331 ? 15.414 -10.477 -1.553 1.00 94.19 331 GLY A N 1
ATOM 2531 C CA . GLY A 1 331 ? 15.156 -9.042 -1.651 1.00 94.19 331 GLY A CA 1
ATOM 2532 C C . GLY A 1 331 ? 15.646 -8.211 -0.470 1.00 94.19 331 GLY A C 1
ATOM 2533 O O . GLY A 1 331 ? 16.597 -8.573 0.228 1.00 94.19 331 GLY A O 1
ATOM 2534 N N . TRP A 1 332 ? 15.000 -7.057 -0.289 1.00 96.81 332 TRP A N 1
ATOM 2535 C CA . TRP A 1 332 ? 15.216 -6.137 0.825 1.00 96.81 332 TRP A CA 1
ATOM 2536 C C . TRP A 1 332 ? 13.982 -6.096 1.714 1.00 96.81 332 TRP A C 1
ATOM 2538 O O . TRP A 1 332 ? 12.859 -6.053 1.213 1.00 96.81 332 TRP A O 1
ATOM 2548 N N . TYR A 1 333 ? 14.204 -6.062 3.022 1.00 97.75 333 TYR A N 1
ATOM 2549 C CA . TYR A 1 333 ? 13.155 -6.116 4.029 1.00 97.75 333 TYR A CA 1
ATOM 2550 C C . TYR A 1 333 ? 13.468 -5.166 5.179 1.00 97.75 333 TYR A C 1
ATOM 2552 O O . TYR A 1 333 ? 14.631 -4.914 5.497 1.00 97.75 333 TYR A O 1
ATOM 2560 N N . THR A 1 334 ? 12.435 -4.657 5.837 1.00 97.81 334 THR A N 1
ATOM 2561 C CA . THR A 1 334 ? 12.570 -4.020 7.153 1.00 97.81 334 THR A CA 1
ATOM 2562 C C . THR A 1 334 ? 12.812 -5.085 8.236 1.00 97.81 334 THR A C 1
ATOM 2564 O O . THR A 1 334 ? 12.573 -6.277 8.007 1.00 97.81 334 THR A O 1
ATOM 2567 N N . PRO A 1 335 ? 13.231 -4.705 9.456 1.00 97.06 335 PRO A N 1
ATOM 2568 C CA . PRO A 1 335 ? 13.304 -5.628 10.590 1.00 97.06 335 PRO A CA 1
ATOM 2569 C C . PRO A 1 335 ? 11.985 -6.341 10.933 1.00 97.06 335 PRO A C 1
ATOM 2571 O O . PRO A 1 335 ? 12.028 -7.416 11.525 1.00 97.06 335 PRO A O 1
ATOM 2574 N N . LEU A 1 336 ? 10.826 -5.777 10.563 1.00 96.62 336 LEU A N 1
ATOM 2575 C CA . LEU A 1 336 ? 9.514 -6.411 10.762 1.00 96.62 336 LEU A CA 1
ATOM 2576 C C . LEU A 1 336 ? 9.120 -7.362 9.618 1.00 96.62 336 LEU A C 1
ATOM 2578 O O . LEU A 1 336 ? 8.076 -8.003 9.695 1.00 96.62 336 LEU A O 1
ATOM 2582 N N . GLY A 1 337 ? 9.955 -7.484 8.582 1.00 96.69 337 GLY A N 1
ATOM 2583 C CA . GLY A 1 337 ? 9.721 -8.363 7.437 1.00 96.69 337 GLY A CA 1
ATOM 2584 C C . GLY A 1 337 ? 8.957 -7.712 6.285 1.00 96.69 337 GLY A C 1
ATOM 2585 O O . GLY A 1 337 ? 8.663 -8.396 5.307 1.00 96.69 337 GLY A O 1
ATOM 2586 N N . THR A 1 338 ? 8.668 -6.408 6.346 1.00 97.88 338 THR A N 1
ATOM 2587 C CA . THR A 1 338 ? 7.983 -5.710 5.251 1.00 97.88 338 THR A CA 1
ATOM 2588 C C . THR A 1 338 ? 8.919 -5.593 4.045 1.00 97.88 338 THR A C 1
ATOM 2590 O O . THR A 1 338 ? 10.025 -5.059 4.194 1.00 97.88 338 THR A O 1
ATOM 2593 N N . PRO A 1 339 ? 8.521 -6.067 2.851 1.00 97.69 339 PRO A N 1
ATOM 2594 C CA . PRO A 1 339 ? 9.339 -5.962 1.650 1.00 97.69 339 PRO A CA 1
ATOM 2595 C C . PRO A 1 339 ? 9.545 -4.502 1.229 1.00 97.69 339 PRO A C 1
ATOM 2597 O O . PRO A 1 339 ? 8.613 -3.693 1.213 1.00 97.69 339 PRO A O 1
ATOM 2600 N N . VAL A 1 340 ? 10.779 -4.181 0.837 1.00 97.81 340 VAL A N 1
ATOM 2601 C CA . VAL A 1 340 ? 11.197 -2.853 0.377 1.00 97.81 340 VAL A CA 1
ATOM 2602 C C . VAL A 1 340 ? 11.665 -2.921 -1.072 1.00 97.81 340 VAL A C 1
ATOM 2604 O O . VAL A 1 340 ? 12.573 -3.667 -1.436 1.00 97.81 340 VAL A O 1
ATOM 2607 N N . VAL A 1 341 ? 11.056 -2.094 -1.912 1.00 97.44 341 VAL A N 1
ATOM 2608 C CA . VAL A 1 341 ? 11.343 -1.975 -3.336 1.00 97.44 341 VAL A CA 1
ATOM 2609 C C . VAL A 1 341 ? 12.210 -0.758 -3.580 1.00 97.44 341 VAL A C 1
ATOM 2611 O O . VAL A 1 341 ? 11.716 0.366 -3.557 1.00 97.44 341 VAL A O 1
ATOM 2614 N N . PHE A 1 342 ? 13.481 -0.990 -3.903 1.00 96.81 342 PHE A N 1
ATOM 2615 C CA . PHE A 1 342 ? 14.375 0.048 -4.416 1.00 96.81 342 PHE A CA 1
ATOM 2616 C C . PHE A 1 342 ? 14.248 0.171 -5.931 1.00 96.81 342 PHE A C 1
ATOM 2618 O O . PHE A 1 342 ? 15.067 -0.360 -6.678 1.00 96.81 342 PHE A O 1
ATOM 2625 N N . GLY A 1 343 ? 13.183 0.830 -6.382 1.00 90.56 343 GLY A N 1
ATOM 2626 C CA . GLY A 1 343 ? 12.898 0.993 -7.805 1.00 90.56 343 GLY A CA 1
ATOM 2627 C C . GLY A 1 343 ? 13.815 2.015 -8.473 1.00 90.56 343 GLY A C 1
ATOM 2628 O O . GLY A 1 343 ? 14.145 3.053 -7.898 1.00 90.56 343 GLY A O 1
ATOM 2629 N N . THR A 1 344 ? 14.198 1.731 -9.717 1.00 88.56 344 THR A N 1
ATOM 2630 C CA . THR A 1 344 ? 14.925 2.677 -10.585 1.00 88.56 344 THR A CA 1
ATOM 2631 C C . THR A 1 344 ? 13.983 3.605 -11.351 1.00 88.56 344 THR A C 1
ATOM 2633 O O . THR A 1 344 ? 14.426 4.620 -11.884 1.00 88.56 344 THR A O 1
ATOM 2636 N N . GLY A 1 345 ? 12.690 3.264 -11.400 1.00 87.25 345 GLY A N 1
ATOM 2637 C CA . GLY A 1 345 ? 11.622 4.124 -11.920 1.00 87.25 345 GLY A CA 1
ATOM 2638 C C . GLY A 1 345 ? 11.056 5.119 -10.898 1.00 87.25 345 GLY A C 1
ATOM 2639 O O . GLY A 1 345 ? 10.117 5.839 -11.224 1.00 87.25 345 GLY A O 1
ATOM 2640 N N . TYR A 1 346 ? 11.584 5.154 -9.669 1.00 91.56 346 TYR A N 1
ATOM 2641 C CA . TYR A 1 346 ? 11.077 6.006 -8.588 1.00 91.56 346 TYR A CA 1
ATOM 2642 C C . TYR A 1 346 ? 11.881 7.303 -8.499 1.00 91.56 346 TYR A C 1
ATOM 2644 O O . TYR A 1 346 ? 13.048 7.298 -8.100 1.00 91.56 346 TYR A O 1
ATOM 2652 N N . ASP A 1 347 ? 11.252 8.419 -8.859 1.00 91.31 347 ASP A N 1
ATOM 2653 C CA . ASP A 1 347 ? 11.855 9.743 -8.712 1.00 91.31 347 ASP A CA 1
ATOM 2654 C C . ASP A 1 347 ? 11.645 10.255 -7.284 1.00 91.31 347 ASP A C 1
ATOM 2656 O O . ASP A 1 347 ? 10.526 10.586 -6.889 1.00 91.31 347 ASP A O 1
ATOM 2660 N N . ALA A 1 348 ? 12.740 10.336 -6.524 1.00 87.44 348 ALA A N 1
ATOM 2661 C CA . ALA A 1 348 ? 12.744 10.747 -5.123 1.00 87.44 348 ALA A CA 1
ATOM 2662 C C . ALA A 1 348 ? 12.146 12.136 -4.873 1.00 87.44 348 ALA A C 1
ATOM 2664 O O . ALA A 1 348 ? 11.637 12.379 -3.780 1.00 87.44 348 ALA A O 1
ATOM 2665 N N . THR A 1 349 ? 12.214 13.023 -5.868 1.00 85.62 349 THR A N 1
ATOM 2666 C CA . THR A 1 349 ? 11.821 14.433 -5.748 1.00 85.62 349 THR A CA 1
ATOM 2667 C C . THR A 1 349 ? 10.363 14.681 -6.122 1.00 85.62 349 THR A C 1
ATOM 2669 O O . THR A 1 349 ? 9.833 15.768 -5.897 1.00 85.62 349 THR A O 1
ATOM 2672 N N . LEU A 1 350 ? 9.692 13.679 -6.696 1.00 88.94 350 LEU A N 1
ATOM 2673 C CA . LEU A 1 350 ? 8.341 13.822 -7.214 1.00 88.94 350 LEU A CA 1
ATOM 2674 C C . LEU A 1 350 ? 7.314 13.206 -6.265 1.00 88.94 350 LEU A C 1
ATOM 2676 O O . LEU A 1 350 ? 7.080 11.997 -6.247 1.00 88.94 350 LEU A O 1
ATOM 2680 N N . GLY A 1 351 ? 6.651 14.083 -5.515 1.00 88.31 351 GLY A N 1
ATOM 2681 C CA . GLY A 1 351 ? 5.503 13.752 -4.679 1.00 88.31 351 GLY A CA 1
ATOM 2682 C C . GLY A 1 351 ? 4.179 13.620 -5.422 1.00 88.31 351 GLY A C 1
ATOM 2683 O O . GLY A 1 351 ? 4.133 13.757 -6.650 1.00 88.31 351 GLY A O 1
ATOM 2684 N N . PRO A 1 352 ? 3.092 13.355 -4.683 1.00 90.69 352 PRO A N 1
ATOM 2685 C CA . PRO A 1 352 ? 1.740 13.351 -5.236 1.00 90.69 352 PRO A CA 1
ATOM 2686 C C . PRO A 1 352 ? 1.439 14.673 -5.954 1.00 90.69 352 PRO A C 1
ATOM 2688 O O . PRO A 1 352 ? 1.918 15.718 -5.521 1.00 90.69 352 PRO A O 1
ATOM 2691 N N . VAL A 1 353 ? 0.672 14.639 -7.050 1.00 85.38 353 VAL A N 1
ATOM 2692 C CA . VAL A 1 353 ? 0.526 15.789 -7.977 1.00 85.38 353 VAL A CA 1
ATOM 2693 C C . VAL A 1 353 ? 0.046 17.074 -7.280 1.00 85.38 353 VAL A C 1
ATOM 2695 O O . VAL A 1 353 ? 0.506 18.158 -7.632 1.00 85.38 353 VAL A O 1
ATOM 2698 N N . ASP A 1 354 ? -0.777 16.947 -6.238 1.00 81.31 354 ASP A N 1
ATOM 2699 C CA . ASP A 1 354 ? -1.375 18.080 -5.515 1.00 81.31 354 ASP A CA 1
ATOM 2700 C C . ASP A 1 354 ? -0.729 18.368 -4.149 1.00 81.31 354 ASP A C 1
ATOM 2702 O O . ASP A 1 354 ? -1.174 19.242 -3.405 1.00 81.31 354 ASP A O 1
ATOM 2706 N N . GLN A 1 355 ? 0.317 17.624 -3.789 1.00 77.75 355 GLN A N 1
ATOM 2707 C CA . GLN A 1 355 ? 1.011 17.745 -2.510 1.00 77.75 355 GLN A CA 1
ATOM 2708 C C . GLN A 1 355 ? 2.393 18.331 -2.801 1.00 77.75 355 GLN A C 1
ATOM 2710 O O . GLN A 1 355 ? 3.269 17.645 -3.325 1.00 77.75 355 GLN A O 1
ATOM 2715 N N . GLY A 1 356 ? 2.585 19.620 -2.511 1.00 77.12 356 GLY A N 1
ATOM 2716 C CA . GLY A 1 356 ? 3.864 20.295 -2.727 1.00 77.12 356 GLY A CA 1
ATOM 2717 C C . GLY A 1 356 ? 4.980 19.617 -1.935 1.00 77.12 356 GLY A C 1
ATOM 2718 O O . GLY A 1 356 ? 5.044 19.762 -0.718 1.00 77.12 356 GLY A O 1
ATOM 2719 N N . VAL A 1 357 ? 5.847 18.880 -2.626 1.00 83.06 357 VAL A N 1
ATOM 2720 C CA . VAL A 1 357 ? 7.077 18.314 -2.066 1.00 83.06 357 VAL A CA 1
ATOM 2721 C C . VAL A 1 357 ? 8.217 19.258 -2.400 1.00 83.06 357 VAL A C 1
ATOM 2723 O O . VAL A 1 357 ? 8.351 19.715 -3.538 1.00 83.06 357 VAL A O 1
ATOM 2726 N N . THR A 1 358 ? 9.011 19.598 -1.394 1.00 85.88 358 THR A N 1
ATOM 2727 C CA . THR A 1 358 ? 10.152 20.488 -1.578 1.00 85.88 358 THR A CA 1
ATOM 2728 C C . THR A 1 358 ? 11.356 19.705 -2.129 1.00 85.88 358 THR A C 1
ATOM 2730 O O . THR A 1 358 ? 11.462 18.500 -1.907 1.00 85.88 358 THR A O 1
ATOM 2733 N N . PRO A 1 359 ? 12.285 20.334 -2.875 1.00 82.69 359 PRO A N 1
ATOM 2734 C CA . PRO A 1 359 ? 13.436 19.625 -3.459 1.00 82.69 359 PRO A CA 1
ATOM 2735 C C . PRO A 1 359 ? 14.373 18.957 -2.437 1.00 82.69 359 PRO A C 1
ATOM 2737 O O . PRO A 1 359 ? 15.157 18.079 -2.789 1.00 82.69 359 PRO A O 1
ATOM 2740 N N . ASP A 1 360 ? 14.308 19.382 -1.177 1.00 85.94 360 ASP A N 1
ATOM 2741 C CA . ASP A 1 360 ? 14.998 18.806 -0.025 1.00 85.94 360 ASP A CA 1
ATOM 2742 C C . ASP A 1 360 ? 14.182 17.697 0.651 1.00 85.94 360 ASP A C 1
ATOM 2744 O O . ASP A 1 360 ? 14.465 17.351 1.790 1.00 85.94 360 ASP A O 1
ATOM 2748 N N . GLN A 1 361 ? 13.177 17.130 -0.015 1.00 90.00 361 GLN A N 1
ATOM 2749 C CA . GLN A 1 361 ? 12.418 15.997 0.490 1.00 90.00 361 GLN A CA 1
ATOM 2750 C C . GLN A 1 361 ? 12.543 14.774 -0.416 1.00 90.00 361 GLN A C 1
ATOM 2752 O O . GLN A 1 361 ? 12.643 14.865 -1.637 1.00 90.00 361 GLN A O 1
ATOM 2757 N N . ILE A 1 362 ? 12.510 13.608 0.219 1.00 92.12 362 ILE A N 1
ATOM 2758 C CA . ILE A 1 362 ? 12.466 12.294 -0.404 1.00 92.12 362 ILE A CA 1
ATOM 2759 C C . ILE A 1 362 ? 11.093 11.704 -0.145 1.00 92.12 362 ILE A C 1
ATOM 2761 O O . ILE A 1 362 ? 10.661 11.582 1.004 1.00 92.12 362 ILE A O 1
ATOM 2765 N N . VAL A 1 363 ? 10.422 11.314 -1.219 1.00 93.88 363 VAL A N 1
ATOM 2766 C CA . VAL A 1 363 ? 9.095 10.709 -1.146 1.00 93.88 363 VAL A CA 1
ATOM 2767 C C . VAL A 1 363 ? 9.211 9.194 -1.130 1.00 93.88 363 VAL A C 1
ATOM 2769 O O . VAL A 1 363 ? 9.958 8.604 -1.911 1.00 93.88 363 VAL A O 1
ATOM 2772 N N . MET A 1 364 ? 8.447 8.561 -0.247 1.00 95.69 364 MET A N 1
ATOM 2773 C CA . MET A 1 364 ? 8.267 7.112 -0.199 1.00 95.69 364 MET A CA 1
ATOM 2774 C C . MET A 1 364 ? 6.780 6.790 -0.215 1.00 95.69 364 MET A C 1
ATOM 2776 O O . MET A 1 364 ? 5.981 7.526 0.369 1.00 95.69 364 MET A O 1
ATOM 2780 N N . TYR A 1 365 ? 6.424 5.671 -0.838 1.00 97.25 365 TYR A N 1
ATOM 2781 C CA . TYR A 1 365 ? 5.050 5.177 -0.883 1.00 97.25 365 TYR A CA 1
ATOM 2782 C C . TYR A 1 365 ? 4.935 3.834 -0.187 1.00 97.25 365 TYR A C 1
ATOM 2784 O O . TYR A 1 365 ? 5.856 3.021 -0.215 1.00 97.25 365 TYR A O 1
ATOM 2792 N N . GLY A 1 366 ? 3.792 3.605 0.439 1.00 97.25 366 GLY A N 1
ATOM 2793 C CA . GLY A 1 366 ? 3.405 2.325 0.999 1.00 97.25 366 GLY A CA 1
ATOM 2794 C C . GLY A 1 366 ? 2.145 1.850 0.299 1.00 97.25 366 GLY A C 1
ATOM 2795 O O . GLY A 1 366 ? 1.166 2.596 0.250 1.00 97.25 366 GLY A O 1
ATOM 2796 N N . THR A 1 367 ? 2.159 0.625 -0.210 1.00 97.50 367 THR A N 1
ATOM 2797 C CA . THR A 1 367 ? 0.989 -0.004 -0.833 1.00 97.50 367 THR A CA 1
ATOM 2798 C C . THR A 1 367 ? 0.636 -1.326 -0.158 1.00 97.50 367 THR A C 1
ATOM 2800 O O . THR A 1 367 ? 1.421 -1.846 0.640 1.00 97.50 367 THR A O 1
ATOM 2803 N N . GLY A 1 368 ? -0.541 -1.884 -0.449 1.00 96.12 368 GLY A N 1
ATOM 2804 C CA . GLY A 1 368 ? -0.808 -3.299 -0.193 1.00 96.12 368 GLY A CA 1
ATOM 2805 C C . GLY A 1 368 ? 0.051 -4.236 -1.057 1.00 96.12 368 GLY A C 1
ATOM 2806 O O . GLY A 1 368 ? 0.871 -3.774 -1.8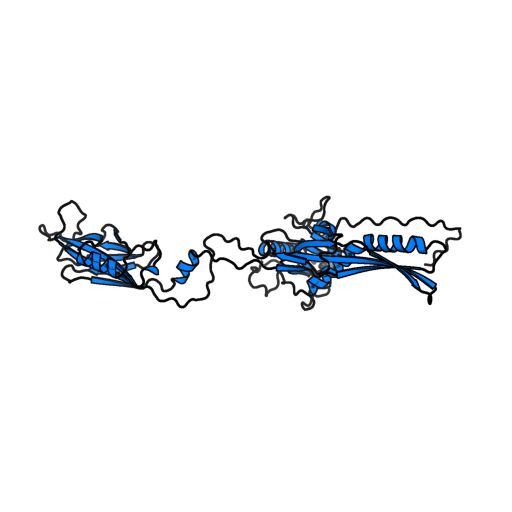52 1.00 96.12 368 GLY A O 1
ATOM 2807 N N . PRO A 1 369 ? -0.097 -5.567 -0.920 1.00 96.75 369 PRO A N 1
ATOM 2808 C CA . PRO A 1 369 ? 0.571 -6.519 -1.804 1.00 96.75 369 PRO A CA 1
ATOM 2809 C C . PRO A 1 369 ? 0.394 -6.172 -3.287 1.00 96.75 369 PRO A C 1
ATOM 2811 O O . PRO A 1 369 ? -0.693 -5.783 -3.719 1.00 96.75 369 PRO A O 1
ATOM 2814 N N . VAL A 1 370 ? 1.469 -6.312 -4.064 1.00 97.19 370 VAL A N 1
ATOM 2815 C CA . VAL A 1 370 ? 1.471 -5.981 -5.493 1.00 97.19 370 VAL A CA 1
ATOM 2816 C C . VAL A 1 370 ? 1.408 -7.250 -6.326 1.00 97.19 370 VAL A C 1
ATOM 2818 O O . VAL A 1 370 ? 2.251 -8.137 -6.181 1.00 97.19 370 VAL A O 1
ATOM 2821 N N . THR A 1 371 ? 0.465 -7.295 -7.260 1.00 96.69 371 THR A N 1
ATOM 2822 C CA . THR A 1 371 ? 0.366 -8.346 -8.276 1.00 96.69 371 THR A CA 1
ATOM 2823 C C . THR A 1 371 ? 0.614 -7.735 -9.648 1.00 96.69 371 THR A C 1
ATOM 2825 O O . THR A 1 371 ? 0.100 -6.663 -9.977 1.00 96.69 371 THR A O 1
ATOM 2828 N N . VAL A 1 372 ? 1.410 -8.421 -10.465 1.00 96.94 372 VAL A N 1
ATOM 2829 C CA . VAL A 1 372 ? 1.725 -8.020 -11.836 1.00 96.94 372 VAL A CA 1
ATOM 2830 C C . VAL A 1 372 ? 1.317 -9.145 -12.775 1.00 96.94 372 VAL A C 1
ATOM 2832 O O . VAL A 1 372 ? 1.888 -10.233 -12.740 1.00 96.94 372 VAL A O 1
ATOM 2835 N N . ARG A 1 373 ? 0.366 -8.872 -13.666 1.00 96.69 373 ARG A N 1
ATOM 2836 C CA . ARG A 1 373 ? 0.085 -9.732 -14.817 1.00 96.69 373 ARG A CA 1
ATOM 2837 C C . ARG A 1 373 ? 0.912 -9.265 -15.996 1.00 96.69 373 ARG A C 1
ATOM 2839 O O . ARG A 1 373 ? 0.929 -8.079 -16.323 1.00 96.69 373 ARG A O 1
ATOM 2846 N N . ARG A 1 374 ? 1.624 -10.205 -16.608 1.00 96.81 374 ARG A N 1
ATOM 2847 C CA . ARG A 1 374 ? 2.569 -9.949 -17.692 1.00 96.81 374 ARG A CA 1
ATOM 2848 C C . ARG A 1 374 ? 2.203 -10.769 -18.923 1.00 96.81 374 ARG A C 1
ATOM 2850 O O . ARG A 1 374 ? 2.134 -11.994 -18.844 1.00 96.81 374 ARG A O 1
ATOM 2857 N N . GLY A 1 375 ? 2.040 -10.102 -20.062 1.00 96.31 375 GLY A N 1
ATOM 2858 C CA . GLY A 1 375 ? 1.759 -10.758 -21.341 1.00 96.31 375 GLY A CA 1
ATOM 2859 C C . GLY A 1 375 ? 2.991 -11.320 -22.058 1.00 96.31 375 GLY A C 1
ATOM 2860 O O . GLY A 1 375 ? 4.137 -11.112 -21.631 1.00 96.31 375 GLY A O 1
ATOM 2861 N N . PRO A 1 376 ? 2.795 -12.010 -23.195 1.00 96.38 376 PRO A N 1
ATOM 2862 C CA . PRO A 1 376 ? 3.893 -12.367 -24.089 1.00 96.38 376 PRO A CA 1
ATOM 2863 C C . PRO A 1 376 ? 4.568 -11.108 -24.670 1.00 96.38 376 PRO A C 1
ATOM 2865 O O . PRO A 1 376 ? 3.964 -10.039 -24.736 1.00 96.38 376 PRO A O 1
ATOM 2868 N N . VAL A 1 377 ? 5.845 -11.211 -25.074 1.00 96.62 377 VAL A N 1
ATOM 2869 C CA . VAL A 1 377 ? 6.479 -10.144 -25.879 1.00 96.62 377 VAL A CA 1
ATOM 2870 C C . VAL A 1 377 ? 6.112 -10.366 -27.340 1.00 96.62 377 VAL A C 1
ATOM 2872 O O . VAL A 1 377 ? 6.615 -11.314 -27.962 1.00 96.62 377 VAL A O 1
ATOM 2875 N N . ASN A 1 378 ? 5.309 -9.455 -27.875 1.00 95.88 378 ASN A N 1
ATOM 2876 C CA . ASN A 1 378 ? 5.005 -9.357 -29.294 1.00 95.88 378 ASN A CA 1
ATOM 2877 C C . ASN A 1 378 ? 6.109 -8.550 -29.975 1.00 95.88 378 ASN A C 1
ATOM 2879 O O . ASN A 1 378 ? 6.568 -7.543 -29.439 1.00 95.88 378 ASN A O 1
ATOM 2883 N N . VAL A 1 379 ? 6.581 -9.012 -31.129 1.00 96.81 379 VAL A N 1
ATOM 2884 C CA . VAL A 1 379 ? 7.589 -8.293 -31.910 1.00 96.81 379 VAL A CA 1
ATOM 2885 C C . VAL A 1 379 ? 7.025 -8.052 -33.296 1.00 96.81 379 VAL A C 1
ATOM 2887 O O . VAL A 1 379 ? 6.502 -8.970 -33.921 1.00 96.81 379 VAL A O 1
ATOM 2890 N N . TYR A 1 380 ? 7.126 -6.809 -33.738 1.00 95.25 380 TYR A N 1
ATOM 2891 C CA . TYR A 1 380 ? 6.722 -6.353 -35.056 1.00 95.25 380 TYR A CA 1
ATOM 2892 C C . TYR A 1 380 ? 7.942 -5.759 -35.735 1.00 95.25 380 TYR A C 1
ATOM 2894 O O . TYR A 1 380 ? 8.697 -5.024 -35.099 1.00 95.25 380 TYR A O 1
ATOM 2902 N N . ASP A 1 381 ? 8.135 -6.022 -37.015 1.00 94.69 381 ASP A N 1
ATOM 2903 C CA . ASP A 1 381 ? 9.221 -5.435 -37.779 1.00 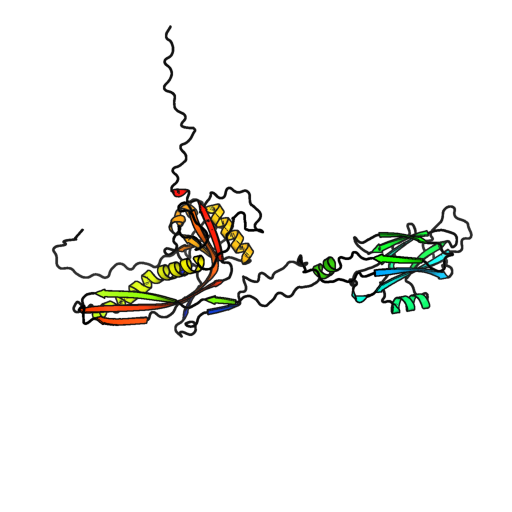94.69 381 ASP A CA 1
ATOM 2904 C C . ASP A 1 381 ? 8.720 -4.723 -39.036 1.00 94.69 381 ASP A C 1
ATOM 2906 O O . ASP A 1 381 ? 7.564 -4.824 -39.455 1.00 94.69 381 ASP A O 1
ATOM 2910 N N . GLY A 1 382 ? 9.583 -3.878 -39.587 1.00 91.88 382 GLY A N 1
ATOM 2911 C CA . GLY A 1 382 ? 9.229 -3.044 -40.715 1.00 91.88 382 GLY A CA 1
ATOM 2912 C C . GLY A 1 382 ? 10.434 -2.382 -41.355 1.00 91.88 382 GLY A C 1
ATOM 2913 O O . GLY A 1 382 ? 11.438 -2.071 -40.713 1.00 91.88 382 GLY A O 1
ATOM 2914 N N . PHE A 1 383 ? 10.306 -2.141 -42.656 1.00 92.50 383 PHE A N 1
ATOM 2915 C CA . PHE A 1 383 ? 11.289 -1.415 -43.445 1.00 92.50 383 PHE A CA 1
ATOM 2916 C C . PHE A 1 383 ? 10.727 -0.051 -43.854 1.00 92.50 383 PHE A C 1
ATOM 2918 O O . PHE A 1 383 ? 9.779 0.032 -44.642 1.00 92.50 383 PHE A O 1
ATOM 2925 N N . ASP A 1 384 ? 11.327 1.019 -43.335 1.00 87.44 384 ASP A N 1
ATOM 2926 C CA . ASP A 1 384 ? 11.020 2.385 -43.741 1.00 87.44 384 ASP A CA 1
ATOM 2927 C C . ASP A 1 384 ? 11.739 2.704 -45.057 1.00 87.44 384 ASP A C 1
ATOM 2929 O O . ASP A 1 384 ? 12.952 2.923 -45.110 1.00 87.44 384 ASP A O 1
ATOM 2933 N N . ARG A 1 385 ? 10.956 2.756 -46.139 1.00 90.88 385 ARG A N 1
ATOM 2934 C CA . ARG A 1 385 ? 11.443 3.027 -47.497 1.00 90.88 385 ARG A CA 1
ATOM 2935 C C . ARG A 1 385 ? 11.970 4.450 -47.683 1.00 90.88 385 ARG A C 1
ATOM 2937 O O . ARG A 1 385 ? 12.749 4.661 -48.607 1.00 90.88 385 ARG A O 1
ATOM 2944 N N . LEU A 1 386 ? 11.538 5.415 -46.867 1.00 89.75 386 LEU A N 1
ATOM 2945 C CA . LEU A 1 386 ? 11.974 6.809 -46.987 1.00 89.75 386 LEU A CA 1
ATOM 2946 C C . LEU A 1 386 ? 13.356 7.009 -46.371 1.00 89.75 386 LEU A C 1
ATOM 2948 O O . LEU A 1 386 ? 14.194 7.696 -46.952 1.00 89.75 386 LEU A O 1
ATOM 2952 N N . THR A 1 387 ? 13.599 6.397 -45.212 1.00 86.88 387 THR A N 1
ATOM 2953 C CA . THR A 1 387 ? 14.873 6.529 -44.489 1.00 86.88 387 THR A CA 1
ATOM 2954 C C . THR A 1 387 ? 15.844 5.376 -44.740 1.00 86.88 387 THR A C 1
ATOM 2956 O O . THR A 1 387 ? 16.984 5.433 -44.282 1.00 86.88 387 THR A O 1
ATOM 2959 N N . ASN A 1 388 ? 15.420 4.357 -45.498 1.00 87.19 388 ASN A N 1
ATOM 2960 C CA . ASN A 1 388 ? 16.155 3.111 -45.718 1.00 87.19 388 ASN A CA 1
ATOM 2961 C C . ASN A 1 388 ? 16.587 2.475 -44.388 1.00 87.19 388 ASN A C 1
ATOM 2963 O O . ASN A 1 388 ? 17.714 2.009 -44.258 1.00 87.19 388 ASN A O 1
ATOM 2967 N N . ASN A 1 389 ? 15.707 2.502 -43.386 1.00 88.88 389 ASN A N 1
ATOM 2968 C CA . ASN A 1 389 ? 15.952 1.914 -42.076 1.00 88.88 389 ASN A CA 1
ATOM 2969 C C . ASN A 1 389 ? 15.111 0.656 -41.906 1.00 88.88 389 ASN A C 1
ATOM 2971 O O . ASN A 1 389 ? 13.941 0.616 -42.286 1.00 88.88 389 ASN A O 1
ATOM 2975 N N . TYR A 1 390 ? 15.702 -0.356 -41.284 1.00 90.19 390 TYR A N 1
ATOM 2976 C CA . TYR A 1 390 ? 14.940 -1.472 -40.746 1.00 90.19 390 TYR A CA 1
ATOM 2977 C C . TYR A 1 390 ? 14.708 -1.222 -39.262 1.00 90.19 390 TYR A C 1
ATOM 2979 O O . TYR A 1 390 ? 15.620 -0.780 -38.556 1.00 90.19 390 TYR A O 1
ATOM 2987 N N . ALA A 1 391 ? 13.501 -1.498 -38.790 1.00 93.06 391 ALA A N 1
ATOM 2988 C CA . ALA A 1 391 ? 13.143 -1.362 -37.393 1.00 93.06 391 ALA A CA 1
ATOM 2989 C C . ALA A 1 391 ? 12.379 -2.594 -36.918 1.00 93.06 391 ALA A C 1
ATOM 2991 O O . ALA A 1 391 ? 11.550 -3.133 -37.642 1.00 93.06 391 ALA A O 1
ATOM 2992 N N . ALA A 1 392 ? 12.641 -2.997 -35.680 1.00 94.88 392 ALA A N 1
ATOM 2993 C CA . ALA A 1 392 ? 11.802 -3.918 -34.932 1.00 94.88 392 ALA A CA 1
ATOM 2994 C C . ALA A 1 392 ? 11.310 -3.223 -33.661 1.00 94.88 392 ALA A C 1
ATOM 2996 O O . ALA A 1 392 ? 12.065 -2.499 -33.006 1.00 94.88 392 ALA A O 1
ATOM 2997 N N . ILE A 1 393 ? 10.050 -3.445 -33.316 1.00 96.38 393 ILE A N 1
ATOM 2998 C CA . ILE A 1 393 ? 9.380 -2.966 -32.115 1.00 96.38 393 ILE A CA 1
ATOM 2999 C C . ILE A 1 393 ? 8.990 -4.199 -31.312 1.00 96.38 393 ILE A C 1
ATOM 3001 O O . ILE A 1 393 ? 8.278 -5.061 -31.813 1.00 96.38 393 ILE A O 1
ATOM 3005 N N . ALA A 1 394 ? 9.464 -4.283 -30.076 1.00 97.25 394 ALA A N 1
ATOM 3006 C CA . ALA A 1 394 ? 8.975 -5.247 -29.107 1.00 97.25 394 ALA A CA 1
ATOM 3007 C C . ALA A 1 394 ? 7.971 -4.540 -28.196 1.00 97.25 394 ALA A C 1
ATOM 3009 O O . ALA A 1 394 ? 8.270 -3.470 -27.670 1.00 97.25 394 ALA A O 1
ATOM 3010 N N . GLU A 1 395 ? 6.807 -5.140 -28.002 1.00 97.50 395 GLU A N 1
ATOM 3011 C CA . GLU A 1 395 ? 5.714 -4.638 -27.178 1.00 97.50 395 GLU A CA 1
ATOM 3012 C C . GLU A 1 395 ? 5.266 -5.726 -26.204 1.00 97.50 395 GLU A C 1
ATOM 3014 O O . GLU A 1 395 ? 5.303 -6.921 -26.514 1.00 97.50 395 GLU A O 1
ATOM 3019 N N . ARG A 1 396 ? 4.853 -5.313 -25.008 1.00 96.56 396 ARG A N 1
ATOM 3020 C CA . ARG A 1 396 ? 4.302 -6.204 -23.995 1.00 96.56 396 ARG A CA 1
ATOM 3021 C C . ARG A 1 396 ? 3.247 -5.464 -23.182 1.00 96.56 396 ARG A C 1
ATOM 3023 O O . ARG A 1 396 ? 3.495 -4.359 -22.699 1.00 96.56 396 ARG A O 1
ATOM 3030 N N . ALA A 1 397 ? 2.095 -6.100 -23.013 1.00 96.56 397 ALA A N 1
ATOM 3031 C CA . ALA A 1 397 ? 1.058 -5.623 -22.116 1.00 96.56 397 ALA A CA 1
ATOM 3032 C C . ALA A 1 397 ? 1.386 -6.006 -20.660 1.00 96.56 397 ALA A C 1
ATOM 3034 O O . ALA A 1 397 ? 1.965 -7.070 -20.394 1.00 96.56 397 ALA A O 1
ATOM 3035 N N . TYR A 1 398 ? 0.926 -5.179 -19.728 1.00 97.44 398 TYR A N 1
ATOM 3036 C CA . TYR A 1 398 ? 0.952 -5.394 -18.286 1.00 97.44 398 TYR A CA 1
ATOM 3037 C C . TYR A 1 398 ? -0.368 -4.959 -17.661 1.00 97.44 398 TYR A C 1
ATOM 3039 O O . TYR A 1 398 ? -0.999 -4.027 -18.141 1.00 97.44 398 TYR A O 1
ATOM 3047 N N . ALA A 1 399 ? -0.761 -5.598 -16.567 1.00 95.94 399 ALA A N 1
ATOM 3048 C CA . ALA A 1 399 ? -1.770 -5.068 -15.661 1.00 95.94 399 ALA A CA 1
ATOM 3049 C C . ALA A 1 399 ? -1.253 -5.222 -14.236 1.00 95.94 399 ALA A C 1
ATOM 3051 O O . ALA A 1 399 ? -0.728 -6.274 -13.860 1.00 95.94 399 ALA A O 1
ATOM 3052 N N . LEU A 1 400 ? -1.351 -4.148 -13.464 1.00 95.75 400 LEU A N 1
ATOM 3053 C CA . LEU A 1 400 ? -0.791 -4.073 -12.126 1.00 95.75 400 LEU A CA 1
ATOM 3054 C C . LEU A 1 400 ? -1.892 -3.694 -11.153 1.00 95.75 400 LEU A C 1
ATOM 3056 O O . LEU A 1 400 ? -2.658 -2.764 -11.395 1.00 95.75 400 LEU A O 1
ATOM 3060 N N . THR A 1 401 ? -1.946 -4.420 -10.047 1.00 95.19 401 THR A N 1
ATOM 3061 C CA . THR A 1 401 ? -2.826 -4.112 -8.927 1.00 95.19 401 THR A CA 1
ATOM 3062 C C . THR A 1 401 ? -2.002 -4.008 -7.661 1.00 95.19 401 THR A C 1
ATOM 3064 O O . THR A 1 401 ? -1.157 -4.860 -7.388 1.00 95.19 401 THR A O 1
ATOM 3067 N N . THR A 1 402 ? -2.261 -2.971 -6.881 1.00 95.44 402 THR A N 1
ATOM 3068 C CA . THR A 1 402 ? -1.870 -2.909 -5.477 1.00 95.44 402 THR A CA 1
ATOM 3069 C C . THR A 1 402 ? -3.118 -3.223 -4.677 1.00 95.44 402 THR A C 1
ATOM 3071 O O . THR A 1 402 ? -4.162 -2.612 -4.928 1.00 95.44 402 THR A O 1
ATOM 3074 N N . ASP A 1 403 ? -3.032 -4.133 -3.712 1.00 91.38 403 ASP A N 1
ATOM 3075 C CA . ASP A 1 403 ? -4.089 -4.211 -2.714 1.00 91.38 403 ASP A CA 1
ATOM 3076 C C . ASP A 1 403 ? -4.229 -2.842 -2.022 1.00 91.38 403 ASP A C 1
ATOM 3078 O O . ASP A 1 403 ? -3.348 -1.980 -2.113 1.00 91.38 403 ASP A O 1
ATOM 3082 N N . CYS A 1 404 ? -5.359 -2.603 -1.378 1.00 80.25 404 CYS A N 1
ATOM 3083 C CA . CYS A 1 404 ? -5.629 -1.313 -0.744 1.00 80.25 404 CYS A CA 1
ATOM 3084 C C . CYS A 1 404 ? -4.572 -0.884 0.272 1.00 80.25 404 CYS A C 1
ATOM 3086 O O . CYS A 1 404 ? -3.727 -1.651 0.710 1.00 80.25 404 CYS A O 1
ATOM 3088 N N . ALA A 1 405 ? -4.691 0.373 0.682 1.00 90.38 405 ALA A N 1
ATOM 3089 C CA . ALA A 1 405 ? -3.616 1.208 1.185 1.00 90.38 405 ALA A CA 1
ATOM 3090 C C . ALA A 1 405 ? -2.796 1.773 0.025 1.00 90.38 405 ALA A C 1
ATOM 3092 O O . ALA A 1 405 ? -2.081 1.075 -0.683 1.00 90.38 405 ALA A O 1
ATOM 3093 N N . LEU A 1 406 ? -2.920 3.084 -0.137 1.00 94.75 406 LEU A N 1
ATOM 3094 C CA . LEU A 1 406 ? -1.994 3.893 -0.898 1.00 94.75 406 LEU A CA 1
ATOM 3095 C C . LEU A 1 406 ? -1.613 5.049 0.016 1.00 94.75 406 LEU A C 1
ATOM 3097 O O . LEU A 1 406 ? -2.354 6.018 0.188 1.00 94.75 406 LEU A O 1
ATOM 3101 N N . LEU A 1 407 ? -0.483 4.871 0.675 1.00 95.06 407 LEU A N 1
ATOM 3102 C CA . LEU A 1 407 ? 0.051 5.772 1.676 1.00 95.06 407 LEU A CA 1
ATOM 3103 C C . LEU A 1 407 ? 1.314 6.415 1.126 1.00 95.06 407 LEU A C 1
ATOM 3105 O O . LEU A 1 407 ? 2.027 5.810 0.324 1.00 95.06 407 LEU A O 1
ATOM 3109 N N . TYR A 1 408 ? 1.635 7.612 1.591 1.00 95.31 408 TYR A N 1
ATOM 3110 C CA . TYR A 1 408 ? 2.934 8.201 1.298 1.00 95.31 408 TYR A CA 1
ATOM 3111 C C . TYR A 1 408 ? 3.470 8.999 2.481 1.00 95.31 408 TYR A C 1
ATOM 3113 O O . TYR A 1 408 ? 2.729 9.432 3.364 1.00 95.31 408 TYR A O 1
ATOM 3121 N N . THR A 1 409 ? 4.780 9.204 2.484 1.00 93.06 409 THR A N 1
ATOM 3122 C CA . THR A 1 409 ? 5.465 10.118 3.396 1.00 93.06 409 THR A CA 1
ATOM 3123 C C . THR A 1 409 ? 6.510 10.909 2.617 1.00 93.06 409 THR A C 1
ATOM 3125 O O . THR A 1 409 ? 7.111 10.390 1.675 1.00 93.06 409 THR A O 1
ATOM 3128 N N . ALA A 1 410 ? 6.722 12.163 3.010 1.00 91.75 410 ALA A N 1
ATOM 3129 C CA . ALA A 1 410 ? 7.805 13.007 2.519 1.00 91.75 410 ALA A CA 1
ATOM 3130 C C . ALA A 1 410 ? 8.787 13.249 3.668 1.00 91.75 410 ALA A C 1
ATOM 3132 O O . ALA A 1 410 ? 8.381 13.575 4.783 1.00 91.75 410 ALA A O 1
ATOM 3133 N N . CYS A 1 411 ? 10.068 13.032 3.406 1.00 89.94 411 CYS A N 1
ATOM 3134 C CA . CYS A 1 411 ? 11.108 12.948 4.427 1.00 89.94 411 CYS A CA 1
ATOM 3135 C C . CYS A 1 411 ? 12.212 13.929 4.104 1.00 89.94 411 CYS A C 1
ATOM 3137 O O . CYS A 1 411 ? 12.575 14.000 2.936 1.00 89.94 411 CYS A O 1
ATOM 3139 N N . PRO A 1 412 ? 12.788 14.640 5.079 1.00 86.88 412 PRO A N 1
ATOM 3140 C CA . PRO A 1 412 ? 13.927 15.498 4.797 1.00 86.88 412 PRO A CA 1
ATOM 3141 C C . PRO A 1 412 ? 15.069 14.722 4.134 1.00 86.88 412 PRO A C 1
ATOM 3143 O O . PRO A 1 412 ? 15.395 13.598 4.516 1.00 86.88 412 PRO A O 1
ATOM 3146 N N . ASN A 1 413 ? 15.648 15.335 3.112 1.00 82.94 413 ASN A N 1
ATOM 3147 C CA . ASN A 1 413 ? 16.853 14.915 2.426 1.00 82.94 413 ASN A CA 1
ATOM 3148 C C . ASN A 1 413 ? 18.050 15.520 3.167 1.00 82.94 413 ASN A C 1
ATOM 3150 O O . ASN A 1 413 ? 18.693 16.462 2.703 1.00 82.94 413 ASN A O 1
ATOM 3154 N N . ASP A 1 414 ? 18.331 14.989 4.353 1.00 76.19 414 ASP A N 1
ATOM 3155 C CA . ASP A 1 414 ? 19.440 15.411 5.213 1.00 76.19 414 ASP A CA 1
ATOM 3156 C C . ASP A 1 414 ? 20.823 15.030 4.646 1.00 76.19 414 ASP A C 1
ATOM 3158 O O . ASP A 1 414 ? 21.856 15.377 5.206 1.00 76.19 414 ASP A O 1
ATOM 3162 N N . TRP A 1 415 ? 20.878 14.352 3.496 1.00 69.38 415 TRP A N 1
ATOM 3163 C CA . TRP A 1 415 ? 22.115 13.822 2.915 1.00 69.38 415 TRP A CA 1
ATOM 3164 C C . TRP A 1 415 ? 23.035 14.868 2.315 1.00 69.38 415 TRP A C 1
ATOM 3166 O O . TRP A 1 415 ? 24.242 14.653 2.224 1.00 69.38 415 TRP A O 1
ATOM 3176 N N . CYS A 1 416 ? 22.453 15.959 1.825 1.00 64.00 416 CYS A N 1
ATOM 3177 C CA . CYS A 1 416 ? 23.204 17.058 1.233 1.00 64.00 416 CYS A CA 1
ATOM 3178 C C . CYS A 1 416 ? 23.495 18.166 2.243 1.00 64.00 416 CYS A C 1
ATOM 3180 O O . CYS A 1 416 ? 24.174 19.130 1.889 1.00 64.00 416 CYS A O 1
ATOM 3182 N N . GLN A 1 417 ? 22.995 18.049 3.474 1.00 64.25 417 GLN A N 1
ATOM 3183 C CA . GLN A 1 417 ? 23.388 18.971 4.522 1.00 64.25 417 GLN A CA 1
ATOM 3184 C C . GLN A 1 417 ? 24.802 18.586 4.944 1.00 64.25 417 GLN A C 1
ATOM 3186 O O . GLN A 1 417 ? 25.061 17.460 5.371 1.00 64.25 417 GLN A O 1
ATOM 3191 N N . ALA A 1 418 ? 25.742 19.512 4.737 1.00 62.41 418 ALA A N 1
ATOM 3192 C CA . ALA A 1 418 ? 27.035 19.406 5.390 1.00 62.41 418 ALA A CA 1
ATOM 3193 C C . ALA A 1 418 ? 26.771 19.205 6.892 1.00 62.41 418 ALA A C 1
ATOM 3195 O O . ALA A 1 418 ? 25.814 19.806 7.392 1.00 62.41 418 ALA A O 1
ATOM 3196 N N . PRO A 1 419 ? 27.553 18.360 7.591 1.00 71.25 419 PRO A N 1
ATOM 3197 C CA . PRO A 1 419 ? 27.457 18.298 9.043 1.00 71.25 419 PRO A CA 1
ATOM 3198 C C . PRO A 1 419 ? 27.483 19.732 9.570 1.00 71.25 419 PRO A C 1
ATOM 3200 O O . PRO A 1 419 ? 28.278 20.542 9.077 1.00 71.25 419 PRO A O 1
ATOM 3203 N N . GLU A 1 420 ? 26.555 20.061 10.474 1.00 78.12 420 GLU A N 1
ATOM 3204 C CA . GLU A 1 420 ? 26.607 21.352 11.154 1.00 78.12 420 GLU A CA 1
ATOM 3205 C C . GLU A 1 420 ? 28.035 21.495 11.690 1.00 78.12 420 GLU A C 1
ATOM 3207 O O . GLU A 1 420 ? 28.554 20.522 12.249 1.00 78.12 420 GLU A O 1
ATOM 3212 N N . PRO A 1 421 ? 28.728 22.611 11.397 1.00 78.38 421 PRO A N 1
ATOM 3213 C CA . PRO A 1 421 ? 30.078 22.802 11.901 1.00 78.38 421 PRO A CA 1
ATOM 3214 C C . PRO A 1 421 ? 30.027 22.586 13.410 1.00 78.38 421 PRO A C 1
ATOM 3216 O O . PRO A 1 421 ? 29.149 23.155 14.058 1.00 78.38 421 PRO A O 1
ATOM 3219 N N . ASP A 1 422 ? 30.900 21.724 13.935 1.00 82.94 422 ASP A N 1
ATOM 3220 C CA . ASP A 1 422 ? 30.954 21.449 15.367 1.00 82.94 422 ASP A CA 1
ATOM 3221 C C . ASP A 1 422 ? 31.108 22.800 16.081 1.00 82.94 422 ASP A C 1
ATOM 3223 O O . ASP A 1 422 ? 32.159 23.433 15.995 1.00 82.94 422 ASP A O 1
ATOM 3227 N N . GLU A 1 423 ? 30.052 23.273 16.758 1.00 82.56 423 GLU A N 1
ATOM 3228 C CA . GLU A 1 423 ? 30.069 24.554 17.489 1.00 82.56 423 GLU A CA 1
ATOM 3229 C C . GLU A 1 423 ? 31.125 24.550 18.619 1.00 82.56 423 GLU A C 1
ATOM 3231 O O . GLU A 1 423 ? 31.452 25.599 19.171 1.00 82.56 423 GLU A O 1
ATOM 3236 N N . ASP A 1 424 ? 31.692 23.373 18.913 1.00 70.81 424 ASP A N 1
ATOM 3237 C CA . ASP A 1 424 ? 32.772 23.127 19.865 1.00 70.81 424 ASP A CA 1
ATOM 3238 C C . ASP A 1 424 ? 34.189 23.146 19.248 1.00 70.81 424 ASP A C 1
ATOM 3240 O O . ASP A 1 424 ? 35.160 23.105 20.007 1.00 70.81 424 ASP A O 1
ATOM 3244 N N . GLU A 1 425 ? 34.367 23.319 17.927 1.00 64.94 425 GLU A N 1
ATOM 3245 C CA . GLU A 1 425 ? 35.617 23.896 17.383 1.00 64.94 425 GLU A CA 1
ATOM 3246 C C . GLU A 1 425 ? 35.610 25.413 17.633 1.00 64.94 425 GLU A C 1
ATOM 3248 O O . GLU A 1 425 ? 35.767 26.244 16.736 1.00 64.94 425 GLU A O 1
ATOM 3253 N N . GLY A 1 426 ? 35.377 25.762 18.902 1.00 61.06 426 GLY A N 1
ATOM 3254 C CA . GLY A 1 426 ? 35.571 27.086 19.434 1.00 61.06 426 GLY A CA 1
ATOM 3255 C C . GLY A 1 426 ? 36.975 27.513 19.066 1.00 61.06 426 GLY A C 1
ATOM 3256 O O . GLY A 1 426 ? 37.944 26.816 19.359 1.00 61.06 426 GLY A O 1
ATOM 3257 N N . GLU A 1 427 ? 37.025 28.636 18.365 1.00 61.47 427 GLU A N 1
ATOM 3258 C CA . GLU A 1 427 ? 38.187 29.474 18.160 1.00 61.47 427 GLU A CA 1
ATOM 3259 C C . GLU A 1 427 ? 39.188 29.252 19.302 1.00 61.47 427 GLU A C 1
ATOM 3261 O O . GLU A 1 427 ? 38.986 29.735 20.418 1.00 61.47 427 GLU A O 1
ATOM 3266 N N . ASP A 1 428 ? 40.259 28.493 19.041 1.00 64.44 428 ASP A N 1
ATOM 3267 C CA . ASP A 1 428 ? 41.498 28.636 19.793 1.00 64.44 428 ASP A CA 1
ATOM 3268 C C . ASP A 1 428 ? 41.885 30.108 19.598 1.00 64.44 428 ASP A C 1
ATOM 3270 O O . ASP A 1 428 ? 42.562 30.462 18.627 1.00 64.44 428 ASP A O 1
ATOM 3274 N N . GLU A 1 429 ? 41.361 30.992 20.457 1.00 66.12 429 GLU A N 1
ATOM 3275 C CA . GLU A 1 429 ? 41.739 32.394 20.499 1.00 66.12 429 GLU A CA 1
ATOM 3276 C C . GLU A 1 429 ? 43.270 32.392 20.563 1.00 66.12 429 GLU A C 1
ATOM 3278 O O . GLU A 1 429 ? 43.838 31.845 21.517 1.00 66.12 429 GLU A O 1
ATOM 3283 N N . PRO A 1 430 ? 43.976 32.933 19.552 1.00 66.31 430 PRO A N 1
ATOM 3284 C CA . PRO A 1 430 ? 45.426 32.955 19.574 1.00 66.31 430 PRO A CA 1
ATOM 3285 C C . PRO A 1 430 ? 45.845 33.697 20.839 1.00 66.31 430 PRO A C 1
ATOM 3287 O O . PRO A 1 430 ? 45.553 34.884 20.988 1.00 66.31 430 PRO A O 1
ATOM 3290 N N . GLY A 1 431 ? 46.466 32.949 21.758 1.00 66.62 431 GLY A N 1
ATOM 3291 C CA . GLY A 1 431 ? 46.721 33.363 23.130 1.00 66.62 431 GLY A CA 1
ATOM 3292 C C . GLY A 1 431 ? 47.164 34.817 23.221 1.00 66.62 431 GLY A C 1
ATOM 3293 O O . GLY A 1 431 ? 48.136 35.231 22.581 1.00 66.62 431 GLY A O 1
ATOM 3294 N N . GLN A 1 432 ? 46.433 35.593 24.022 1.00 69.31 432 GLN A N 1
ATOM 3295 C CA . GLN A 1 432 ? 46.848 36.938 24.394 1.00 69.31 432 GLN A CA 1
ATOM 3296 C C . GLN A 1 432 ? 48.292 36.878 24.923 1.00 69.31 432 GLN A C 1
ATOM 3298 O O . GLN A 1 432 ? 48.578 36.062 25.803 1.00 69.31 432 GLN A O 1
ATOM 3303 N N . PRO A 1 433 ? 49.219 37.702 24.402 1.00 71.06 433 PRO A N 1
ATOM 3304 C CA . PRO A 1 433 ? 50.587 37.720 24.896 1.00 71.06 433 PRO A CA 1
ATOM 3305 C C . PRO A 1 433 ? 50.587 38.131 26.372 1.00 71.06 433 PRO A C 1
ATOM 3307 O O . PRO A 1 433 ? 50.070 39.192 26.728 1.00 71.06 433 PRO A O 1
ATOM 3310 N N . GLU A 1 434 ? 51.164 37.285 27.226 1.00 68.12 434 GLU A N 1
ATOM 3311 C CA . GLU A 1 434 ? 51.336 37.578 28.649 1.00 68.12 434 GLU A CA 1
ATOM 3312 C C . GLU A 1 434 ? 52.117 38.896 28.837 1.00 68.12 434 GLU A C 1
ATOM 3314 O O . GLU A 1 434 ? 53.127 39.120 28.158 1.00 68.12 434 GLU A O 1
ATOM 3319 N N . PRO A 1 435 ? 51.694 39.785 29.755 1.00 68.19 435 PRO A N 1
ATOM 3320 C CA . PRO A 1 435 ? 52.461 40.977 30.079 1.00 68.19 435 PRO A CA 1
ATOM 3321 C C . PRO A 1 435 ? 53.738 40.569 30.822 1.00 68.19 435 PRO A C 1
ATOM 3323 O O . PRO A 1 435 ? 53.690 40.036 31.930 1.00 68.19 435 PRO A O 1
ATOM 3326 N N . GLY A 1 436 ? 54.885 40.811 30.186 1.00 72.31 436 GLY A N 1
ATOM 3327 C CA . GLY A 1 436 ? 56.202 40.574 30.774 1.00 72.31 436 GLY A CA 1
ATOM 3328 C C . GLY A 1 436 ? 56.491 41.468 31.998 1.00 72.31 436 GLY A C 1
ATOM 3329 O O . GLY A 1 436 ? 55.891 42.539 32.117 1.00 72.31 436 GLY A O 1
ATOM 3330 N N . PRO A 1 437 ? 57.393 41.018 32.894 1.00 64.50 437 PRO A N 1
ATOM 3331 C CA . PRO A 1 437 ? 57.719 41.668 34.168 1.00 64.50 437 PRO A CA 1
ATOM 3332 C C . PRO A 1 437 ? 58.486 42.991 34.052 1.00 64.50 437 PRO A C 1
ATOM 3334 O O . PRO A 1 437 ? 59.257 43.165 33.076 1.00 64.5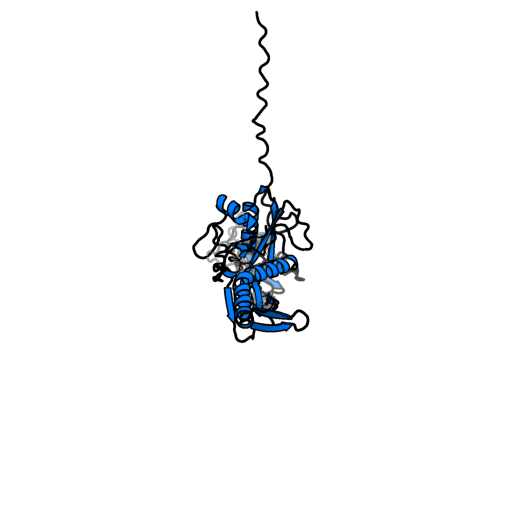0 437 PRO A O 1
#

Sequence (437 aa):
MVSTCPGPRVEVTGPRIRPARFGLFSVAEVETVEDGTWEWGLQYRSQGCDANVYSWPRPCIAPPLPVQPVTIRVELFVGAAAPDDGTPRLECSPPEEHRDYRTLFAVASADPCWALPPSTRIQVQADGGHLVTIPILGPKGAAEEEADGAGNWVAAIPKDCVSRILIREAGLGAEKYVDFRPDLTGAAVTFDLSPDPEAWLNERRKVLDGPPGYVCGDPFWIYTSAACMPGADFTKDAEPMARRRMETGEQRAVEEWLWRSMRESHPIPVGGECSGSFRRMPWPAARLEVCLSRLETALTQTLGGMGVLHVPSVVAMRLASLGSIWTDLSGWYTPLGTPVVFGTGYDATLGPVDQGVTPDQIVMYGTGPVTVRRGPVNVYDGFDRLTNNYAAIAERAYALTTDCALLYTACPNDWCQAPEPDEDEGEDEPGQPEPGP

Foldseek 3Di:
DPDPPPDDDDDDDDDQDDADLFFDVLFAAEDEDAPCPCQQWDKDFDPQQPPVDDDAPRPDPDDDDPDDWKKKKKKKAWAAFDDPPPFDEDADPPHDPDFRWTWIFMAIEIVVPVLDDPQKWKWKAWDVHDTDTFDYDYPVVRVVCVVVVVGDTHGTYTQADFIWMWIFTPDPTDIDIDGDHNVDRIDMDMDRGDRPSVVVCSNPDDDDDDRGDMWMWHKDKDKDKDKDQDDPCVLVVRQVVRVSCCVRCVSLVVLLVVQVCLLAVPAAEFQDPPPVPPPPPVDPLADPLVQVVRQQVVLCVSRVDAWEKEFALVCPVVCVVVQQWDDDSSAIAGPVRHGYGHHPSHDQQDHRPPDDGDNQKGKMKTFGHKHKYKYDWDKDWDADPVVSMIMIMTMIMMIMTTRDHIYMYIHGNCVPPDPDPPPVVPPPPPDDDDDDD

Mean predicted aligned error: 13.68 Å